Protein AF-A0AAQ3TGP7-F1 (afdb_monomer_lite)

Secondary structure (DSSP, 8-state):
----SSSSSSTTSSSSS-S----HHHHHHHHHHHHHHHHHTTSS-HHHHHHHHHTTGGG-S---HHHHHHHHHHHHHHHHHHHHHHHHHHHHH-SSHHHHHHHHHHHHHHHHHHHHHHHHHHHHHTT-HHHHHHHHHHHHHHHHHHHHHHHHTTS--TTHHHHHHHHHHHHHHHHHHHHH-HHHHHHHHS-HHHHTTTTSPP-------------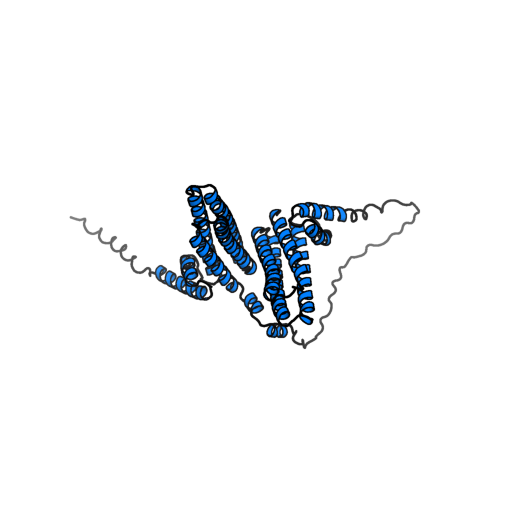PPP-------------------SSSSSSSSSHHHHHHHHHHHHHTTSSSHHHHHHHHHTTGGG-SS--HHHHHHHHHHHHHHHHHHHHHHHHHHHHHS-HHHHHHHHHHHHHHHHHHHHHHHHHHHHHTT-HHHHHHHHHHHHHHHHHHHHHHHHHT---TTHHHHHHHHHHHHHHHHHHTT-

InterPro domains:
  IPR006501 Pectinesterase inhibitor domain [PF04043] (35-175)
  IPR006501 Pectinesterase inhibitor domain [PF04043] (254-393)
  IPR006501 Pectinesterase inhibitor domain [SM00856] (31-176)
  IPR006501 Pectinesterase inhibitor domain [SM00856] (250-394)
  IPR006501 Pectinesterase inhibitor domain [TIGR01614] (12-180)
  IPR006501 Pectinesterase inhibitor domain [TIGR01614] (231-398)
  IPR035513 Invertase/pectin methylesterase inhibitor domain superfamily [G3DSA:1.20.140.40] (32-180)
  IPR035513 Invertase/pectin methylesterase inhibitor domain superfamily [G3DSA:1.20.140.40] (252-398)
  IPR035513 Invertase/pectin methylesterase inhibitor domain superfamily [SSF101148] (34-179)
  IPR035513 Invertase/pectin methylesterase inhibitor domain superfamily [SSF101148] (254-398)

pLDDT: mean 81.72, std 23.68, range [27.69, 98.56]

Sequence (398 aa):
MAGAARTLLIALVAAVALVVAPPMMAAAAGEGSSAVAEICKSTAFPELCARTAGRHAEKYLTVDAVTVLEMQVEAFTKRVKQARRRAKKEAKAAPTPEARKPLNLCKSFYQDAADNLGACKRAIGFRDAVTIRATMSMAAQDMQNCDEMFRQAGTKNPMEDINQSLVEMSEICRSLSNMVAPHLAYYLSSSPSERCLLSSPAPSRHAAPIKSYQVTQSIKPATSMAGTRALLLVAAAAVAASCSLLAAPAAAATVADICKSTAYPELCTTTAGKQAEHYPVVDALAVLKMQVDAFAMRTEAARAHVAEAAQTASPAARKVLDLCNSLYLDVEDNLGACRRAIGFKDAVTIRATMGMAAQDMQNCDEQFRQIGEVNPMKRFDATLVEMSENCRSLSNMI

Structure (mmCIF, N/CA/C/O backbone):
data_AF-A0AAQ3TGP7-F1
#
_entry.id   AF-A0AAQ3TGP7-F1
#
loop_
_atom_site.group_PDB
_atom_site.id
_atom_site.type_symbol
_atom_site.label_atom_id
_atom_site.label_alt_id
_atom_site.label_comp_id
_atom_site.label_asym_id
_atom_site.label_entity_id
_atom_site.label_seq_id
_atom_site.pdbx_PDB_ins_code
_atom_site.Cartn_x
_atom_site.Cartn_y
_atom_site.Cartn_z
_atom_site.occupancy
_atom_site.B_iso_or_equiv
_atom_site.auth_seq_id
_atom_site.auth_comp_id
_atom_site.auth_asym_id
_atom_site.auth_atom_id
_atom_site.pdbx_PDB_model_num
ATOM 1 N N . MET A 1 1 ? -39.869 -57.879 -60.717 1.00 48.00 1 MET A N 1
ATOM 2 C CA . MET A 1 1 ? -38.696 -58.714 -60.383 1.00 48.00 1 MET A CA 1
ATOM 3 C C . MET A 1 1 ? -37.471 -57.822 -60.262 1.00 48.00 1 MET A C 1
ATOM 5 O O . MET A 1 1 ? -37.345 -56.913 -61.065 1.00 48.00 1 MET A O 1
ATOM 9 N N . ALA A 1 2 ? -36.631 -58.114 -59.262 1.00 47.38 2 ALA A N 1
ATOM 10 C CA . ALA A 1 2 ? -35.319 -57.527 -58.953 1.00 47.38 2 ALA A CA 1
ATOM 11 C C . ALA A 1 2 ? -35.281 -56.033 -58.567 1.00 47.38 2 ALA A C 1
ATOM 13 O O . ALA A 1 2 ? -35.319 -55.154 -59.417 1.00 47.38 2 ALA A O 1
ATOM 14 N N . GLY A 1 3 ? -35.116 -55.752 -57.269 1.00 40.66 3 GLY A N 1
ATOM 15 C CA . GLY A 1 3 ? -34.766 -54.397 -56.826 1.00 40.66 3 GLY A CA 1
ATOM 16 C C . GLY A 1 3 ? -34.908 -54.080 -55.338 1.00 40.66 3 GLY A C 1
ATOM 17 O O . GLY A 1 3 ? -35.082 -52.918 -55.006 1.00 40.66 3 GLY A O 1
ATOM 18 N N . ALA A 1 4 ? -34.867 -55.062 -54.433 1.00 48.56 4 ALA A N 1
ATOM 19 C CA . ALA A 1 4 ? -35.008 -54.822 -52.992 1.00 48.56 4 ALA A CA 1
ATOM 20 C C . ALA A 1 4 ? -34.048 -55.714 -52.190 1.00 48.56 4 ALA A C 1
ATOM 22 O O . ALA A 1 4 ? -34.475 -56.619 -51.486 1.00 48.56 4 ALA A O 1
ATOM 23 N N . ALA A 1 5 ? -32.735 -55.528 -52.359 1.00 48.97 5 ALA A N 1
ATOM 24 C CA . ALA A 1 5 ? -31.744 -56.290 -51.583 1.00 48.97 5 ALA A CA 1
ATOM 25 C C . ALA A 1 5 ? -30.371 -55.603 -51.436 1.00 48.97 5 ALA A C 1
ATOM 27 O O . ALA A 1 5 ? -29.373 -56.276 -51.197 1.00 48.97 5 ALA A O 1
ATOM 28 N N . ARG A 1 6 ? -30.271 -54.274 -51.597 1.00 49.31 6 ARG A N 1
ATOM 29 C CA . ARG A 1 6 ? -28.981 -53.557 -51.460 1.00 49.31 6 ARG A CA 1
ATOM 30 C C . ARG A 1 6 ? -28.999 -52.310 -50.575 1.00 49.31 6 ARG A C 1
ATOM 32 O O . ARG A 1 6 ? -27.978 -51.646 -50.455 1.00 49.31 6 ARG A O 1
ATOM 39 N N . THR A 1 7 ? -30.102 -52.043 -49.881 1.00 45.66 7 THR A N 1
ATOM 40 C CA . THR A 1 7 ? -30.269 -50.839 -49.043 1.00 45.66 7 THR A CA 1
ATOM 41 C C . THR A 1 7 ? -30.377 -51.146 -47.548 1.00 45.66 7 THR A C 1
ATOM 43 O O . THR A 1 7 ? -30.901 -50.334 -46.799 1.00 45.66 7 THR A O 1
ATOM 46 N N . LEU A 1 8 ? -29.893 -52.311 -47.095 1.00 45.66 8 LEU A N 1
ATOM 47 C CA . LEU A 1 8 ? -29.946 -52.697 -45.675 1.00 45.66 8 LEU A CA 1
ATOM 48 C C . LEU A 1 8 ? -28.576 -52.934 -45.016 1.00 45.66 8 LEU A C 1
ATOM 50 O O . LEU A 1 8 ? -28.523 -53.295 -43.848 1.00 45.66 8 LEU A O 1
ATOM 54 N N . LEU A 1 9 ? -27.467 -52.714 -45.733 1.00 43.62 9 LEU A N 1
ATOM 55 C CA . LEU A 1 9 ? -26.112 -53.023 -45.239 1.00 43.62 9 LEU A CA 1
ATOM 56 C C . LEU A 1 9 ? -25.191 -51.805 -45.061 1.00 43.62 9 LEU A C 1
ATOM 58 O O . LEU A 1 9 ? -24.053 -51.968 -44.642 1.00 43.62 9 LEU A O 1
ATOM 62 N N . ILE A 1 10 ? -25.683 -50.583 -45.304 1.00 44.78 10 ILE A N 1
ATOM 63 C CA . ILE A 1 10 ? -24.939 -49.334 -45.022 1.00 44.78 10 ILE A CA 1
ATOM 64 C C . ILE A 1 10 ? -25.497 -48.601 -43.783 1.00 44.78 10 ILE A C 1
ATOM 66 O O . ILE A 1 10 ? -24.805 -47.788 -43.179 1.00 44.78 10 ILE A O 1
ATOM 70 N N . ALA A 1 11 ? -26.698 -48.950 -43.309 1.00 41.25 11 ALA A N 1
ATOM 71 C CA . ALA A 1 11 ? -27.286 -48.345 -42.107 1.00 41.25 11 ALA A CA 1
ATOM 72 C C . ALA A 1 11 ? -26.786 -48.955 -40.778 1.00 41.25 11 ALA A C 1
ATOM 74 O O . ALA A 1 11 ? -27.055 -48.402 -39.717 1.00 41.25 11 ALA A O 1
ATOM 75 N N . LEU A 1 12 ? -26.040 -50.067 -40.813 1.00 40.84 12 LEU A N 1
ATOM 76 C CA . LEU A 1 12 ? -25.617 -50.805 -39.610 1.00 40.84 12 LEU A CA 1
ATOM 77 C C . LEU A 1 12 ? -24.146 -50.593 -39.209 1.00 40.84 12 LEU A C 1
ATOM 79 O O . LEU A 1 12 ? -23.735 -51.070 -38.159 1.00 40.84 12 LEU A O 1
ATOM 83 N N . VAL A 1 13 ? -23.369 -49.822 -39.982 1.00 44.22 13 VAL A N 1
ATOM 84 C CA . VAL A 1 13 ? -21.971 -49.471 -39.638 1.00 44.22 13 VAL A CA 1
ATOM 85 C C . VAL A 1 13 ? -21.841 -48.038 -39.088 1.00 44.22 13 VAL A C 1
ATOM 87 O O . VAL A 1 13 ? -20.839 -47.705 -38.468 1.00 44.22 13 VAL A O 1
ATOM 90 N N . ALA A 1 14 ? -22.883 -47.203 -39.192 1.00 41.81 14 ALA A N 1
ATOM 91 C CA . ALA A 1 14 ? -22.903 -45.863 -38.586 1.00 41.81 14 ALA A CA 1
ATOM 92 C C . ALA A 1 14 ? -23.492 -45.822 -37.156 1.00 41.81 14 ALA A C 1
ATOM 94 O O . ALA A 1 14 ? -23.413 -44.793 -36.493 1.00 41.81 14 ALA A O 1
ATOM 95 N N . ALA A 1 15 ? -24.058 -46.929 -36.658 1.00 45.44 15 ALA A N 1
ATOM 96 C CA . ALA A 1 15 ? -24.741 -46.986 -35.358 1.00 45.44 15 ALA A CA 1
ATOM 97 C C . ALA A 1 15 ? -23.926 -47.656 -34.228 1.00 45.44 15 ALA A C 1
ATOM 99 O O . ALA A 1 15 ? -24.439 -47.824 -33.126 1.00 45.44 15 ALA A O 1
ATOM 100 N N . VAL A 1 16 ? -22.658 -48.021 -34.469 1.00 45.25 16 VAL A N 1
ATOM 101 C CA . VAL A 1 16 ? -21.791 -48.712 -33.482 1.00 45.25 16 VAL A CA 1
ATOM 102 C C . VAL A 1 16 ? -20.551 -47.880 -33.090 1.00 45.25 16 VAL A C 1
ATOM 104 O O . VAL A 1 16 ? -19.665 -48.357 -32.396 1.00 45.25 16 VAL A O 1
ATOM 107 N N . ALA A 1 17 ? -20.509 -46.589 -33.442 1.00 43.81 17 ALA A N 1
ATOM 108 C CA . ALA A 1 17 ? -19.487 -45.639 -32.968 1.00 43.81 17 ALA A CA 1
ATOM 109 C C . ALA A 1 17 ? -20.037 -44.604 -31.959 1.00 43.81 17 ALA A C 1
ATOM 111 O O . ALA A 1 17 ? -19.506 -43.504 -31.835 1.00 43.81 17 ALA A O 1
ATOM 112 N N . LEU A 1 18 ? -21.121 -44.940 -31.250 1.00 47.22 18 LEU A N 1
ATOM 113 C CA . LEU A 1 18 ? -21.793 -44.075 -30.265 1.00 47.22 18 LEU A CA 1
ATOM 114 C C . LEU A 1 18 ? -21.855 -44.710 -28.865 1.00 47.22 18 LEU A C 1
ATOM 116 O O . LEU A 1 18 ? -22.755 -44.427 -28.078 1.00 47.22 18 LEU A O 1
ATOM 120 N N . VAL A 1 19 ? -20.895 -45.580 -28.541 1.00 50.88 19 VAL A N 1
ATOM 121 C CA . VAL A 1 19 ? -20.820 -46.256 -27.242 1.00 50.88 19 VAL A CA 1
ATOM 122 C C . VAL A 1 19 ? -19.443 -46.010 -26.613 1.00 50.88 19 VAL A C 1
ATOM 124 O O . VAL A 1 19 ? -18.427 -46.515 -27.075 1.00 50.88 19 VAL A O 1
ATOM 127 N N . VAL A 1 20 ? -19.483 -45.222 -25.531 1.00 52.06 20 VAL A N 1
ATOM 128 C CA . VAL A 1 20 ? -18.442 -44.919 -24.527 1.00 52.06 20 VAL A CA 1
ATOM 129 C C . VAL A 1 20 ? -17.332 -43.938 -24.932 1.00 52.06 20 VAL A C 1
ATOM 131 O O . VAL A 1 20 ? -16.157 -44.283 -24.991 1.00 52.06 20 VAL A O 1
ATOM 134 N N . ALA A 1 21 ? -17.678 -42.653 -25.043 1.00 43.62 21 ALA A N 1
ATOM 135 C CA . ALA A 1 21 ? -16.802 -41.635 -24.462 1.00 43.62 21 ALA A CA 1
ATOM 136 C C . ALA A 1 21 ? -17.185 -41.506 -22.973 1.00 43.62 21 ALA A C 1
ATOM 138 O O . ALA A 1 21 ? -18.354 -41.236 -22.683 1.00 43.62 21 ALA A O 1
ATOM 139 N N . PRO A 1 22 ? -16.272 -41.748 -22.016 1.00 45.91 22 PRO A N 1
ATOM 140 C CA . PRO A 1 22 ? -16.586 -41.569 -20.605 1.00 45.91 22 PRO A CA 1
ATOM 141 C C . PRO A 1 22 ? -16.880 -40.087 -20.304 1.00 45.91 22 PRO A C 1
ATOM 143 O O . PRO A 1 22 ? -16.302 -39.205 -20.945 1.00 45.91 22 PRO A O 1
ATOM 146 N N . PRO A 1 23 ? -17.733 -39.775 -19.309 1.00 44.38 23 PRO A N 1
ATOM 147 C CA . PRO A 1 23 ? -17.985 -38.410 -18.859 1.00 44.38 23 PRO A CA 1
ATOM 148 C C . PRO A 1 23 ? -16.778 -37.899 -18.050 1.00 44.38 23 PRO A C 1
ATOM 150 O O . PRO A 1 23 ? -16.870 -37.679 -16.847 1.00 44.38 23 PRO A O 1
ATOM 153 N N . MET A 1 24 ? -15.615 -37.719 -18.682 1.00 47.88 24 MET A N 1
ATOM 154 C CA . MET A 1 24 ? -14.400 -37.270 -17.979 1.00 47.88 24 MET A CA 1
ATOM 155 C C . MET A 1 24 ? -14.411 -35.777 -17.624 1.00 47.88 24 MET A C 1
ATOM 157 O O . MET A 1 24 ? -13.576 -35.332 -16.847 1.00 47.88 24 MET A O 1
ATOM 161 N N . MET A 1 25 ? -15.371 -34.995 -18.127 1.00 47.81 25 MET A N 1
ATOM 162 C CA . MET A 1 25 ? -15.457 -33.561 -17.811 1.00 47.81 25 MET A CA 1
ATOM 163 C C . MET A 1 25 ? -16.208 -33.271 -16.498 1.00 47.81 25 MET A C 1
ATOM 165 O O . MET A 1 25 ? -15.987 -32.227 -15.896 1.00 47.81 25 MET A O 1
ATOM 169 N N . ALA A 1 26 ? -17.060 -34.185 -16.012 1.00 47.75 26 ALA A N 1
ATOM 170 C CA . ALA A 1 26 ? -17.806 -33.974 -14.765 1.00 47.75 26 ALA A CA 1
ATOM 171 C C . ALA A 1 26 ? -16.981 -34.308 -13.506 1.00 47.75 26 ALA A C 1
ATOM 173 O O . ALA A 1 26 ? -17.164 -33.675 -12.470 1.00 47.75 26 ALA A O 1
ATOM 174 N N . ALA A 1 27 ? -16.043 -35.260 -13.595 1.00 48.81 27 ALA A N 1
ATOM 175 C CA . ALA A 1 27 ? -15.168 -35.628 -12.478 1.00 48.81 27 ALA A CA 1
ATOM 176 C C . ALA A 1 27 ? -14.096 -34.556 -12.188 1.00 48.81 27 ALA A C 1
ATOM 178 O O . ALA A 1 27 ? -13.838 -34.245 -11.027 1.00 48.81 27 ALA A O 1
ATOM 179 N N . ALA A 1 28 ? -13.548 -33.916 -13.229 1.00 52.00 28 ALA A N 1
ATOM 180 C CA . ALA A 1 28 ? -12.528 -32.871 -13.089 1.00 52.00 28 ALA A CA 1
ATOM 181 C C . ALA A 1 28 ? -13.056 -31.582 -12.419 1.00 52.00 28 ALA A C 1
ATOM 183 O O . ALA A 1 28 ? -12.321 -30.905 -11.700 1.00 52.00 28 ALA A O 1
ATOM 184 N N . ALA A 1 29 ? -14.344 -31.259 -12.601 1.00 53.62 29 ALA A N 1
ATOM 185 C CA . ALA A 1 29 ? -14.966 -30.089 -11.976 1.00 53.62 29 ALA A CA 1
ATOM 186 C C . ALA A 1 29 ? -15.091 -30.227 -10.444 1.00 53.62 29 ALA A C 1
ATOM 188 O O . ALA A 1 29 ? -14.986 -29.234 -9.720 1.00 53.62 29 ALA A O 1
ATOM 189 N N . GLY A 1 30 ? -15.281 -31.454 -9.940 1.00 62.28 30 GLY A N 1
ATOM 190 C CA . GLY A 1 30 ? -15.357 -31.731 -8.502 1.00 62.28 30 GLY A CA 1
ATOM 191 C C . GLY A 1 30 ? -13.995 -31.676 -7.807 1.00 62.28 30 GLY A C 1
ATOM 192 O O . GLY A 1 30 ? -13.879 -31.123 -6.713 1.00 62.28 30 GLY A O 1
ATOM 193 N N . GLU A 1 31 ? -12.954 -32.188 -8.465 1.00 72.50 31 GLU A N 1
ATOM 194 C CA . GLU A 1 31 ? -11.599 -32.259 -7.908 1.00 72.50 31 GLU A CA 1
ATOM 195 C C . GLU A 1 31 ? -10.964 -30.867 -7.754 1.00 72.50 31 GLU A C 1
ATOM 197 O O . GLU A 1 31 ? -10.469 -30.520 -6.678 1.00 72.50 31 GLU A O 1
ATOM 202 N N . GLY A 1 32 ? -11.089 -30.009 -8.776 1.00 76.69 32 GLY A N 1
ATOM 203 C CA . GLY A 1 32 ? -10.600 -28.628 -8.713 1.00 76.69 32 GLY A CA 1
ATOM 204 C C . GLY A 1 32 ? -11.290 -27.796 -7.626 1.00 76.69 32 GLY A C 1
ATOM 205 O O . GLY A 1 32 ? -10.631 -27.051 -6.901 1.00 76.69 32 GLY A O 1
ATOM 206 N N . SER A 1 33 ? -12.606 -27.958 -7.443 1.00 83.50 33 SER A N 1
ATOM 207 C CA . SER A 1 33 ? -13.347 -27.245 -6.392 1.00 83.50 33 SER A CA 1
ATOM 208 C C . SER A 1 33 ? -12.929 -27.668 -4.979 1.00 83.50 33 SER A C 1
ATOM 210 O O . SER A 1 33 ? -12.895 -26.824 -4.082 1.00 83.50 33 SER A O 1
ATOM 212 N N . SER A 1 34 ? -12.602 -28.948 -4.768 1.00 88.62 34 SER A N 1
ATOM 213 C CA . SER A 1 34 ? -12.123 -29.440 -3.470 1.00 88.62 34 SER A CA 1
ATOM 214 C C . SER A 1 34 ? -10.742 -28.876 -3.127 1.00 88.62 34 SER A C 1
ATOM 216 O O . SER A 1 34 ? -10.514 -28.457 -1.994 1.00 88.62 34 SER A O 1
ATOM 218 N N . ALA A 1 35 ? -9.833 -28.811 -4.104 1.00 93.44 35 ALA A N 1
ATOM 219 C CA . ALA A 1 35 ? -8.499 -28.243 -3.907 1.00 93.44 35 ALA A CA 1
ATOM 220 C C . ALA A 1 35 ? -8.547 -26.738 -3.583 1.00 93.44 35 ALA A C 1
ATOM 222 O O . ALA A 1 35 ? -7.852 -26.276 -2.677 1.00 93.44 35 ALA A O 1
ATOM 223 N N . VAL A 1 36 ? -9.419 -25.977 -4.262 1.00 95.94 36 VAL A N 1
ATOM 224 C CA . VAL A 1 36 ? -9.647 -24.557 -3.942 1.00 95.94 36 VAL A CA 1
ATOM 225 C C . VAL A 1 36 ? -10.127 -24.399 -2.498 1.00 95.94 36 VAL A C 1
ATOM 227 O O . VAL A 1 36 ? -9.612 -23.547 -1.775 1.00 95.94 36 VAL A O 1
ATOM 230 N N . ALA A 1 37 ? -11.101 -25.210 -2.072 1.00 95.62 37 ALA A N 1
ATOM 231 C CA . ALA A 1 37 ? -11.645 -25.136 -0.720 1.00 95.62 37 ALA A CA 1
ATOM 232 C C . ALA A 1 37 ? -10.566 -25.383 0.344 1.00 95.62 37 ALA A C 1
ATOM 234 O O . ALA A 1 37 ? -10.519 -24.646 1.326 1.00 95.62 37 ALA A O 1
ATOM 235 N N . GLU A 1 38 ? -9.674 -26.355 0.126 1.00 96.38 38 GLU A N 1
ATOM 236 C CA . GLU A 1 38 ? -8.575 -26.654 1.049 1.00 96.38 38 GLU A CA 1
ATOM 237 C C . GLU A 1 38 ? -7.635 -25.459 1.234 1.00 96.38 38 GLU A C 1
ATOM 239 O O . GLU A 1 38 ? -7.383 -25.042 2.361 1.00 96.38 38 GLU A O 1
ATOM 244 N N . ILE A 1 39 ? -7.184 -24.845 0.138 1.00 96.38 39 ILE A N 1
ATOM 245 C CA . ILE A 1 39 ? -6.311 -23.661 0.179 1.00 96.38 39 ILE A CA 1
ATOM 246 C C . ILE A 1 39 ? -7.024 -22.480 0.855 1.00 96.38 39 ILE A C 1
ATOM 248 O O . ILE A 1 39 ? -6.436 -21.750 1.656 1.00 96.38 39 ILE A O 1
ATOM 252 N N . CYS A 1 40 ? -8.313 -22.295 0.563 1.00 97.75 40 CYS A N 1
ATOM 253 C CA . CYS A 1 40 ? -9.103 -21.201 1.113 1.00 97.75 40 CYS A CA 1
ATOM 254 C C . CYS A 1 40 ? -9.306 -21.288 2.637 1.00 97.75 40 CYS A C 1
ATOM 256 O O . CYS A 1 40 ? -9.557 -20.247 3.249 1.00 97.75 40 CYS A O 1
ATOM 258 N N . LYS A 1 41 ? -9.152 -22.464 3.273 1.00 97.50 41 LYS A N 1
ATOM 259 C CA . LYS A 1 41 ? -9.244 -22.622 4.743 1.00 97.50 41 LYS A CA 1
ATOM 260 C C . LYS A 1 41 ? -8.249 -21.751 5.505 1.00 97.50 41 LYS A C 1
ATOM 262 O O . LYS A 1 41 ? -8.532 -21.346 6.626 1.00 97.50 41 LYS A O 1
ATOM 267 N N . SER A 1 42 ? -7.105 -21.447 4.899 1.00 94.75 42 SER A N 1
ATOM 268 C CA . SER A 1 42 ? -6.059 -20.612 5.495 1.00 94.75 42 SER A CA 1
ATOM 269 C C . SER A 1 42 ? -6.246 -19.113 5.219 1.00 94.75 42 SER A C 1
ATOM 271 O O . SER A 1 42 ? -5.311 -18.334 5.392 1.00 94.75 42 SER A O 1
ATOM 273 N N . THR A 1 43 ? -7.431 -18.690 4.764 1.00 96.50 43 THR A N 1
ATOM 274 C CA . THR A 1 43 ? -7.761 -17.278 4.512 1.00 96.50 43 THR A CA 1
ATOM 275 C C . THR A 1 43 ? -8.732 -16.738 5.557 1.00 96.50 43 THR A C 1
ATOM 277 O O . THR A 1 43 ? -9.472 -17.499 6.174 1.00 96.50 43 THR A O 1
ATOM 280 N N . ALA A 1 44 ? -8.775 -15.413 5.723 1.00 93.19 44 ALA A N 1
ATOM 281 C CA . ALA A 1 44 ? -9.708 -14.760 6.647 1.00 93.19 44 ALA A CA 1
ATOM 282 C C . ALA A 1 44 ? -11.197 -14.992 6.301 1.00 93.19 44 ALA A C 1
ATOM 284 O O . ALA A 1 44 ? -12.055 -14.903 7.176 1.00 93.19 44 ALA A O 1
ATOM 285 N N . PHE A 1 45 ? -11.508 -15.306 5.036 1.00 97.12 45 PHE A N 1
ATOM 286 C CA . PHE A 1 45 ? -12.876 -15.485 4.539 1.00 97.12 45 PHE A CA 1
ATOM 287 C C . PHE A 1 45 ? -12.980 -16.748 3.662 1.00 97.12 45 PHE A C 1
ATOM 289 O O . PHE A 1 45 ? -13.147 -16.641 2.440 1.00 97.12 45 PHE A O 1
ATOM 296 N N . PRO A 1 46 ? -12.897 -17.954 4.257 1.00 97.44 46 PRO A N 1
ATOM 297 C CA . PRO A 1 46 ? -12.762 -19.212 3.518 1.00 97.44 46 PRO A CA 1
ATOM 298 C C . PRO A 1 46 ? -13.930 -19.472 2.561 1.00 97.44 46 PRO A C 1
ATOM 300 O O . PRO A 1 46 ? -13.714 -19.812 1.399 1.00 97.44 46 PRO A O 1
ATOM 303 N N . GLU A 1 47 ? -15.165 -19.220 3.000 1.00 97.50 47 GLU A N 1
ATOM 304 C CA . GLU A 1 47 ? -16.372 -19.414 2.183 1.00 97.50 47 GLU A CA 1
ATOM 305 C C . GLU A 1 47 ? -16.452 -18.449 0.998 1.00 97.50 47 GLU A C 1
ATOM 307 O O . GLU A 1 47 ? -16.837 -18.821 -0.115 1.00 97.50 47 GLU A O 1
ATOM 312 N N . LEU A 1 48 ? -16.091 -17.180 1.220 1.00 97.31 48 LEU A N 1
ATOM 313 C CA . LEU A 1 48 ? -16.036 -16.199 0.141 1.00 97.31 48 LEU A CA 1
ATOM 314 C C . LEU A 1 48 ? -14.945 -16.593 -0.855 1.00 97.31 48 LEU A C 1
ATOM 316 O O . LEU A 1 48 ? -15.236 -16.619 -2.048 1.00 97.31 48 LEU A O 1
ATOM 320 N N . CYS A 1 49 ? -13.759 -16.968 -0.365 1.00 98.12 49 CYS A N 1
ATOM 321 C CA . CYS A 1 49 ? -12.642 -17.441 -1.174 1.00 98.12 49 CYS A CA 1
ATOM 322 C C . CYS A 1 49 ? -13.053 -18.637 -2.046 1.00 98.12 49 CYS A C 1
ATOM 324 O O . CYS A 1 49 ? -12.966 -18.563 -3.274 1.00 98.12 49 CYS A O 1
ATOM 326 N N . ALA A 1 50 ? -13.594 -19.700 -1.449 1.00 97.12 50 ALA A N 1
ATOM 327 C CA . ALA A 1 50 ? -13.992 -20.897 -2.182 1.00 97.12 50 ALA A CA 1
ATOM 328 C C . ALA A 1 50 ? -15.046 -20.578 -3.252 1.00 97.12 50 ALA A C 1
ATOM 330 O O . ALA A 1 50 ? -14.932 -21.000 -4.403 1.00 97.12 50 ALA A O 1
ATOM 331 N N . ARG A 1 51 ? -16.034 -19.739 -2.919 1.00 96.62 51 ARG A N 1
ATOM 332 C CA . ARG A 1 51 ? -17.095 -19.329 -3.849 1.00 96.62 51 ARG A CA 1
ATOM 333 C C . ARG A 1 51 ? -16.588 -18.474 -5.012 1.00 96.62 51 ARG A C 1
ATOM 335 O O . ARG A 1 51 ? -17.130 -18.564 -6.118 1.00 96.62 51 ARG A O 1
ATOM 342 N N . THR A 1 52 ? -15.628 -17.579 -4.788 1.00 96.12 52 THR A N 1
ATOM 343 C CA . THR A 1 52 ? -15.117 -16.685 -5.839 1.00 96.12 52 THR A CA 1
ATOM 344 C C . THR A 1 52 ? -14.089 -17.373 -6.729 1.00 96.12 52 THR A C 1
ATOM 346 O O . THR A 1 52 ? -14.223 -17.254 -7.947 1.00 96.12 52 THR A O 1
ATOM 349 N N . ALA A 1 53 ? -13.146 -18.134 -6.163 1.00 95.31 53 ALA A N 1
ATOM 350 C CA . ALA A 1 53 ? -12.141 -18.877 -6.929 1.00 95.31 53 ALA A CA 1
ATOM 351 C C . ALA A 1 53 ? -12.707 -20.148 -7.569 1.00 95.31 53 ALA A C 1
ATOM 353 O O . ALA A 1 53 ? -12.385 -20.435 -8.717 1.00 95.31 53 ALA A O 1
ATOM 354 N N . GLY A 1 54 ? -13.610 -20.869 -6.898 1.00 90.88 54 GLY A N 1
ATOM 355 C CA . GLY A 1 54 ? -14.163 -22.133 -7.402 1.00 90.88 54 GLY A CA 1
ATOM 356 C C . GLY A 1 54 ? -14.826 -21.999 -8.776 1.00 90.88 54 GLY A C 1
ATOM 357 O O . GLY A 1 54 ? -14.679 -22.870 -9.625 1.00 90.88 54 GLY A O 1
ATOM 358 N N . ARG A 1 55 ? -15.443 -20.843 -9.068 1.00 89.31 55 ARG A N 1
ATOM 359 C CA . ARG A 1 55 ? -16.019 -20.516 -10.392 1.00 89.31 55 ARG A CA 1
ATOM 360 C C . ARG A 1 55 ? -14.996 -20.367 -11.523 1.00 89.31 55 ARG A C 1
ATOM 362 O O . ARG A 1 55 ? -15.382 -20.173 -12.672 1.00 89.31 55 ARG A O 1
ATOM 369 N N . HIS A 1 56 ? -13.712 -20.351 -11.197 1.00 89.19 56 HIS A N 1
ATOM 370 C CA . HIS A 1 56 ? -12.612 -20.232 -12.143 1.00 89.19 56 HIS A CA 1
ATOM 371 C C . HIS A 1 56 ? -11.754 -21.502 -12.195 1.00 89.19 56 HIS A C 1
ATOM 373 O O . HIS A 1 56 ? -10.923 -21.593 -13.093 1.00 89.19 56 HIS A O 1
ATOM 379 N N . ALA A 1 57 ? -11.966 -22.474 -11.297 1.00 89.88 57 ALA A N 1
ATOM 380 C CA . ALA A 1 57 ? -11.102 -23.646 -11.142 1.00 89.88 57 ALA A CA 1
ATOM 381 C C . ALA A 1 57 ? -10.943 -24.451 -12.441 1.00 89.88 57 ALA A C 1
ATOM 383 O O . ALA A 1 57 ? -9.837 -24.843 -12.790 1.00 89.88 57 ALA A O 1
ATOM 384 N N . GLU A 1 58 ? -12.021 -24.593 -13.214 1.00 89.25 58 GLU A N 1
ATOM 385 C CA . GLU A 1 58 ? -12.047 -25.308 -14.501 1.00 89.25 58 GLU A CA 1
ATOM 386 C C . GLU A 1 58 ? -11.119 -24.728 -15.584 1.00 89.25 58 GLU A C 1
ATOM 388 O O . GLU A 1 58 ? -10.857 -25.381 -16.591 1.00 89.25 58 GLU A O 1
ATOM 393 N N . LYS A 1 59 ? -10.620 -23.498 -15.406 1.00 90.25 59 LYS A N 1
ATOM 394 C CA . LYS A 1 59 ? -9.724 -22.834 -16.367 1.00 90.25 59 LYS A CA 1
ATOM 395 C C . LYS A 1 59 ? -8.254 -23.161 -16.154 1.00 90.25 59 LYS A C 1
ATOM 397 O O . LYS A 1 59 ? -7.431 -22.756 -16.972 1.00 90.25 59 LYS A O 1
ATOM 402 N N . TYR A 1 60 ? -7.926 -23.837 -15.061 1.00 89.25 60 TYR A N 1
ATOM 403 C CA . TYR A 1 60 ? -6.556 -24.072 -14.645 1.00 89.25 60 TYR A CA 1
ATOM 404 C C . TYR A 1 60 ? -6.281 -25.569 -14.574 1.00 89.25 60 TYR A C 1
ATOM 406 O O . TYR A 1 60 ? -7.096 -26.346 -14.089 1.00 89.25 60 TYR A O 1
ATOM 414 N N . LEU A 1 61 ? -5.112 -25.966 -15.077 1.00 89.38 61 LEU A N 1
ATOM 415 C CA . LEU A 1 61 ? -4.682 -27.367 -15.089 1.00 89.38 61 LEU A CA 1
ATOM 416 C C . LEU A 1 61 ? -4.320 -27.870 -13.689 1.00 89.38 61 LEU A C 1
ATOM 418 O O . LEU A 1 61 ? -4.481 -29.047 -13.389 1.00 89.38 61 LEU A O 1
ATOM 422 N N . THR A 1 62 ? -3.813 -26.975 -12.847 1.00 92.06 62 THR A N 1
ATOM 423 C CA . THR A 1 62 ? -3.354 -27.261 -11.490 1.00 92.06 62 THR A CA 1
ATOM 424 C C . THR A 1 62 ? -3.954 -26.247 -10.536 1.00 92.06 62 THR A C 1
ATOM 426 O O . THR A 1 62 ? -4.041 -25.068 -10.871 1.00 92.06 62 THR A O 1
ATOM 429 N N . VA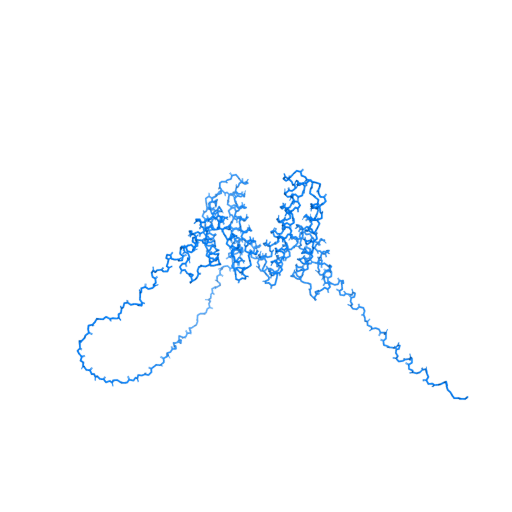L A 1 63 ? -4.341 -26.691 -9.342 1.00 94.44 63 VAL A N 1
ATOM 430 C CA . VAL A 1 63 ? -4.870 -25.820 -8.288 1.00 94.44 63 VAL A CA 1
ATOM 431 C C . VAL A 1 63 ? -3.872 -25.790 -7.135 1.00 94.44 63 VAL A C 1
ATOM 433 O O . VAL A 1 63 ? -3.871 -26.666 -6.276 1.00 94.44 63 VAL A O 1
ATOM 436 N N . ASP A 1 64 ? -3.007 -24.779 -7.139 1.00 94.81 64 ASP A N 1
ATOM 437 C CA . ASP A 1 64 ? -2.108 -24.443 -6.031 1.00 94.81 64 ASP A CA 1
ATOM 438 C C . ASP A 1 64 ? -2.410 -23.033 -5.486 1.00 94.81 64 ASP A C 1
ATOM 440 O O . ASP A 1 64 ? -3.277 -22.325 -6.004 1.00 94.81 64 ASP A O 1
ATOM 444 N N . ALA A 1 65 ? -1.715 -22.603 -4.427 1.00 95.44 65 ALA A N 1
ATOM 445 C CA . ALA A 1 65 ? -1.989 -21.311 -3.790 1.00 95.44 65 ALA A CA 1
ATOM 446 C C . ALA A 1 65 ? -1.789 -20.106 -4.729 1.00 95.44 65 ALA A C 1
ATOM 448 O O . ALA A 1 65 ? -2.541 -19.133 -4.648 1.00 95.44 65 ALA A O 1
ATOM 449 N N . VAL A 1 66 ? -0.818 -20.178 -5.647 1.00 95.75 66 VAL A N 1
ATOM 450 C CA . VAL A 1 66 ? -0.592 -19.135 -6.660 1.00 95.75 66 VAL A CA 1
ATOM 451 C C . VAL A 1 66 ? -1.766 -19.081 -7.625 1.00 95.75 66 VAL A C 1
ATOM 453 O O . VAL A 1 66 ? -2.308 -18.011 -7.882 1.00 95.75 66 VAL A O 1
ATOM 456 N N . THR A 1 67 ? -2.208 -20.238 -8.100 1.00 96.31 67 THR A N 1
ATOM 457 C CA . THR A 1 67 ? -3.330 -20.358 -9.025 1.00 96.31 67 THR A CA 1
ATOM 458 C C . THR A 1 67 ? -4.625 -19.864 -8.374 1.00 96.31 67 THR A C 1
ATOM 460 O O . THR A 1 67 ? -5.372 -19.101 -8.982 1.00 96.31 67 THR A O 1
ATOM 463 N N . VAL A 1 68 ? -4.882 -20.219 -7.109 1.00 97.19 68 VAL A N 1
ATOM 464 C CA . VAL A 1 68 ? -6.042 -19.709 -6.359 1.00 97.19 68 VAL A CA 1
ATOM 465 C C . VAL A 1 68 ? -5.963 -18.189 -6.195 1.00 97.19 68 VAL A C 1
ATOM 467 O O . VAL A 1 68 ? -6.975 -17.509 -6.371 1.00 97.19 68 VAL A O 1
ATOM 470 N N . LEU A 1 69 ? -4.781 -17.628 -5.929 1.00 97.38 69 LEU A N 1
ATOM 471 C CA . LEU A 1 69 ? -4.587 -16.178 -5.888 1.00 97.38 69 LEU A CA 1
ATOM 472 C C . LEU A 1 69 ? -4.879 -15.515 -7.245 1.00 97.38 69 LEU A C 1
ATOM 474 O O . LEU A 1 69 ? -5.576 -14.500 -7.282 1.00 97.38 69 LEU A O 1
ATOM 478 N N . GLU A 1 70 ? -4.422 -16.088 -8.361 1.00 97.00 70 GLU A N 1
ATOM 479 C CA . GLU A 1 70 ? -4.755 -15.586 -9.701 1.00 97.00 70 GLU A CA 1
ATOM 480 C C . GLU A 1 70 ? -6.268 -15.594 -9.947 1.00 97.00 70 GLU A C 1
ATOM 482 O O . GLU A 1 70 ? -6.829 -14.576 -10.366 1.00 97.00 70 GLU A O 1
ATOM 487 N N . MET A 1 71 ? -6.949 -16.699 -9.617 1.00 96.88 71 MET A N 1
ATOM 488 C CA . MET A 1 71 ? -8.409 -16.806 -9.715 1.00 96.88 71 MET A CA 1
ATOM 489 C C . MET A 1 71 ? -9.109 -15.702 -8.909 1.00 96.88 71 MET A C 1
ATOM 491 O O . MET A 1 71 ? -10.054 -15.076 -9.404 1.00 96.88 71 MET A O 1
ATOM 495 N N . GLN A 1 72 ? -8.639 -15.434 -7.685 1.00 97.81 72 GLN A N 1
ATOM 496 C CA . GLN A 1 72 ? -9.184 -14.375 -6.836 1.00 97.81 72 GLN A CA 1
ATOM 497 C C . GLN A 1 72 ? -8.983 -12.990 -7.438 1.00 97.81 72 GLN A C 1
ATOM 499 O O . GLN A 1 72 ? -9.951 -12.237 -7.537 1.00 97.81 72 GLN A O 1
ATOM 504 N N . VAL A 1 73 ? -7.777 -12.657 -7.904 1.00 97.75 73 VAL A N 1
ATOM 505 C CA . VAL A 1 73 ? -7.490 -11.350 -8.517 1.00 97.75 73 VAL A CA 1
ATOM 506 C C . VAL A 1 73 ? -8.332 -11.132 -9.776 1.00 97.75 73 VAL A C 1
ATOM 508 O O . VAL A 1 73 ? -8.822 -10.023 -10.014 1.00 97.75 73 VAL A O 1
ATOM 511 N N . GLU A 1 74 ? -8.591 -12.177 -10.565 1.00 96.38 74 GLU A N 1
ATOM 512 C CA . GLU A 1 74 ? -9.497 -12.088 -11.711 1.00 96.38 74 GLU A CA 1
ATOM 513 C C . GLU A 1 74 ? -10.951 -11.835 -11.305 1.00 96.38 74 GLU A C 1
ATOM 515 O O . GLU A 1 74 ? -11.624 -10.973 -11.888 1.00 96.38 74 GLU A O 1
ATOM 520 N N . ALA A 1 75 ? -11.454 -12.583 -10.319 1.00 96.94 75 ALA A N 1
ATOM 521 C CA . ALA A 1 75 ? -12.795 -12.390 -9.779 1.00 96.94 75 ALA A CA 1
ATOM 522 C C . ALA A 1 75 ? -12.947 -10.980 -9.185 1.00 96.94 75 ALA A C 1
ATOM 524 O O . ALA A 1 75 ? -13.937 -10.289 -9.451 1.00 96.94 75 ALA A O 1
ATOM 525 N N . PHE A 1 76 ? -11.932 -10.524 -8.454 1.00 98.06 76 PHE A N 1
ATOM 526 C CA . PHE A 1 76 ? -11.881 -9.217 -7.818 1.00 98.06 76 PHE A CA 1
ATOM 527 C C . PHE A 1 76 ? -11.880 -8.099 -8.864 1.00 98.06 76 PHE A C 1
ATOM 529 O O . PHE A 1 76 ? -12.738 -7.217 -8.830 1.00 98.06 76 PHE A O 1
ATOM 536 N N . THR A 1 77 ? -11.037 -8.202 -9.895 1.00 98.19 77 THR A N 1
ATOM 537 C CA . THR A 1 77 ? -11.000 -7.254 -11.023 1.00 98.19 77 THR A CA 1
ATOM 538 C C . THR A 1 77 ? -12.369 -7.101 -11.684 1.00 98.19 77 THR A C 1
ATOM 540 O O . THR A 1 77 ? -12.794 -5.989 -12.017 1.00 98.19 77 THR A O 1
ATOM 543 N N . LYS A 1 78 ? -13.102 -8.205 -11.878 1.00 97.69 78 LYS A N 1
ATOM 544 C CA . LYS A 1 78 ? -14.464 -8.151 -12.430 1.00 97.69 78 LYS A CA 1
ATOM 545 C C . LYS A 1 78 ? -15.422 -7.425 -11.487 1.00 97.69 78 LYS A C 1
ATOM 547 O O . LYS A 1 78 ? -16.212 -6.606 -11.959 1.00 97.69 78 LYS A O 1
ATOM 552 N N . ARG A 1 79 ? -15.346 -7.688 -10.180 1.00 98.00 79 ARG A N 1
ATOM 553 C CA . ARG A 1 79 ? -16.233 -7.084 -9.176 1.00 98.00 79 ARG A CA 1
ATOM 554 C C . ARG A 1 79 ? -15.949 -5.592 -8.970 1.00 98.00 79 ARG A C 1
ATOM 556 O O . ARG A 1 79 ? -16.900 -4.819 -8.957 1.00 98.00 79 ARG A O 1
ATOM 563 N N . VAL A 1 80 ? -14.686 -5.155 -8.974 1.00 98.50 80 VAL A N 1
ATOM 564 C CA . VAL A 1 80 ? -14.308 -3.724 -8.977 1.00 98.50 80 VAL A CA 1
ATOM 565 C C . VAL A 1 80 ? -14.859 -3.006 -10.213 1.00 98.50 80 VAL A C 1
ATOM 567 O O . VAL A 1 80 ? -15.479 -1.946 -10.110 1.00 98.50 80 VAL A O 1
ATOM 570 N N . LYS A 1 81 ? -14.740 -3.609 -11.406 1.00 98.44 81 LYS A N 1
ATOM 571 C CA . LYS A 1 81 ? -15.337 -3.046 -12.634 1.00 98.44 81 LYS A CA 1
ATOM 572 C C . LYS A 1 81 ? -16.862 -2.925 -12.532 1.00 98.44 81 LYS A C 1
ATOM 574 O O . LYS A 1 81 ? -17.431 -1.951 -13.031 1.00 98.44 81 LYS A O 1
ATOM 579 N N . GLN A 1 82 ? -17.532 -3.893 -11.905 1.00 98.38 82 GLN A N 1
ATOM 580 C CA . GLN A 1 82 ? -18.973 -3.830 -11.639 1.00 98.38 82 GLN A CA 1
ATOM 581 C C . GLN A 1 82 ? -19.316 -2.724 -10.631 1.00 98.38 82 GLN A C 1
ATOM 583 O O . GLN A 1 82 ? -20.219 -1.933 -10.907 1.00 98.38 82 GLN A O 1
ATOM 588 N N . ALA A 1 83 ? -18.561 -2.603 -9.535 1.00 98.56 83 ALA A N 1
ATOM 589 C CA . ALA A 1 83 ? -18.715 -1.552 -8.529 1.00 98.56 83 ALA A CA 1
ATOM 590 C C . ALA A 1 83 ? -18.595 -0.154 -9.150 1.00 98.56 83 ALA A C 1
ATOM 592 O O . ALA A 1 83 ? -19.488 0.679 -8.996 1.00 98.56 83 ALA A O 1
ATOM 593 N N . ARG A 1 84 ? -17.580 0.068 -9.994 1.00 98.56 84 ARG A N 1
ATOM 594 C CA . ARG A 1 84 ? -17.405 1.328 -10.732 1.00 98.56 84 ARG A CA 1
ATOM 595 C C . ARG A 1 84 ? -18.582 1.653 -11.653 1.00 98.56 84 ARG A C 1
ATOM 597 O O . ARG A 1 84 ? -19.011 2.806 -11.739 1.00 98.56 84 ARG A O 1
ATOM 604 N N . ARG A 1 85 ? -19.128 0.651 -12.353 1.00 98.56 85 ARG A N 1
ATOM 605 C CA . ARG A 1 85 ? -20.330 0.821 -13.193 1.00 98.56 85 ARG A CA 1
ATOM 606 C C . ARG A 1 85 ? -21.558 1.158 -12.348 1.00 98.56 85 ARG A C 1
ATOM 608 O O . ARG A 1 85 ? -22.331 2.028 -12.748 1.00 98.56 85 ARG A O 1
ATOM 615 N N . ARG A 1 86 ? -21.719 0.512 -11.189 1.00 98.44 86 ARG A N 1
ATOM 616 C CA . ARG A 1 86 ? -22.798 0.786 -10.234 1.00 98.44 86 ARG A CA 1
ATOM 617 C C . ARG A 1 86 ? -22.688 2.202 -9.677 1.00 98.44 86 ARG A C 1
ATOM 619 O O . ARG A 1 86 ? -23.641 2.949 -9.845 1.00 98.44 86 ARG A O 1
ATOM 626 N N . ALA A 1 87 ? -21.527 2.625 -9.183 1.00 98.19 87 ALA A N 1
ATOM 627 C CA . ALA A 1 87 ? -21.307 3.997 -8.720 1.00 98.19 87 ALA A CA 1
ATOM 628 C C . ALA A 1 87 ? -21.590 5.038 -9.815 1.00 98.19 87 ALA A C 1
ATOM 630 O O . ALA A 1 87 ? -22.205 6.065 -9.553 1.00 98.19 87 ALA A O 1
ATOM 631 N N . LYS A 1 88 ? -21.239 4.756 -11.081 1.00 98.19 88 LYS A N 1
ATOM 632 C CA . LYS A 1 88 ? -21.632 5.604 -12.224 1.00 98.19 88 LYS A CA 1
ATOM 633 C C . LYS A 1 88 ? -23.146 5.674 -12.426 1.00 98.19 88 LYS A C 1
ATOM 635 O O . LYS A 1 88 ? -23.640 6.735 -12.800 1.00 98.19 88 LYS A O 1
ATOM 640 N N . LYS A 1 89 ? -23.873 4.572 -12.237 1.00 98.44 89 LYS A N 1
ATOM 641 C CA . LYS A 1 89 ? -25.339 4.545 -12.331 1.00 98.44 89 LYS A CA 1
ATOM 642 C C . LYS A 1 89 ? -25.972 5.326 -11.178 1.00 98.44 89 LYS A C 1
ATOM 644 O O . LYS A 1 89 ? -26.793 6.195 -11.445 1.00 98.44 89 LYS A O 1
ATOM 649 N N . GLU A 1 90 ? -25.533 5.080 -9.947 1.00 97.81 90 GLU A N 1
ATOM 650 C CA . GLU A 1 90 ? -25.995 5.812 -8.764 1.00 97.81 90 GLU A CA 1
ATOM 651 C C . GLU A 1 90 ? -25.713 7.313 -8.900 1.00 97.81 90 GLU A C 1
ATOM 653 O O . GLU A 1 90 ? -26.597 8.129 -8.670 1.00 97.81 90 GLU A O 1
ATOM 658 N N . ALA A 1 91 ? -24.527 7.700 -9.387 1.00 97.62 91 ALA A N 1
ATOM 659 C CA . ALA A 1 91 ? -24.171 9.108 -9.580 1.00 97.62 91 ALA A CA 1
ATOM 660 C C . ALA A 1 91 ? -25.088 9.817 -10.588 1.00 97.62 91 ALA A C 1
ATOM 662 O O . ALA A 1 91 ? -25.298 11.021 -10.495 1.00 97.62 91 ALA A O 1
ATOM 663 N N . LYS A 1 92 ? -25.627 9.092 -11.574 1.00 97.56 92 LYS A N 1
ATOM 664 C CA . LYS A 1 92 ? -26.600 9.648 -12.525 1.00 97.56 92 LYS A CA 1
ATOM 665 C C . LYS A 1 92 ? -28.000 9.768 -11.927 1.00 97.56 92 LYS A C 1
ATOM 667 O O . LYS A 1 92 ? -28.742 10.647 -12.343 1.00 97.56 92 LYS A O 1
ATOM 672 N N . ALA A 1 93 ? -28.357 8.873 -11.009 1.00 97.62 93 ALA A N 1
ATOM 673 C CA . ALA A 1 93 ? -29.665 8.843 -10.361 1.00 97.62 93 ALA A CA 1
ATOM 674 C C . ALA A 1 93 ? -29.751 9.770 -9.135 1.00 97.62 93 ALA A C 1
ATOM 676 O O . ALA A 1 93 ? -30.847 10.115 -8.705 1.00 97.62 93 ALA A O 1
ATOM 677 N N . ALA A 1 94 ? -28.610 10.168 -8.569 1.00 96.44 94 ALA A N 1
ATOM 678 C CA . ALA A 1 94 ? -28.558 10.980 -7.365 1.00 96.44 94 ALA A CA 1
ATOM 679 C C . ALA A 1 94 ? -29.174 12.384 -7.585 1.00 96.44 94 ALA A C 1
ATOM 681 O O . ALA A 1 94 ? -28.756 13.113 -8.498 1.00 96.44 94 ALA A O 1
ATOM 682 N N . PRO A 1 95 ? -30.135 12.793 -6.734 1.00 93.62 95 PRO A N 1
ATOM 683 C CA . PRO A 1 95 ? -30.941 13.991 -6.960 1.00 93.62 95 PRO A CA 1
ATOM 684 C C . PRO A 1 95 ? -30.117 15.272 -6.821 1.00 93.62 95 PRO A C 1
ATOM 686 O O . PRO A 1 95 ? -30.267 16.194 -7.623 1.00 93.62 95 PRO A O 1
ATOM 689 N N . THR A 1 96 ? -29.180 15.306 -5.872 1.00 94.00 96 THR A N 1
ATOM 690 C CA . THR A 1 96 ? -28.417 16.508 -5.524 1.00 94.00 96 THR A CA 1
ATOM 691 C C . THR A 1 96 ? -26.933 16.382 -5.890 1.00 94.00 96 THR A C 1
ATOM 693 O O . THR A 1 96 ? -26.390 15.271 -5.895 1.00 94.00 96 THR A O 1
ATOM 696 N N . PRO A 1 97 ? -26.240 17.491 -6.207 1.00 93.19 97 PRO A N 1
ATOM 697 C CA . PRO A 1 97 ? -24.787 17.501 -6.397 1.00 93.19 97 PRO A CA 1
ATOM 698 C C . PRO A 1 97 ? -24.011 16.935 -5.200 1.00 93.19 97 PRO A C 1
ATOM 700 O O . PRO A 1 97 ? -23.017 16.232 -5.389 1.00 93.19 97 PRO A O 1
ATOM 703 N N . GLU A 1 98 ? -24.495 17.178 -3.984 1.00 92.25 98 GLU A N 1
ATOM 704 C CA . GLU A 1 98 ? -23.893 16.729 -2.728 1.00 92.25 98 GLU A CA 1
ATOM 705 C C . GLU A 1 98 ? -23.902 15.203 -2.635 1.00 92.25 98 GLU A C 1
ATOM 707 O O . GLU A 1 98 ? -22.888 14.611 -2.280 1.00 92.25 98 GLU A O 1
ATOM 712 N N . ALA A 1 99 ? -24.991 14.552 -3.060 1.00 92.25 99 ALA A N 1
ATOM 713 C CA . ALA A 1 99 ? -25.067 13.095 -3.146 1.00 92.25 99 ALA A CA 1
ATOM 714 C C . ALA A 1 99 ? -24.241 12.527 -4.318 1.00 92.25 99 ALA A C 1
ATOM 716 O O . ALA A 1 99 ? -23.736 11.406 -4.251 1.00 92.25 99 ALA A O 1
ATOM 717 N N . ARG A 1 100 ? -24.058 13.293 -5.406 1.00 96.69 100 ARG A N 1
ATOM 718 C CA . ARG A 1 100 ? -23.249 12.881 -6.572 1.00 96.69 100 ARG A CA 1
ATOM 719 C C . ARG A 1 100 ? -21.748 12.925 -6.306 1.00 96.69 100 ARG A C 1
ATOM 721 O O . ARG A 1 100 ? -21.012 12.120 -6.878 1.00 96.69 100 ARG A O 1
ATOM 728 N N . LYS A 1 101 ? -21.279 13.880 -5.500 1.00 97.00 101 LYS A N 1
ATOM 729 C CA . LYS A 1 101 ? -19.854 14.090 -5.208 1.00 97.00 101 LYS A CA 1
ATOM 730 C C . LYS A 1 101 ? -19.156 12.834 -4.653 1.00 97.00 101 LYS A C 1
ATOM 732 O O . LYS A 1 101 ? -18.194 12.410 -5.297 1.00 97.00 101 LYS A O 1
ATOM 737 N N . PRO A 1 102 ? -19.615 12.196 -3.555 1.00 97.62 102 PRO A N 1
ATOM 738 C CA . PRO A 1 102 ? -18.967 10.995 -3.026 1.00 97.62 102 PRO A CA 1
ATOM 739 C C . PRO A 1 102 ? -18.994 9.843 -4.040 1.00 97.62 102 PRO A C 1
ATOM 741 O O . PRO A 1 102 ? -17.977 9.193 -4.251 1.00 97.62 102 PRO A O 1
ATOM 744 N N . LEU A 1 103 ? -20.087 9.669 -4.794 1.00 98.25 103 LEU A N 1
ATOM 745 C CA . LEU A 1 103 ? -20.178 8.657 -5.858 1.00 98.25 103 LEU A CA 1
ATOM 746 C C . LEU A 1 103 ? -19.159 8.869 -6.986 1.00 98.25 103 LEU A C 1
ATOM 748 O O . LEU A 1 103 ? -18.629 7.906 -7.547 1.00 98.25 103 LEU A O 1
ATOM 752 N N . ASN A 1 104 ? -18.885 10.124 -7.346 1.00 97.62 104 ASN A N 1
ATOM 753 C CA . ASN A 1 104 ? -17.863 10.441 -8.337 1.00 97.62 104 ASN A CA 1
ATOM 754 C C . ASN A 1 104 ? -16.450 10.152 -7.832 1.00 97.62 104 ASN A C 1
ATOM 756 O O . ASN A 1 104 ? -15.651 9.653 -8.621 1.00 97.62 104 ASN A O 1
ATOM 760 N N . LEU A 1 105 ? -16.174 10.387 -6.550 1.00 96.94 105 LEU A N 1
ATOM 761 C CA . LEU A 1 105 ? -14.900 10.023 -5.929 1.00 96.94 105 LEU A CA 1
ATOM 762 C C . LEU A 1 105 ? -14.738 8.505 -5.824 1.00 96.94 105 LEU A C 1
ATOM 764 O O . LEU A 1 105 ? -13.721 7.980 -6.260 1.00 96.94 105 LEU A O 1
ATOM 768 N N . CYS A 1 106 ? -15.781 7.778 -5.415 1.00 98.06 106 CYS A N 1
ATOM 769 C CA . CYS A 1 106 ? -15.780 6.314 -5.429 1.00 98.06 106 CYS A CA 1
ATOM 770 C C . CYS A 1 106 ? -15.446 5.734 -6.808 1.00 98.06 106 CYS A C 1
ATOM 772 O O . CYS A 1 106 ? -14.737 4.741 -6.910 1.00 98.06 106 CYS A O 1
ATOM 774 N N . LYS A 1 107 ? -15.907 6.352 -7.906 1.00 97.81 107 LYS A N 1
ATOM 775 C CA . LYS A 1 107 ? -15.523 5.912 -9.260 1.00 97.81 107 LYS A CA 1
ATOM 776 C C . LYS A 1 107 ? -14.026 6.036 -9.535 1.00 97.81 107 LYS A C 1
ATOM 778 O O . LYS A 1 107 ? -13.537 5.239 -10.339 1.00 97.81 107 LYS A O 1
ATOM 783 N N . SER A 1 108 ? -13.370 7.047 -8.968 1.00 96.25 108 SER A N 1
ATOM 784 C CA . SER A 1 108 ? -11.919 7.222 -9.050 1.00 96.25 108 SER A CA 1
ATOM 785 C C . SER A 1 108 ? -11.225 6.174 -8.189 1.00 96.25 108 SER A C 1
ATOM 787 O O . SER A 1 108 ? -10.447 5.407 -8.734 1.00 96.25 108 SER A O 1
ATOM 789 N N . PHE A 1 109 ? -11.647 5.992 -6.935 1.00 97.56 109 PHE A N 1
ATOM 790 C CA . PHE A 1 109 ? -11.098 4.947 -6.064 1.00 97.56 109 PHE A CA 1
ATOM 791 C C . PHE A 1 109 ? -11.233 3.534 -6.659 1.00 97.56 109 PHE A C 1
ATOM 793 O O . PHE A 1 109 ? -10.291 2.756 -6.644 1.00 97.56 109 PHE A O 1
ATOM 800 N N . TYR A 1 110 ? -12.358 3.192 -7.298 1.00 98.44 110 TYR A N 1
ATOM 801 C CA . TYR A 1 110 ? -12.472 1.905 -8.001 1.00 98.44 110 TYR A CA 1
ATOM 802 C C . TYR A 1 110 ? -11.615 1.807 -9.270 1.00 98.44 110 TYR A C 1
ATOM 804 O O . TYR A 1 110 ? -11.360 0.703 -9.749 1.00 98.44 110 TYR A O 1
ATOM 812 N N . GLN A 1 111 ? -11.255 2.931 -9.892 1.00 97.38 111 GLN A N 1
ATOM 813 C CA . GLN A 1 111 ? -10.280 2.921 -10.980 1.00 97.38 111 GLN A CA 1
ATOM 814 C C . GLN A 1 111 ? -8.886 2.644 -10.410 1.00 97.38 111 GLN A C 1
ATOM 816 O O . GLN A 1 111 ? -8.233 1.730 -10.904 1.00 97.38 111 GLN A O 1
ATOM 821 N N . ASP A 1 112 ? -8.509 3.327 -9.332 1.00 91.69 112 ASP A N 1
ATOM 822 C CA . ASP A 1 112 ? -7.231 3.132 -8.643 1.00 91.69 112 ASP A CA 1
ATOM 823 C C . ASP A 1 112 ? -7.092 1.679 -8.151 1.00 91.69 112 ASP A C 1
ATOM 825 O O . ASP A 1 112 ? -6.119 0.996 -8.474 1.00 91.69 112 ASP A O 1
ATOM 829 N N . ALA A 1 113 ? -8.140 1.125 -7.535 1.00 96.94 113 ALA A N 1
ATOM 830 C CA . ALA A 1 113 ? -8.200 -0.282 -7.148 1.00 96.94 113 ALA A CA 1
ATOM 831 C C . ALA A 1 113 ? -8.040 -1.244 -8.341 1.00 96.94 113 ALA A C 1
ATOM 833 O O . ALA A 1 113 ? -7.430 -2.306 -8.214 1.00 96.94 113 ALA A O 1
ATOM 834 N N . ALA A 1 114 ? -8.581 -0.904 -9.516 1.00 97.56 114 ALA A N 1
ATOM 835 C CA . ALA A 1 114 ? -8.406 -1.722 -10.716 1.00 97.56 114 ALA A CA 1
ATOM 836 C C . ALA A 1 114 ? -6.958 -1.684 -11.232 1.00 97.56 114 ALA A C 1
ATOM 838 O O . ALA A 1 114 ? -6.456 -2.709 -11.699 1.00 97.56 114 ALA A O 1
ATOM 839 N N . ASP A 1 115 ? -6.290 -0.537 -11.123 1.00 93.06 115 ASP A N 1
ATOM 840 C CA . ASP A 1 115 ? -4.881 -0.384 -11.485 1.00 93.06 115 ASP A CA 1
ATOM 841 C C . ASP A 1 115 ? -3.980 -1.152 -10.502 1.00 93.06 115 ASP A C 1
ATOM 843 O O . ASP A 1 115 ? -3.074 -1.876 -10.928 1.00 93.06 115 ASP A O 1
ATOM 847 N N . ASN A 1 116 ? -4.318 -1.123 -9.208 1.00 94.00 116 ASN A N 1
ATOM 848 C CA . ASN A 1 116 ? -3.683 -1.920 -8.154 1.00 94.00 116 ASN A CA 1
ATOM 849 C C . ASN A 1 116 ? -3.813 -3.426 -8.417 1.00 94.00 116 ASN A C 1
ATOM 851 O O . ASN A 1 116 ? -2.830 -4.161 -8.338 1.00 94.00 116 ASN A O 1
ATOM 855 N N . LEU A 1 117 ? -4.994 -3.897 -8.827 1.00 97.31 117 LEU A N 1
ATOM 856 C CA . LEU A 1 117 ? -5.201 -5.294 -9.229 1.00 97.31 117 LEU A CA 1
ATOM 857 C C . LEU A 1 117 ? -4.399 -5.671 -10.484 1.00 97.31 117 LEU A C 1
ATOM 859 O O . LEU A 1 117 ? -3.925 -6.802 -10.601 1.00 97.31 117 LEU A O 1
ATOM 863 N N . GLY A 1 118 ? -4.200 -4.727 -11.407 1.00 95.19 118 GLY A N 1
ATOM 864 C CA . GLY A 1 118 ? -3.314 -4.903 -12.557 1.00 95.19 118 GLY A CA 1
ATOM 865 C C . GLY A 1 118 ? -1.850 -5.095 -12.152 1.00 95.19 118 GLY A C 1
ATOM 866 O O . GLY A 1 118 ? -1.182 -5.988 -12.679 1.00 95.19 118 GLY A O 1
ATOM 867 N N . ALA A 1 119 ? -1.362 -4.298 -11.199 1.00 90.25 119 ALA A N 1
ATOM 868 C CA . ALA A 1 119 ? -0.026 -4.448 -10.619 1.00 90.25 119 ALA A CA 1
ATOM 869 C C . ALA A 1 119 ? 0.121 -5.765 -9.843 1.00 90.25 119 ALA A C 1
ATOM 871 O O . ALA A 1 119 ? 1.070 -6.512 -10.081 1.00 90.25 119 ALA A O 1
ATOM 872 N N . CYS A 1 120 ? -0.873 -6.122 -9.023 1.00 95.19 120 CYS A N 1
ATOM 873 C CA . CYS A 1 120 ? -0.928 -7.408 -8.332 1.00 95.19 120 CYS A CA 1
ATOM 874 C C . CYS A 1 120 ? -0.811 -8.583 -9.308 1.00 95.19 120 CYS A C 1
ATOM 876 O O . CYS A 1 120 ? -0.037 -9.508 -9.075 1.00 95.19 120 CYS A O 1
ATOM 878 N N . LYS A 1 121 ? -1.542 -8.543 -10.430 1.00 96.50 121 LYS A N 1
ATOM 879 C CA . LYS A 1 121 ? -1.488 -9.606 -11.440 1.00 96.50 121 LYS A CA 1
ATOM 880 C C . LYS A 1 121 ? -0.079 -9.789 -12.014 1.00 96.50 121 LYS A C 1
ATOM 882 O O . LYS A 1 121 ? 0.345 -10.922 -12.212 1.00 96.50 121 LYS A O 1
ATOM 887 N N . ARG A 1 122 ? 0.660 -8.699 -12.254 1.00 94.00 122 ARG A N 1
ATOM 888 C CA . ARG A 1 122 ? 2.071 -8.780 -12.677 1.00 94.00 122 ARG A CA 1
ATOM 889 C C . ARG A 1 122 ? 2.949 -9.372 -11.576 1.00 94.00 122 ARG A C 1
ATOM 891 O O . ARG A 1 122 ? 3.747 -10.259 -11.855 1.00 94.00 122 ARG A O 1
ATOM 898 N N . ALA A 1 123 ? 2.769 -8.918 -10.337 1.00 91.69 123 ALA A N 1
ATOM 899 C CA . ALA A 1 123 ? 3.538 -9.367 -9.179 1.00 91.69 123 ALA A CA 1
ATOM 900 C C . ALA A 1 123 ? 3.386 -10.868 -8.891 1.00 91.69 123 ALA A C 1
ATOM 902 O O . ALA A 1 123 ? 4.360 -11.513 -8.506 1.00 91.69 123 ALA A O 1
ATOM 903 N N . ILE A 1 124 ? 2.208 -11.446 -9.153 1.00 94.75 124 ILE A N 1
ATOM 904 C CA . ILE A 1 124 ? 1.985 -12.897 -9.059 1.00 94.75 124 ILE A CA 1
ATOM 905 C C . ILE A 1 124 ? 2.926 -13.672 -9.988 1.00 94.75 124 ILE A C 1
ATOM 907 O O . ILE A 1 124 ? 3.544 -14.640 -9.548 1.00 94.75 124 ILE A O 1
ATOM 911 N N . GLY A 1 125 ? 3.124 -13.198 -11.223 1.00 92.06 125 GLY A N 1
ATOM 912 C CA . GLY A 1 125 ? 4.046 -13.820 -12.179 1.00 92.06 125 GLY A CA 1
ATOM 913 C C . GLY A 1 125 ? 5.501 -13.861 -11.695 1.00 92.06 125 GLY A C 1
ATOM 914 O O . GLY A 1 125 ? 6.246 -14.766 -12.059 1.00 92.06 125 GLY A O 1
ATOM 915 N N . PHE A 1 126 ? 5.888 -12.926 -10.824 1.00 90.19 126 PHE A N 1
ATOM 916 C CA . PHE A 1 126 ? 7.213 -12.872 -10.197 1.00 90.19 126 PHE A CA 1
ATOM 917 C C . PHE A 1 126 ? 7.242 -13.434 -8.772 1.00 90.19 126 PHE A C 1
ATOM 919 O O . PHE A 1 126 ? 8.290 -13.401 -8.132 1.00 90.19 126 PHE A O 1
ATOM 926 N N . ARG A 1 127 ? 6.109 -13.939 -8.263 1.00 91.12 127 ARG A N 1
ATOM 927 C CA . ARG A 1 127 ? 5.942 -14.385 -6.870 1.00 91.12 127 ARG A CA 1
ATOM 928 C C . ARG A 1 127 ? 6.349 -13.311 -5.848 1.00 91.12 127 ARG A C 1
ATOM 930 O O . ARG A 1 127 ? 6.833 -13.624 -4.762 1.00 91.12 127 ARG A O 1
ATOM 937 N N . ASP A 1 128 ? 6.131 -12.041 -6.185 1.00 87.62 128 ASP A N 1
ATOM 938 C CA . ASP A 1 128 ? 6.479 -10.900 -5.336 1.00 87.62 128 ASP A CA 1
ATOM 939 C C . ASP A 1 128 ? 5.403 -10.681 -4.263 1.00 87.62 128 ASP A C 1
ATOM 941 O O . ASP A 1 128 ? 4.497 -9.857 -4.408 1.00 87.62 128 ASP A O 1
ATOM 945 N N . ALA A 1 129 ? 5.481 -11.466 -3.186 1.00 88.88 129 ALA A N 1
ATOM 946 C CA . ALA A 1 129 ? 4.516 -11.423 -2.088 1.00 88.88 129 ALA A CA 1
ATOM 947 C C . ALA A 1 129 ? 4.411 -10.030 -1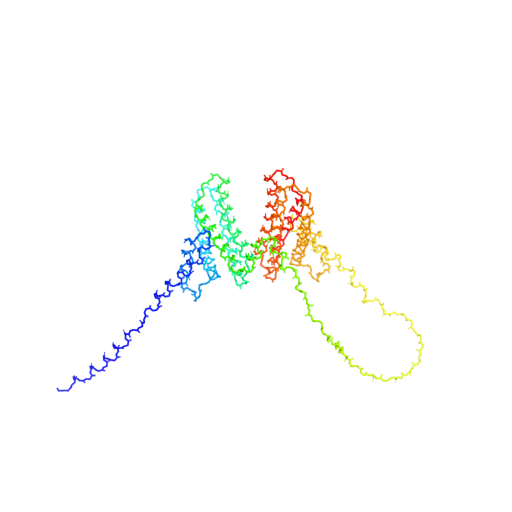.444 1.00 88.88 129 ALA A C 1
ATOM 949 O O . ALA A 1 129 ? 3.320 -9.633 -1.038 1.00 88.88 129 ALA A O 1
ATOM 950 N N . VAL A 1 130 ? 5.509 -9.268 -1.399 1.00 85.56 130 VAL A N 1
ATOM 951 C CA . VAL A 1 130 ? 5.521 -7.902 -0.855 1.00 85.56 130 VAL A CA 1
ATOM 952 C C . VAL A 1 130 ? 4.658 -6.990 -1.724 1.00 85.56 130 VAL A C 1
ATOM 954 O O . VAL A 1 130 ? 3.730 -6.360 -1.217 1.00 85.56 130 VAL A O 1
ATOM 957 N N . THR A 1 131 ? 4.876 -6.978 -3.042 1.00 87.00 131 THR A N 1
ATOM 958 C CA . THR A 1 131 ? 4.050 -6.183 -3.964 1.00 87.00 131 THR A CA 1
ATOM 959 C C . THR A 1 131 ? 2.592 -6.642 -3.990 1.00 87.00 131 THR A C 1
ATOM 961 O O . THR A 1 131 ? 1.687 -5.806 -4.054 1.00 87.00 131 THR A O 1
ATOM 964 N N . ILE A 1 132 ? 2.332 -7.951 -3.919 1.00 93.69 132 ILE A N 1
ATOM 965 C CA . ILE A 1 132 ? 0.963 -8.476 -3.835 1.00 93.69 132 ILE A CA 1
ATOM 966 C C . ILE A 1 132 ? 0.271 -7.912 -2.588 1.00 93.69 132 ILE A C 1
ATOM 968 O O . ILE A 1 132 ? -0.800 -7.321 -2.711 1.00 93.69 132 ILE A O 1
ATOM 972 N N . ARG A 1 133 ? 0.891 -8.005 -1.402 1.00 91.00 133 ARG A N 1
ATOM 973 C CA . ARG A 1 133 ? 0.330 -7.412 -0.175 1.00 91.00 133 ARG A CA 1
ATOM 974 C C . ARG A 1 133 ? 0.114 -5.910 -0.327 1.00 91.00 133 ARG A C 1
ATOM 976 O O . ARG A 1 133 ? -0.984 -5.448 -0.043 1.00 91.00 133 ARG A O 1
ATOM 983 N N . ALA A 1 134 ? 1.102 -5.184 -0.856 1.00 86.25 134 ALA A N 1
ATOM 984 C CA . ALA A 1 134 ? 1.034 -3.740 -1.093 1.00 86.25 134 ALA A CA 1
ATOM 985 C C . ALA A 1 134 ? -0.179 -3.314 -1.905 1.00 86.25 134 ALA A C 1
ATOM 987 O O . ALA A 1 134 ? -0.966 -2.457 -1.502 1.00 86.25 134 ALA A O 1
ATOM 988 N N . THR A 1 135 ? -0.339 -3.946 -3.057 1.00 92.06 135 THR A N 1
ATOM 989 C CA . THR A 1 135 ? -1.414 -3.622 -3.988 1.00 92.06 135 THR A CA 1
ATOM 990 C C . THR A 1 135 ? -2.783 -4.016 -3.434 1.00 92.06 135 THR A C 1
ATOM 992 O O . THR A 1 135 ? -3.749 -3.287 -3.657 1.00 92.06 135 THR A O 1
ATOM 995 N N . MET A 1 136 ? -2.882 -5.095 -2.647 1.00 96.88 136 MET A N 1
ATOM 996 C CA . MET A 1 136 ? -4.132 -5.461 -1.967 1.00 96.88 136 MET A CA 1
ATOM 997 C C . MET A 1 136 ? -4.476 -4.525 -0.797 1.00 96.88 136 MET A C 1
ATOM 999 O O . MET A 1 136 ? -5.649 -4.185 -0.644 1.00 96.88 136 MET A O 1
ATOM 1003 N N . SER A 1 137 ? -3.489 -4.066 -0.012 1.00 91.62 137 SER A N 1
ATOM 1004 C CA . SER A 1 137 ? -3.682 -3.045 1.037 1.00 91.62 137 SER A CA 1
ATOM 1005 C C . SER A 1 137 ? -4.302 -1.780 0.460 1.00 91.62 137 SER A C 1
ATOM 1007 O O . SER A 1 137 ? -5.313 -1.296 0.957 1.00 91.62 137 SER A O 1
ATOM 1009 N N . MET A 1 138 ? -3.723 -1.267 -0.628 1.00 88.69 138 MET A N 1
ATOM 1010 C CA . MET A 1 138 ? -4.233 -0.062 -1.274 1.00 88.69 138 MET A CA 1
ATOM 1011 C C . MET A 1 138 ? -5.621 -0.270 -1.867 1.00 88.69 138 MET A C 1
ATOM 1013 O O . MET A 1 138 ? -6.481 0.579 -1.682 1.00 88.69 138 MET A O 1
ATOM 1017 N N . ALA A 1 139 ? -5.875 -1.408 -2.522 1.00 96.12 139 ALA A N 1
ATOM 1018 C CA . ALA A 1 139 ? -7.210 -1.704 -3.029 1.00 96.12 139 ALA A CA 1
ATOM 1019 C C . ALA A 1 139 ? -8.249 -1.732 -1.893 1.00 96.12 139 ALA A C 1
ATOM 1021 O O . ALA A 1 139 ? -9.337 -1.194 -2.053 1.00 96.12 139 ALA A O 1
ATOM 1022 N N . ALA A 1 140 ? -7.932 -2.305 -0.726 1.00 97.06 140 ALA A N 1
ATOM 1023 C CA . ALA A 1 140 ? -8.821 -2.224 0.437 1.00 97.06 140 ALA A CA 1
ATOM 1024 C C . ALA A 1 140 ? -9.023 -0.771 0.908 1.00 97.06 140 ALA A C 1
ATOM 1026 O O . ALA A 1 140 ? -10.155 -0.360 1.171 1.00 97.06 140 ALA A O 1
ATOM 1027 N N . GLN A 1 141 ? -7.947 0.018 0.959 1.00 94.00 141 GLN A N 1
ATOM 1028 C CA . GLN A 1 141 ? -8.002 1.423 1.358 1.00 94.00 141 GLN A CA 1
ATOM 1029 C C . GLN A 1 141 ? -8.843 2.273 0.393 1.00 94.00 141 GLN A C 1
ATOM 1031 O O . GLN A 1 141 ? -9.606 3.119 0.845 1.00 94.00 141 GLN A O 1
ATOM 1036 N N . ASP A 1 142 ? -8.782 2.028 -0.916 1.00 95.88 142 ASP A N 1
ATOM 1037 C CA . ASP A 1 142 ? -9.613 2.706 -1.920 1.00 95.88 142 ASP A CA 1
ATOM 1038 C C . ASP A 1 142 ? -11.117 2.500 -1.648 1.00 95.88 142 ASP A C 1
ATOM 1040 O O . ASP A 1 142 ? -11.927 3.428 -1.752 1.00 95.88 142 ASP A O 1
ATOM 1044 N N . MET A 1 143 ? -11.500 1.290 -1.234 1.00 98.19 143 MET A N 1
ATOM 1045 C CA . MET A 1 143 ? -12.879 0.957 -0.867 1.00 98.19 143 MET A CA 1
ATOM 1046 C C . MET A 1 143 ? -13.293 1.664 0.430 1.00 98.19 143 MET A C 1
ATOM 1048 O O . MET A 1 143 ? -14.369 2.260 0.482 1.00 98.19 143 MET A O 1
ATOM 1052 N N . GLN A 1 144 ? -12.422 1.679 1.440 1.00 97.25 144 GLN A N 1
ATOM 1053 C CA . GLN A 1 144 ? -12.663 2.382 2.706 1.00 97.25 144 GLN A CA 1
ATOM 1054 C C . GLN A 1 144 ? -12.738 3.905 2.520 1.00 97.25 144 GLN A C 1
ATOM 1056 O O . GLN A 1 144 ? -13.592 4.563 3.111 1.00 97.25 144 GLN A O 1
ATOM 1061 N N . ASN A 1 145 ? -11.899 4.472 1.650 1.00 96.56 145 ASN A N 1
ATOM 1062 C CA . ASN A 1 145 ? -11.939 5.884 1.276 1.00 96.56 145 ASN A CA 1
ATOM 1063 C C . ASN A 1 145 ? -13.268 6.233 0.595 1.00 96.56 145 ASN A C 1
ATOM 1065 O O . ASN A 1 145 ? -13.815 7.310 0.820 1.00 96.56 145 ASN A O 1
ATOM 1069 N N . CYS A 1 146 ? -13.830 5.326 -0.211 1.00 98.06 146 CYS A N 1
ATOM 1070 C CA . CYS A 1 146 ? -15.176 5.512 -0.744 1.00 98.06 146 CYS A CA 1
ATOM 1071 C C . CYS A 1 146 ? -16.221 5.606 0.383 1.00 98.06 146 CYS A C 1
ATOM 1073 O O . CYS A 1 146 ? -17.027 6.536 0.360 1.00 98.06 146 CYS A O 1
ATOM 1075 N N . ASP A 1 147 ? -16.189 4.715 1.380 1.00 98.19 147 ASP A N 1
ATOM 1076 C CA . ASP A 1 147 ? -17.094 4.776 2.542 1.00 98.19 147 ASP A CA 1
ATOM 1077 C C . ASP A 1 147 ? -16.924 6.072 3.352 1.00 98.19 147 ASP A C 1
ATOM 1079 O O . ASP A 1 147 ? -17.906 6.723 3.723 1.00 98.19 147 ASP A O 1
ATOM 1083 N N . GLU A 1 148 ? -15.675 6.492 3.567 1.00 97.00 148 GLU A N 1
ATOM 1084 C CA . GLU A 1 148 ? -15.309 7.740 4.241 1.00 97.00 148 GLU A CA 1
ATOM 1085 C C . GLU A 1 148 ? -15.982 8.958 3.607 1.00 97.00 148 GLU A C 1
ATOM 1087 O O . GLU A 1 148 ? -16.552 9.786 4.320 1.00 97.00 148 GLU A O 1
ATOM 1092 N N . MET A 1 149 ? -15.998 9.051 2.273 1.00 96.88 149 MET A N 1
ATOM 1093 C CA . MET A 1 149 ? -16.595 10.201 1.590 1.00 96.88 149 MET A CA 1
ATOM 1094 C C . MET A 1 149 ? -18.088 10.366 1.892 1.00 96.88 149 MET A C 1
ATOM 1096 O O . MET A 1 149 ? -18.584 11.493 1.947 1.00 96.88 149 MET A O 1
ATOM 1100 N N . PHE A 1 150 ? -18.819 9.266 2.087 1.00 97.19 150 PHE A N 1
ATOM 1101 C CA . PHE A 1 150 ? -20.236 9.319 2.454 1.00 97.19 150 PHE A CA 1
ATOM 1102 C C . PHE A 1 150 ? -20.443 9.691 3.914 1.00 97.19 150 PHE A C 1
ATOM 1104 O O . PHE A 1 150 ? -21.328 10.493 4.223 1.00 97.19 150 PHE A O 1
ATOM 1111 N N . ARG A 1 151 ? -19.593 9.161 4.797 1.00 96.44 151 ARG A N 1
ATOM 1112 C CA . ARG A 1 151 ? -19.611 9.492 6.221 1.00 96.44 151 ARG A CA 1
ATOM 1113 C C . ARG A 1 151 ? -19.309 10.970 6.457 1.00 96.44 151 ARG A C 1
ATOM 1115 O O . ARG A 1 151 ? -20.047 11.613 7.196 1.00 96.44 151 ARG A O 1
ATOM 1122 N N . GLN A 1 152 ? -18.330 11.539 5.754 1.00 93.31 152 GLN A N 1
ATOM 1123 C CA . GLN A 1 152 ? -18.051 12.982 5.775 1.00 93.31 152 GLN A CA 1
ATOM 1124 C C . GLN A 1 152 ? -19.205 13.819 5.219 1.00 93.31 152 GLN A C 1
ATOM 1126 O O . GLN A 1 152 ? -19.473 14.912 5.709 1.00 93.31 152 GLN A O 1
ATOM 1131 N N . ALA A 1 153 ? -19.909 13.308 4.208 1.00 94.00 153 ALA A N 1
ATOM 1132 C CA . ALA A 1 153 ? -21.086 13.968 3.656 1.00 94.00 153 ALA A CA 1
ATOM 1133 C C . ALA A 1 153 ? -22.337 13.830 4.548 1.00 94.00 153 ALA A C 1
ATOM 1135 O O . ALA A 1 153 ? -23.356 14.445 4.244 1.00 94.00 153 ALA A O 1
ATOM 1136 N N . GLY A 1 154 ? -22.297 13.013 5.608 1.00 94.94 154 GLY A N 1
ATOM 1137 C CA . GLY A 1 154 ? -23.461 12.726 6.450 1.00 94.94 154 GLY A CA 1
ATOM 1138 C C . GLY A 1 154 ? -24.593 12.018 5.697 1.00 94.94 154 GLY A C 1
ATOM 1139 O O . GLY A 1 154 ? -25.764 12.209 6.019 1.00 94.94 154 GLY A O 1
ATOM 1140 N N . THR A 1 155 ? -24.269 11.233 4.663 1.00 93.88 155 THR A N 1
ATOM 1141 C CA . THR A 1 155 ? -25.259 10.552 3.809 1.00 93.88 155 THR A CA 1
ATOM 1142 C C . THR A 1 155 ? -25.071 9.039 3.830 1.00 93.88 155 THR A C 1
ATOM 1144 O O . THR A 1 155 ? -23.965 8.540 4.023 1.00 93.88 155 THR A O 1
ATOM 1147 N N . LYS A 1 156 ? -26.158 8.286 3.613 1.00 95.69 156 LYS A N 1
ATOM 1148 C CA . LYS A 1 156 ? -26.087 6.824 3.500 1.00 95.69 156 LYS A CA 1
ATOM 1149 C C . LYS A 1 156 ? -25.294 6.433 2.252 1.00 95.69 156 LYS A C 1
ATOM 1151 O O . LYS A 1 156 ? -25.612 6.903 1.160 1.00 95.69 156 LYS A O 1
ATOM 1156 N N . ASN A 1 157 ? -24.329 5.529 2.401 1.00 96.81 157 ASN A N 1
ATOM 1157 C CA . ASN A 1 157 ? -23.557 5.019 1.277 1.00 96.81 157 ASN A CA 1
ATOM 1158 C C . ASN A 1 157 ? -24.319 3.899 0.530 1.00 96.81 157 ASN A C 1
ATOM 1160 O O . ASN A 1 157 ? -24.495 2.814 1.079 1.00 96.81 157 ASN A O 1
ATOM 1164 N N . PRO A 1 158 ? -24.740 4.085 -0.738 1.00 97.75 158 PRO A N 1
ATOM 1165 C CA . PRO A 1 158 ? -25.358 3.018 -1.531 1.00 97.75 158 PRO A CA 1
ATOM 1166 C C . PRO A 1 158 ? -24.352 1.957 -2.023 1.00 97.75 158 PRO A C 1
ATOM 1168 O O . PRO A 1 158 ? -24.752 1.000 -2.690 1.00 97.75 158 PRO A O 1
ATOM 1171 N N . MET A 1 159 ? -23.058 2.147 -1.755 1.00 98.25 159 MET A N 1
ATOM 1172 C CA . MET A 1 159 ? -21.959 1.265 -2.142 1.00 98.25 159 MET A CA 1
ATOM 1173 C C . MET A 1 159 ? -21.382 0.456 -0.971 1.00 98.25 159 MET A C 1
ATOM 1175 O O . MET A 1 159 ? -20.504 -0.362 -1.221 1.00 98.25 159 MET A O 1
ATOM 1179 N N . GLU A 1 160 ? -21.867 0.643 0.260 1.00 98.06 160 GLU A N 1
ATOM 1180 C CA . GLU A 1 160 ? -21.297 0.066 1.493 1.00 98.06 160 GLU A CA 1
ATOM 1181 C C . GLU A 1 160 ? -21.112 -1.458 1.412 1.00 98.06 160 GLU A C 1
ATOM 1183 O O . GLU A 1 160 ? -19.991 -1.949 1.508 1.00 98.06 160 GLU A O 1
ATOM 1188 N N . ASP A 1 161 ? -22.169 -2.212 1.088 1.00 98.00 161 ASP A N 1
ATOM 1189 C CA . ASP A 1 161 ? -22.092 -3.679 0.959 1.00 98.00 161 ASP A CA 1
ATOM 1190 C C . ASP A 1 161 ? -21.108 -4.131 -0.135 1.00 98.00 161 ASP A C 1
ATOM 1192 O O . ASP A 1 161 ? -20.465 -5.182 -0.047 1.00 98.00 161 ASP A O 1
ATOM 1196 N N . ILE A 1 162 ? -21.001 -3.344 -1.211 1.00 98.25 162 ILE A N 1
ATOM 1197 C CA . ILE A 1 162 ? -20.063 -3.624 -2.298 1.00 98.25 162 ILE A CA 1
ATOM 1198 C C . ILE A 1 162 ? -18.638 -3.363 -1.810 1.00 98.25 162 ILE A C 1
ATOM 1200 O O . ILE A 1 162 ? -17.779 -4.207 -2.044 1.00 98.25 162 ILE A O 1
ATOM 1204 N N . ASN A 1 163 ? -18.395 -2.244 -1.128 1.00 98.19 163 ASN A N 1
ATOM 1205 C CA . ASN A 1 163 ? -17.093 -1.888 -0.569 1.00 98.19 163 ASN A CA 1
ATOM 1206 C C . ASN A 1 163 ? -16.623 -2.927 0.437 1.00 98.19 163 ASN A C 1
ATOM 1208 O O . ASN A 1 163 ? -15.530 -3.461 0.267 1.00 98.19 163 ASN A O 1
ATOM 1212 N N . GLN A 1 164 ? -17.481 -3.302 1.384 1.00 98.12 164 GLN A N 1
ATOM 1213 C CA . GLN A 1 164 ? -17.202 -4.347 2.361 1.00 98.12 164 GLN A CA 1
ATOM 1214 C C . GLN A 1 164 ? -16.810 -5.660 1.671 1.00 98.12 164 GLN A C 1
ATOM 1216 O O . GLN A 1 164 ? -15.746 -6.217 1.929 1.00 98.12 164 GLN A O 1
ATOM 1221 N N . SER A 1 165 ? -17.604 -6.107 0.694 1.00 98.12 165 SER A N 1
ATOM 1222 C CA . SER A 1 165 ? -17.294 -7.320 -0.068 1.00 98.12 165 SER A CA 1
ATOM 1223 C C . SER A 1 165 ? -15.971 -7.230 -0.840 1.00 98.12 165 SER A C 1
ATOM 1225 O O . SER A 1 165 ? -15.333 -8.258 -1.051 1.00 98.12 165 SER A O 1
ATOM 1227 N N . LEU A 1 166 ? -15.575 -6.049 -1.319 1.00 98.38 166 LEU A N 1
ATOM 1228 C CA . LEU A 1 166 ? -14.302 -5.848 -2.015 1.00 98.38 166 LEU A CA 1
ATOM 1229 C C . LEU A 1 166 ? -13.117 -5.813 -1.035 1.00 98.38 166 LEU A C 1
ATOM 1231 O O . LEU A 1 166 ? -12.074 -6.374 -1.356 1.00 98.38 166 LEU A O 1
ATOM 1235 N N . VAL A 1 167 ? -13.283 -5.233 0.157 1.00 98.31 167 VAL A N 1
ATOM 1236 C CA . VAL A 1 167 ? -12.287 -5.283 1.243 1.00 98.31 167 VAL A CA 1
ATOM 1237 C C . VAL A 1 167 ? -12.026 -6.732 1.660 1.00 98.31 167 VAL A C 1
ATOM 1239 O O . VAL A 1 167 ? -10.876 -7.157 1.720 1.00 98.31 167 VAL A O 1
ATOM 1242 N N . GLU A 1 168 ? -13.074 -7.537 1.843 1.00 98.12 168 GLU A N 1
ATOM 1243 C CA . GLU A 1 168 ? -12.935 -8.967 2.160 1.00 98.12 168 GLU A CA 1
ATOM 1244 C C . GLU A 1 168 ? -12.176 -9.734 1.064 1.00 98.12 168 GLU A C 1
ATOM 1246 O O . GLU A 1 168 ? -11.353 -10.604 1.354 1.00 98.12 168 GLU A O 1
ATOM 1251 N N . MET A 1 169 ? -12.400 -9.390 -0.211 1.00 98.38 169 MET A N 1
ATOM 1252 C CA . MET A 1 169 ? -11.640 -9.965 -1.326 1.00 98.38 169 MET A CA 1
ATOM 1253 C C . MET A 1 169 ? -10.161 -9.554 -1.310 1.00 98.38 169 MET A C 1
ATOM 1255 O O . MET A 1 169 ? -9.309 -10.397 -1.607 1.00 98.38 169 MET A O 1
ATOM 1259 N N . SER A 1 170 ? -9.838 -8.311 -0.934 1.00 98.00 170 SER A N 1
ATOM 1260 C CA . SER A 1 170 ? -8.449 -7.886 -0.711 1.00 98.00 170 SER A CA 1
ATOM 1261 C C . SER A 1 170 ? -7.778 -8.718 0.380 1.00 98.00 170 SER A C 1
ATOM 1263 O O . SER A 1 170 ? -6.669 -9.209 0.173 1.00 98.00 170 SER A O 1
ATOM 1265 N N . GLU A 1 171 ? -8.452 -8.943 1.509 1.00 97.44 171 GLU A N 1
ATOM 1266 C CA . GLU A 1 171 ? -7.910 -9.724 2.628 1.00 97.44 171 GLU A CA 1
ATOM 1267 C C . GLU A 1 171 ? -7.698 -11.204 2.280 1.00 97.44 171 GLU A C 1
ATOM 1269 O O . GLU A 1 171 ? -6.697 -11.806 2.682 1.00 97.44 171 GLU A O 1
ATOM 1274 N N . ILE A 1 172 ? -8.575 -11.791 1.457 1.00 97.75 172 ILE A N 1
ATOM 1275 C CA . ILE A 1 172 ? -8.347 -13.129 0.888 1.00 97.75 172 ILE A CA 1
ATOM 1276 C C . ILE A 1 172 ? -7.049 -13.139 0.072 1.00 97.75 172 ILE A C 1
ATOM 1278 O O . ILE A 1 172 ? -6.199 -14.006 0.279 1.00 97.75 172 ILE A O 1
ATOM 1282 N N . CYS A 1 173 ? -6.866 -12.173 -0.833 1.00 97.69 173 CYS A N 1
ATOM 1283 C CA . CYS A 1 173 ? -5.675 -12.104 -1.681 1.00 97.69 173 CYS A CA 1
ATOM 1284 C C . CYS A 1 173 ? -4.393 -11.884 -0.857 1.00 97.69 173 CYS A C 1
ATOM 1286 O O . CYS A 1 173 ? -3.371 -12.514 -1.132 1.00 97.69 173 CYS A O 1
ATOM 1288 N N . ARG A 1 174 ? -4.450 -11.060 0.199 1.00 95.25 174 ARG A N 1
ATOM 1289 C CA . ARG A 1 174 ? -3.353 -10.899 1.170 1.00 95.25 174 ARG A CA 1
ATOM 1290 C C . ARG A 1 174 ? -3.022 -12.214 1.867 1.00 95.25 174 ARG A C 1
ATOM 1292 O O . ARG A 1 174 ? -1.855 -12.596 1.902 1.00 95.25 174 ARG A O 1
ATOM 1299 N N . SER A 1 175 ? -4.035 -12.926 2.362 1.00 95.25 175 SER A N 1
ATOM 1300 C CA . SER A 1 175 ? -3.854 -14.224 3.027 1.00 95.25 175 SER A CA 1
ATOM 1301 C C . SER A 1 175 ? -3.158 -15.223 2.099 1.00 95.25 175 SER A C 1
ATOM 1303 O O . SER A 1 175 ? -2.171 -15.849 2.478 1.00 95.25 175 SER A O 1
ATOM 1305 N N . LEU A 1 176 ? -3.622 -15.316 0.849 1.00 95.69 176 LEU A N 1
ATOM 1306 C CA . LEU A 1 176 ? -3.038 -16.194 -0.166 1.00 95.69 176 LEU A CA 1
ATOM 1307 C C . LEU A 1 176 ? -1.601 -15.798 -0.529 1.00 95.69 176 LEU A C 1
ATOM 1309 O O . LEU A 1 176 ? -0.768 -16.672 -0.748 1.00 95.69 176 LEU A O 1
ATOM 1313 N N . SER A 1 177 ? -1.267 -14.504 -0.536 1.00 94.56 177 SER A N 1
ATOM 1314 C CA . SER A 1 177 ? 0.096 -14.034 -0.825 1.00 94.56 177 SER A CA 1
ATOM 1315 C C . SER A 1 177 ? 1.146 -14.566 0.159 1.00 94.56 177 SER A C 1
ATOM 1317 O O . SER A 1 177 ? 2.282 -14.825 -0.238 1.00 94.56 177 SER A O 1
ATOM 1319 N N . ASN A 1 178 ? 0.763 -14.824 1.416 1.00 90.88 178 ASN A N 1
ATOM 1320 C CA . ASN A 1 178 ? 1.655 -15.425 2.412 1.00 90.88 178 ASN A CA 1
ATOM 1321 C C . ASN A 1 178 ? 2.018 -16.878 2.061 1.00 90.88 178 ASN A C 1
ATOM 1323 O O . ASN A 1 178 ? 3.053 -17.378 2.494 1.00 90.88 178 ASN A O 1
ATOM 1327 N N . MET A 1 179 ? 1.203 -17.539 1.235 1.00 92.69 179 MET A N 1
ATOM 1328 C CA . MET A 1 179 ? 1.436 -18.902 0.752 1.00 92.69 179 MET A CA 1
ATOM 1329 C C . MET A 1 179 ? 2.287 -18.935 -0.529 1.00 92.69 179 MET A C 1
ATOM 1331 O O . MET A 1 179 ? 2.809 -19.985 -0.893 1.00 92.69 179 MET A O 1
ATOM 1335 N N . VAL A 1 180 ? 2.446 -17.799 -1.221 1.00 86.31 180 VAL A N 1
ATOM 1336 C CA . VAL A 1 180 ? 3.217 -17.694 -2.477 1.00 86.31 180 VAL A CA 1
ATOM 1337 C C . VAL A 1 180 ? 4.730 -17.733 -2.228 1.00 86.31 180 VAL A C 1
ATOM 1339 O O . VAL A 1 180 ? 5.480 -18.205 -3.085 1.00 86.31 180 VAL A O 1
ATOM 1342 N N . ALA A 1 181 ? 5.175 -17.282 -1.051 1.00 71.12 181 ALA A N 1
ATOM 1343 C CA . ALA A 1 181 ? 6.579 -17.248 -0.644 1.00 71.12 181 ALA A CA 1
ATOM 1344 C C . ALA A 1 181 ? 6.765 -17.812 0.785 1.00 71.12 181 ALA A C 1
ATOM 1346 O O . ALA A 1 181 ? 7.066 -17.057 1.714 1.00 71.12 181 ALA A O 1
ATOM 1347 N N . PRO A 1 182 ? 6.618 -19.136 0.991 1.00 56.97 182 PRO A N 1
ATOM 1348 C CA . PRO A 1 182 ? 6.665 -19.746 2.325 1.00 56.97 182 PRO A CA 1
ATOM 1349 C C . PRO A 1 182 ? 8.004 -19.535 3.057 1.00 56.97 182 PRO A C 1
ATOM 1351 O O . PRO A 1 182 ? 8.037 -19.507 4.285 1.00 56.97 182 PRO A O 1
ATOM 1354 N N . HIS A 1 183 ? 9.105 -19.305 2.331 1.00 49.88 183 HIS A N 1
ATOM 1355 C CA . HIS A 1 183 ? 10.408 -19.016 2.942 1.00 49.88 183 HIS A CA 1
ATOM 1356 C C . HIS A 1 183 ? 10.472 -17.657 3.665 1.00 49.88 183 HIS A C 1
ATOM 1358 O O . HIS A 1 183 ? 11.209 -17.538 4.640 1.00 49.88 183 HIS A O 1
ATOM 1364 N N . LEU A 1 184 ? 9.673 -16.663 3.256 1.00 50.28 184 LEU A N 1
ATOM 1365 C CA . LEU A 1 184 ? 9.560 -15.380 3.968 1.00 50.28 184 LEU A CA 1
ATOM 1366 C C . LEU A 1 184 ? 8.704 -15.514 5.235 1.00 50.28 184 LEU A C 1
ATOM 1368 O O . LEU A 1 184 ? 9.032 -14.929 6.263 1.00 50.28 184 LEU A O 1
ATOM 1372 N N . ALA A 1 185 ? 7.658 -16.347 5.203 1.00 48.94 185 ALA A N 1
ATOM 1373 C CA . ALA A 1 185 ? 6.831 -16.624 6.378 1.00 48.94 185 ALA A CA 1
ATOM 1374 C C . ALA A 1 185 ? 7.624 -17.330 7.495 1.00 48.94 185 ALA A C 1
ATOM 1376 O O . ALA A 1 185 ? 7.465 -16.981 8.661 1.00 48.94 185 ALA A O 1
ATOM 1377 N N . TYR A 1 186 ? 8.540 -18.244 7.147 1.00 45.75 186 TYR A N 1
ATOM 1378 C CA . TYR A 1 186 ? 9.446 -18.876 8.117 1.00 45.75 186 TYR A CA 1
ATOM 1379 C C . TYR A 1 186 ? 10.408 -17.866 8.772 1.00 45.75 186 TYR A C 1
ATOM 1381 O O . TYR A 1 186 ? 10.723 -17.976 9.956 1.00 45.75 186 TYR A O 1
ATOM 1389 N N . TYR A 1 187 ? 10.845 -16.846 8.026 1.00 44.09 187 TYR A N 1
ATOM 1390 C CA . TYR A 1 187 ? 11.709 -15.776 8.540 1.00 44.09 187 TYR A CA 1
ATOM 1391 C C . TYR A 1 187 ? 10.969 -14.792 9.460 1.00 44.09 187 TYR A C 1
ATOM 1393 O O . TYR A 1 187 ? 11.555 -14.275 10.412 1.00 44.09 187 TYR A O 1
ATOM 1401 N N . LEU A 1 188 ? 9.681 -14.548 9.200 1.00 44.09 188 LEU A N 1
ATOM 1402 C CA . LEU A 1 188 ? 8.852 -13.640 9.998 1.00 44.09 188 LEU A CA 1
ATOM 1403 C C . LEU A 1 188 ? 8.242 -14.319 11.237 1.00 44.09 188 LEU A C 1
ATOM 1405 O O . LEU A 1 188 ? 8.063 -13.650 12.253 1.00 44.09 188 LEU A O 1
ATOM 1409 N N . SER A 1 189 ? 7.971 -15.632 11.200 1.00 40.03 189 SER A N 1
ATOM 1410 C CA . SER A 1 189 ? 7.368 -16.363 12.329 1.00 40.03 189 SER A CA 1
ATOM 1411 C C . SER A 1 189 ? 8.369 -16.989 13.308 1.00 40.03 189 SER A C 1
ATOM 1413 O O . SER A 1 189 ? 7.946 -17.475 14.355 1.00 40.03 189 SER A O 1
ATOM 1415 N N . SER A 1 190 ? 9.668 -17.022 12.995 1.00 35.78 190 SER A N 1
ATOM 1416 C CA . SER A 1 190 ? 10.685 -17.558 13.910 1.00 35.78 190 SER A CA 1
ATOM 1417 C C . SER A 1 190 ? 10.970 -16.559 15.036 1.00 35.78 190 SER A C 1
ATOM 1419 O O . SER A 1 190 ? 11.206 -15.363 14.805 1.00 35.78 190 SER A O 1
ATOM 1421 N N . SER A 1 191 ? 10.921 -17.031 16.284 1.00 35.84 191 SER A N 1
ATOM 1422 C CA . SER A 1 191 ? 11.163 -16.203 17.468 1.00 35.84 191 SER A CA 1
ATOM 1423 C C . SER A 1 191 ? 12.589 -15.625 17.450 1.00 35.84 191 SER A C 1
ATOM 1425 O O . SER A 1 191 ? 13.493 -16.239 16.875 1.00 35.84 191 SER A O 1
ATOM 1427 N N . PRO A 1 192 ? 12.853 -14.468 18.092 1.00 44.91 192 PRO A N 1
ATOM 1428 C CA . PRO A 1 192 ? 14.192 -13.859 18.118 1.00 44.91 192 PRO A CA 1
ATOM 1429 C C . PRO A 1 192 ? 15.305 -14.816 18.585 1.00 44.91 192 PRO A C 1
ATOM 1431 O O . PRO A 1 192 ? 16.448 -14.706 18.147 1.00 44.91 192 PRO A O 1
ATOM 1434 N N . SER A 1 193 ? 14.963 -15.801 19.421 1.00 39.94 193 SER A N 1
ATOM 1435 C CA . SER A 1 193 ? 15.865 -16.850 19.909 1.00 39.94 193 SER A CA 1
ATOM 1436 C C . SER A 1 193 ? 16.337 -17.838 18.832 1.00 39.94 193 SER A C 1
ATOM 1438 O O . SER A 1 193 ? 17.470 -18.308 18.908 1.00 39.94 193 SER A O 1
ATOM 1440 N N . GLU A 1 194 ? 15.523 -18.135 17.815 1.00 34.25 194 GLU A N 1
ATOM 1441 C CA . GLU A 1 194 ? 15.894 -19.059 16.731 1.00 34.25 194 GLU A CA 1
ATOM 1442 C C . GLU A 1 194 ? 16.752 -18.374 15.656 1.00 34.25 194 GLU A C 1
ATOM 1444 O O . GLU A 1 194 ? 17.602 -19.014 15.033 1.00 34.25 194 GLU A O 1
ATOM 1449 N N . ARG A 1 195 ? 16.621 -17.048 15.498 1.00 43.09 195 ARG A N 1
ATOM 1450 C CA . ARG A 1 195 ? 17.414 -16.253 14.538 1.00 43.09 195 ARG A CA 1
ATOM 1451 C C . ARG A 1 195 ? 18.899 -16.165 14.908 1.00 43.09 195 ARG A C 1
ATOM 1453 O O . ARG A 1 195 ? 19.741 -16.077 14.017 1.00 43.09 195 ARG A O 1
ATOM 1460 N N . CYS A 1 196 ? 19.247 -16.259 16.193 1.00 37.03 196 CYS A N 1
ATOM 1461 C CA . CYS A 1 196 ? 20.647 -16.281 16.637 1.00 37.03 196 CYS A CA 1
ATOM 1462 C C . CYS A 1 196 ? 21.365 -17.606 16.331 1.00 37.03 196 CYS A C 1
ATOM 1464 O O . CYS A 1 196 ? 22.578 -17.607 16.122 1.00 37.03 196 CYS A O 1
ATOM 1466 N N . LEU A 1 197 ? 20.646 -18.732 16.276 1.00 35.81 197 LEU A N 1
ATOM 1467 C CA . LEU A 1 197 ? 21.265 -20.048 16.079 1.00 35.81 197 LEU A CA 1
ATOM 1468 C C . LEU A 1 197 ? 21.633 -20.322 14.614 1.00 35.81 197 LEU A C 1
ATOM 1470 O O . LEU A 1 197 ? 22.586 -21.051 14.354 1.00 35.81 197 LEU A O 1
ATOM 1474 N N . LEU A 1 198 ? 20.946 -19.687 13.661 1.00 38.91 198 LEU A N 1
ATOM 1475 C CA . LEU A 1 198 ? 21.224 -19.822 12.223 1.00 38.91 198 LEU A CA 1
ATOM 1476 C C . LEU A 1 198 ? 22.302 -18.847 11.701 1.00 38.91 198 LEU A C 1
ATOM 1478 O O . LEU A 1 198 ? 22.729 -18.968 10.557 1.00 38.91 198 LEU A O 1
ATOM 1482 N N . SER A 1 199 ? 22.771 -17.914 12.539 1.00 34.12 199 SER A N 1
ATOM 1483 C CA . SER A 1 199 ? 23.826 -16.931 12.225 1.00 34.12 199 SER A CA 1
ATOM 1484 C C . SER A 1 199 ? 25.246 -17.411 12.587 1.00 34.12 199 SER A C 1
ATOM 1486 O O . SER A 1 199 ? 26.239 -16.784 12.223 1.00 34.12 199 SER A O 1
ATOM 1488 N N . SER A 1 200 ? 25.388 -18.550 13.277 1.00 29.41 200 SER A N 1
ATOM 1489 C CA . SER A 1 200 ? 26.714 -19.093 13.594 1.00 29.41 200 SER A CA 1
ATOM 1490 C C . SER A 1 200 ? 27.304 -19.849 12.397 1.00 29.41 200 SER A C 1
ATOM 1492 O O . SER A 1 200 ? 26.748 -20.876 12.002 1.00 29.41 200 SER A O 1
ATOM 1494 N N . PRO A 1 201 ? 28.447 -19.419 11.829 1.00 31.64 201 PRO A N 1
ATOM 1495 C CA . PRO A 1 201 ? 29.143 -20.229 10.844 1.00 31.64 201 PRO A CA 1
ATOM 1496 C C . PRO A 1 201 ? 29.679 -21.488 11.533 1.00 31.64 201 PRO A C 1
ATOM 1498 O O . PRO A 1 201 ? 30.403 -21.411 12.528 1.00 31.64 201 PRO A O 1
ATOM 1501 N N . ALA A 1 202 ? 29.326 -22.664 11.011 1.00 33.53 202 ALA A N 1
ATOM 1502 C CA . ALA A 1 202 ? 29.930 -23.915 11.449 1.00 33.53 202 ALA A CA 1
ATOM 1503 C C . ALA A 1 202 ? 31.467 -23.835 11.299 1.00 33.53 202 ALA A C 1
ATOM 1505 O O . ALA A 1 202 ? 31.957 -23.302 10.297 1.00 33.53 202 ALA A O 1
ATOM 1506 N N . PRO A 1 203 ? 32.253 -24.357 12.259 1.00 30.22 203 PRO A N 1
ATOM 1507 C CA . PRO A 1 203 ? 33.705 -24.299 12.190 1.00 30.22 203 PRO A CA 1
ATOM 1508 C C . PRO A 1 203 ? 34.199 -25.165 11.028 1.00 30.22 203 PRO A C 1
ATOM 1510 O O . PRO A 1 203 ? 34.162 -26.395 11.082 1.00 30.22 203 PRO A O 1
ATOM 1513 N N . SER A 1 204 ? 34.678 -24.509 9.973 1.00 31.31 204 SER A N 1
ATOM 1514 C CA . SER A 1 204 ? 35.330 -25.161 8.841 1.00 31.31 204 SER A CA 1
ATOM 1515 C C . SER A 1 204 ? 36.642 -25.801 9.301 1.00 31.31 204 SER A C 1
ATOM 1517 O O . SER A 1 204 ? 37.666 -25.138 9.466 1.00 31.31 204 SER A O 1
ATOM 1519 N N . ARG A 1 205 ? 36.619 -27.117 9.533 1.00 36.94 205 ARG A N 1
ATOM 1520 C CA . ARG A 1 205 ? 37.819 -27.955 9.513 1.00 36.94 205 ARG A CA 1
ATOM 1521 C C . ARG A 1 205 ? 37.965 -28.493 8.097 1.00 36.94 205 ARG A C 1
ATOM 1523 O O . ARG A 1 205 ? 37.257 -29.419 7.738 1.00 36.94 205 ARG A O 1
ATOM 1530 N N . HIS A 1 206 ? 38.849 -27.874 7.319 1.00 34.50 206 HIS A N 1
ATOM 1531 C CA . HIS A 1 206 ? 39.839 -28.511 6.438 1.00 34.50 206 HIS A CA 1
ATOM 1532 C C . HIS A 1 206 ? 40.426 -27.456 5.494 1.00 34.50 206 HIS A C 1
ATOM 1534 O O . HIS A 1 206 ? 39.844 -27.100 4.476 1.00 34.50 206 HIS A O 1
ATOM 1540 N N . ALA A 1 207 ? 41.612 -26.965 5.852 1.00 31.88 207 ALA A N 1
ATOM 1541 C CA . ALA A 1 207 ? 42.479 -26.227 4.950 1.00 31.88 207 ALA A CA 1
ATOM 1542 C C . ALA A 1 207 ? 43.346 -27.218 4.157 1.00 31.88 207 ALA A C 1
ATOM 1544 O O . ALA A 1 207 ? 44.054 -28.035 4.747 1.00 31.88 207 ALA A O 1
ATOM 1545 N N . ALA A 1 208 ? 43.324 -27.100 2.831 1.00 31.59 208 ALA A N 1
ATOM 1546 C CA . ALA A 1 208 ? 44.387 -27.550 1.938 1.00 31.59 208 ALA A CA 1
ATOM 1547 C C . ALA A 1 208 ? 44.603 -26.468 0.856 1.00 31.59 208 ALA A C 1
ATOM 1549 O O . ALA A 1 208 ? 43.635 -25.812 0.463 1.00 31.59 208 ALA A O 1
ATOM 1550 N N . PRO A 1 209 ? 45.847 -26.223 0.402 1.00 33.50 209 PRO A N 1
ATOM 1551 C CA . PRO A 1 209 ? 46.193 -25.009 -0.330 1.00 33.50 209 PRO A CA 1
ATOM 1552 C C . PRO A 1 209 ? 46.031 -25.188 -1.844 1.00 33.50 209 PRO A C 1
ATOM 1554 O O . PRO A 1 209 ? 46.505 -26.173 -2.411 1.00 33.50 209 PRO A O 1
ATOM 1557 N N . ILE A 1 210 ? 45.441 -24.198 -2.521 1.00 30.81 210 ILE A N 1
ATOM 1558 C CA . ILE A 1 210 ? 45.453 -24.110 -3.988 1.00 30.81 210 ILE A CA 1
ATOM 1559 C C . ILE A 1 210 ? 46.335 -22.937 -4.423 1.00 30.81 210 ILE A C 1
ATOM 1561 O O . ILE A 1 210 ? 46.185 -21.803 -3.973 1.00 30.81 210 ILE A O 1
ATOM 1565 N N . LYS A 1 211 ? 47.287 -23.282 -5.293 1.00 31.19 211 LYS A N 1
ATOM 1566 C CA . LYS A 1 211 ? 48.289 -22.434 -5.938 1.00 31.19 211 LYS A CA 1
ATOM 1567 C C . LYS A 1 211 ? 47.645 -21.351 -6.806 1.00 31.19 211 LYS A C 1
ATOM 1569 O O . LYS A 1 211 ? 46.704 -21.617 -7.551 1.00 31.19 211 LYS A O 1
ATOM 1574 N N . SER A 1 212 ? 48.227 -20.158 -6.754 1.00 28.75 212 SER A N 1
ATOM 1575 C CA . SER A 1 212 ? 47.937 -19.040 -7.644 1.00 28.75 212 SER A CA 1
ATOM 1576 C C . SER A 1 212 ? 48.330 -19.367 -9.089 1.00 28.75 212 SER A C 1
ATOM 1578 O O . SER A 1 212 ? 49.462 -19.756 -9.372 1.00 28.75 212 SER A O 1
ATOM 1580 N N . TYR A 1 213 ? 47.394 -19.171 -10.014 1.00 27.69 213 TYR A N 1
ATOM 1581 C CA . TYR A 1 213 ? 47.673 -19.049 -11.442 1.00 27.69 213 TYR A CA 1
ATOM 1582 C C . TYR A 1 213 ? 47.653 -17.561 -11.797 1.00 27.69 213 TYR A C 1
ATOM 1584 O O . TYR A 1 213 ? 46.601 -16.926 -11.762 1.00 27.69 213 TYR A O 1
ATOM 1592 N N . GLN A 1 214 ? 48.820 -17.002 -12.121 1.00 28.81 214 GLN A N 1
ATOM 1593 C CA . GLN A 1 214 ? 48.913 -15.739 -12.848 1.00 28.81 214 GLN A CA 1
ATOM 1594 C C . GLN A 1 214 ? 48.928 -16.034 -14.347 1.00 28.81 214 GLN A C 1
ATOM 1596 O O . GLN A 1 214 ? 49.709 -16.859 -14.818 1.00 28.81 214 GLN A O 1
ATOM 1601 N N . VAL A 1 215 ? 48.057 -15.352 -15.089 1.00 30.02 215 VAL A N 1
ATOM 1602 C CA . VAL A 1 215 ? 48.060 -15.339 -16.552 1.00 30.02 215 VAL A CA 1
ATOM 1603 C C . VAL A 1 215 ? 48.927 -14.170 -17.006 1.00 30.02 215 VAL A C 1
ATOM 1605 O O . VAL A 1 215 ? 48.570 -13.007 -16.834 1.00 30.02 215 VAL A O 1
ATOM 1608 N N . THR A 1 216 ? 50.080 -14.496 -17.579 1.00 30.78 216 THR A N 1
ATOM 1609 C CA . THR A 1 216 ? 51.012 -13.572 -18.228 1.00 30.78 216 THR A CA 1
ATOM 1610 C C . THR A 1 216 ? 50.576 -13.366 -19.680 1.00 30.78 216 THR A C 1
ATOM 1612 O O . THR A 1 216 ? 50.525 -14.328 -20.446 1.00 30.78 216 THR A O 1
ATOM 1615 N N . GLN A 1 217 ? 50.288 -12.128 -20.092 1.00 33.56 217 GLN A N 1
ATOM 1616 C CA . GLN A 1 217 ? 50.192 -11.783 -21.514 1.00 33.56 217 GLN A CA 1
ATOM 1617 C C . GLN A 1 217 ? 51.553 -11.316 -22.038 1.00 33.56 217 GLN A C 1
ATOM 1619 O O . GLN A 1 217 ? 52.229 -10.477 -21.449 1.00 33.56 217 GLN A O 1
ATOM 1624 N N . SER A 1 218 ? 51.942 -11.931 -23.152 1.00 30.33 218 SER A N 1
ATOM 1625 C CA . SER A 1 218 ? 53.197 -11.764 -23.873 1.00 30.33 218 SER A CA 1
ATOM 1626 C C . SER A 1 218 ? 53.068 -10.653 -24.915 1.00 30.33 218 SER A C 1
ATOM 1628 O O . SER A 1 218 ? 52.188 -10.714 -25.771 1.00 30.33 218 SER A O 1
ATOM 1630 N N . ILE A 1 219 ? 53.972 -9.672 -24.882 1.00 36.75 219 ILE A N 1
ATOM 1631 C CA . ILE A 1 219 ? 54.220 -8.752 -25.998 1.00 36.75 219 ILE A CA 1
ATOM 1632 C C . ILE A 1 219 ? 55.720 -8.813 -26.318 1.00 36.75 219 ILE A C 1
ATOM 1634 O O . ILE A 1 219 ? 56.564 -8.627 -25.443 1.00 36.75 219 ILE A O 1
ATOM 1638 N N . LYS A 1 220 ? 56.038 -9.141 -27.577 1.00 31.41 220 LYS A N 1
ATOM 1639 C CA . LYS A 1 220 ? 57.400 -9.227 -28.133 1.00 31.41 220 LYS A CA 1
ATOM 1640 C C . LYS A 1 220 ? 58.008 -7.833 -28.369 1.00 31.41 220 LYS A C 1
ATOM 1642 O O . LYS A 1 220 ? 57.265 -6.917 -28.716 1.00 31.41 220 LYS A O 1
ATOM 1647 N N . PRO A 1 221 ? 59.345 -7.680 -28.279 1.00 36.44 221 PRO A N 1
ATOM 1648 C CA . PRO A 1 221 ? 60.029 -6.417 -28.528 1.00 36.44 221 PRO A CA 1
ATOM 1649 C C . PRO A 1 221 ? 60.445 -6.266 -30.000 1.00 36.44 221 PRO A C 1
ATOM 1651 O O . PRO A 1 221 ? 60.787 -7.246 -30.665 1.00 36.44 221 PRO A O 1
ATOM 1654 N N . ALA A 1 222 ? 60.486 -5.021 -30.476 1.00 35.72 222 ALA A N 1
ATOM 1655 C CA . ALA A 1 222 ? 61.210 -4.620 -31.678 1.00 35.72 222 ALA A CA 1
ATOM 1656 C C . ALA A 1 222 ? 62.307 -3.612 -31.302 1.00 35.72 222 ALA A C 1
ATOM 1658 O O . ALA A 1 222 ? 62.157 -2.790 -30.400 1.00 35.72 222 ALA A O 1
ATOM 1659 N N . THR A 1 223 ? 63.436 -3.763 -31.976 1.00 40.41 223 THR A N 1
ATOM 1660 C CA . THR A 1 223 ? 64.762 -3.206 -31.709 1.00 40.41 223 THR A CA 1
ATOM 1661 C C . THR A 1 223 ? 64.960 -1.751 -32.151 1.00 40.41 223 THR A C 1
ATOM 1663 O O . THR A 1 223 ? 64.533 -1.368 -33.232 1.00 40.41 223 THR A O 1
ATOM 1666 N N . SER A 1 224 ? 65.694 -1.015 -31.306 1.00 37.25 224 SER A N 1
ATOM 1667 C CA . SER A 1 224 ? 66.727 0.017 -31.547 1.00 37.25 224 SER A CA 1
ATOM 1668 C C . SER A 1 224 ? 66.888 0.641 -32.946 1.00 37.25 224 SER A C 1
ATOM 1670 O O . SER A 1 224 ? 67.143 -0.074 -33.910 1.00 37.25 224 SER A O 1
ATOM 1672 N N . MET A 1 225 ? 66.956 1.981 -32.995 1.00 35.53 225 MET A N 1
ATOM 1673 C CA . MET A 1 225 ? 68.137 2.727 -33.477 1.00 35.53 225 MET A CA 1
ATOM 1674 C C . MET A 1 225 ? 68.089 4.199 -33.027 1.00 35.53 225 MET A C 1
ATOM 1676 O O . MET A 1 225 ? 67.038 4.835 -33.001 1.00 35.53 225 MET A O 1
ATOM 1680 N N . ALA A 1 226 ? 69.257 4.700 -32.625 1.00 41.56 226 ALA A N 1
ATOM 1681 C CA . ALA A 1 226 ? 69.507 6.019 -32.056 1.00 41.56 226 ALA A CA 1
ATOM 1682 C C . ALA A 1 226 ? 69.574 7.136 -33.114 1.00 41.56 226 ALA A C 1
ATOM 1684 O O . ALA A 1 226 ? 69.973 6.905 -34.253 1.00 41.56 226 ALA A O 1
ATOM 1685 N N . GLY A 1 227 ? 69.274 8.371 -32.698 1.00 32.50 227 GLY A N 1
ATOM 1686 C CA . GLY A 1 227 ? 69.473 9.574 -33.507 1.00 32.50 227 GLY A CA 1
ATOM 1687 C C . GLY A 1 227 ? 69.252 10.855 -32.704 1.00 32.50 227 GLY A C 1
ATOM 1688 O O . GLY A 1 227 ? 68.127 11.277 -32.468 1.00 32.50 227 GLY A O 1
ATOM 1689 N N . THR A 1 228 ? 70.349 11.457 -32.265 1.00 45.59 228 THR A N 1
ATOM 1690 C CA . THR A 1 228 ? 70.465 12.697 -31.489 1.00 45.59 228 THR A CA 1
ATOM 1691 C C . THR A 1 228 ? 70.045 13.930 -32.303 1.00 45.59 228 THR A C 1
ATOM 1693 O O . THR A 1 228 ? 70.583 14.111 -33.393 1.00 45.59 228 THR A O 1
ATOM 1696 N N . ARG A 1 229 ? 69.203 14.831 -31.758 1.00 39.28 229 ARG A N 1
ATOM 1697 C CA . ARG A 1 229 ? 69.335 16.309 -31.886 1.00 39.28 229 ARG A CA 1
ATOM 1698 C C . ARG A 1 229 ? 68.234 17.097 -31.145 1.00 39.28 229 ARG A C 1
ATOM 1700 O O . ARG A 1 229 ? 67.066 17.011 -31.479 1.00 39.28 229 ARG A O 1
ATOM 1707 N N . ALA A 1 230 ? 68.699 17.873 -30.163 1.00 38.38 230 ALA A N 1
ATOM 1708 C CA . ALA A 1 230 ? 68.388 19.274 -29.840 1.00 38.38 230 ALA A CA 1
ATOM 1709 C C . ALA A 1 230 ? 66.937 19.822 -29.861 1.00 38.38 230 ALA A C 1
ATOM 1711 O O . ALA A 1 230 ? 66.295 19.888 -30.898 1.00 38.38 230 ALA A O 1
ATOM 1712 N N . LEU A 1 231 ? 66.563 20.374 -28.693 1.00 44.22 231 LEU A N 1
ATOM 1713 C CA . LEU A 1 231 ? 65.816 21.623 -28.440 1.00 44.22 231 LEU A CA 1
ATOM 1714 C C . LEU A 1 231 ? 64.614 21.998 -29.336 1.00 44.22 231 LEU A C 1
ATOM 1716 O O . LEU A 1 231 ? 64.808 22.476 -30.446 1.00 44.22 231 LEU A O 1
ATOM 1720 N N . LEU A 1 232 ? 63.409 21.976 -28.740 1.00 33.88 232 LEU A N 1
ATOM 1721 C CA . LEU A 1 232 ? 62.334 22.999 -28.819 1.00 33.88 232 LEU A CA 1
ATOM 1722 C C . LEU A 1 232 ? 61.152 22.515 -27.945 1.00 33.88 232 LEU A C 1
ATOM 1724 O O . LEU A 1 232 ? 60.487 21.540 -28.266 1.00 33.88 232 LEU A O 1
ATOM 1728 N N . LEU A 1 233 ? 61.086 22.937 -26.679 1.00 35.50 233 LEU A N 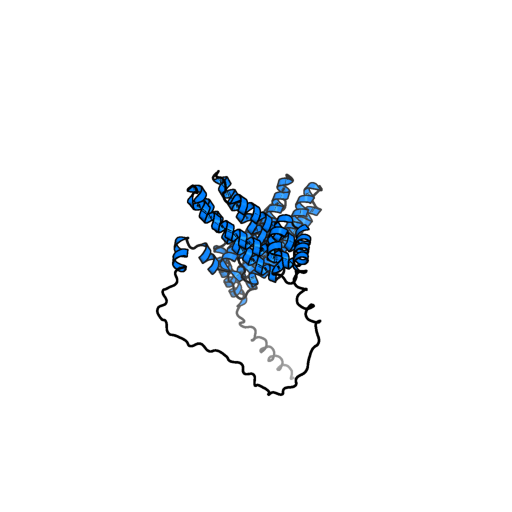1
ATOM 1729 C CA . LEU A 1 233 ? 60.154 23.953 -26.158 1.00 35.50 233 LEU A CA 1
ATOM 1730 C C . LEU A 1 233 ? 58.661 23.716 -26.479 1.00 35.50 233 LEU A C 1
ATOM 1732 O O . LEU A 1 233 ? 58.187 24.021 -27.563 1.00 35.50 233 LEU A O 1
ATOM 1736 N N . VAL A 1 234 ? 57.955 23.243 -25.441 1.00 44.97 234 VAL A N 1
ATOM 1737 C CA . VAL A 1 234 ? 56.688 23.777 -24.897 1.00 44.97 234 VAL A CA 1
ATOM 1738 C C . VAL A 1 234 ? 55.565 24.071 -25.901 1.00 44.97 234 VAL A C 1
ATOM 1740 O O . VAL A 1 234 ? 55.557 25.131 -26.511 1.00 44.97 234 VAL A O 1
ATOM 1743 N N . ALA A 1 235 ? 54.563 23.180 -25.948 1.00 43.25 235 ALA A N 1
ATOM 1744 C CA . ALA A 1 235 ? 53.115 23.479 -25.903 1.00 43.25 235 ALA A CA 1
ATOM 1745 C C . ALA A 1 235 ? 52.297 22.351 -26.561 1.00 43.25 235 ALA A C 1
ATOM 1747 O O . ALA A 1 235 ? 52.080 22.388 -27.764 1.00 43.25 235 ALA A O 1
ATOM 1748 N N . ALA A 1 236 ? 51.830 21.363 -25.784 1.00 41.22 236 ALA A N 1
ATOM 1749 C CA . ALA A 1 236 ? 50.625 20.560 -26.084 1.00 41.22 236 ALA A CA 1
ATOM 1750 C C . ALA A 1 236 ? 50.413 19.469 -25.015 1.00 41.22 236 ALA A C 1
ATOM 1752 O O . ALA A 1 236 ? 50.496 18.277 -25.289 1.00 41.22 236 ALA A O 1
ATOM 1753 N N . ALA A 1 237 ? 50.157 19.864 -23.768 1.00 38.50 237 ALA A N 1
ATOM 1754 C CA . ALA A 1 237 ? 49.686 18.937 -22.735 1.00 38.50 237 ALA A CA 1
ATOM 1755 C C . ALA A 1 237 ? 48.806 19.684 -21.725 1.00 38.50 237 ALA A C 1
ATOM 1757 O O . ALA A 1 237 ? 49.115 19.758 -20.543 1.00 38.50 237 ALA A O 1
ATOM 1758 N N . ALA A 1 238 ? 47.736 20.314 -22.214 1.00 41.16 238 ALA A N 1
ATOM 1759 C CA . ALA A 1 238 ? 46.751 20.985 -21.365 1.00 41.16 238 ALA A CA 1
ATOM 1760 C C . ALA A 1 238 ? 45.367 21.069 -22.036 1.00 41.16 238 ALA A C 1
ATOM 1762 O O . ALA A 1 238 ? 44.790 22.145 -22.092 1.00 41.16 238 ALA A O 1
ATOM 1763 N N . VAL A 1 239 ? 44.829 19.968 -22.587 1.00 43.50 239 VAL A N 1
ATOM 1764 C CA . VAL A 1 239 ? 43.404 19.928 -23.017 1.00 43.50 239 VAL A CA 1
ATOM 1765 C C . VAL A 1 239 ? 42.686 18.600 -22.692 1.00 43.50 239 VAL A C 1
ATOM 1767 O O . VAL A 1 239 ? 41.526 18.432 -23.032 1.00 43.50 239 VAL A O 1
ATOM 1770 N N . ALA A 1 240 ? 43.292 17.657 -21.962 1.00 43.03 240 ALA A N 1
ATOM 1771 C CA . ALA A 1 240 ? 42.634 16.373 -21.646 1.00 43.03 240 ALA A CA 1
ATOM 1772 C C . ALA A 1 240 ? 42.454 16.088 -20.142 1.00 43.03 240 ALA A C 1
ATOM 1774 O O . ALA A 1 240 ? 42.144 14.964 -19.767 1.00 43.03 240 ALA A O 1
ATOM 1775 N N . ALA A 1 241 ? 42.621 17.095 -19.277 1.00 42.81 241 ALA A N 1
ATOM 1776 C CA . ALA A 1 241 ? 42.455 16.955 -17.823 1.00 42.81 241 ALA A CA 1
ATOM 1777 C C . ALA A 1 241 ? 41.604 18.078 -17.195 1.00 42.81 241 ALA A C 1
ATOM 1779 O O . ALA A 1 241 ? 41.696 18.331 -15.999 1.00 42.81 241 ALA A O 1
ATOM 1780 N N . SER A 1 242 ? 40.770 18.751 -17.996 1.00 40.50 242 SER A N 1
ATOM 1781 C CA . SER A 1 242 ? 39.968 19.908 -17.552 1.00 40.50 242 SER A CA 1
ATOM 1782 C C . SER A 1 242 ? 38.451 19.694 -17.650 1.00 40.50 242 SER A C 1
ATOM 1784 O O . SER A 1 242 ? 37.694 20.608 -17.346 1.00 40.50 242 SER A O 1
ATOM 1786 N N . CYS A 1 243 ? 37.976 18.514 -18.069 1.00 39.22 243 CYS A N 1
ATOM 1787 C CA . CYS A 1 243 ? 36.542 18.273 -18.305 1.00 39.22 243 CYS A CA 1
ATOM 1788 C C . CYS A 1 243 ? 35.787 17.604 -17.140 1.00 39.22 243 CYS A C 1
ATOM 1790 O O . CYS A 1 243 ? 34.579 17.428 -17.237 1.00 39.22 243 CYS A O 1
ATOM 1792 N N . SER A 1 244 ? 36.447 17.272 -16.026 1.00 45.31 244 SER A N 1
ATOM 1793 C CA . SER A 1 244 ? 35.792 16.555 -14.913 1.00 45.31 244 SER A CA 1
ATOM 1794 C C . SER A 1 244 ? 35.310 17.453 -13.765 1.00 45.31 244 SER A C 1
ATOM 1796 O O . SER A 1 244 ? 34.664 16.962 -12.849 1.00 45.31 244 SER A O 1
ATOM 1798 N N . LEU A 1 245 ? 35.585 18.763 -13.800 1.00 43.53 245 LEU A N 1
ATOM 1799 C CA . LEU A 1 245 ? 35.234 19.702 -12.717 1.00 43.53 245 LEU A CA 1
ATOM 1800 C C . LEU A 1 245 ? 33.987 20.563 -13.000 1.00 43.53 245 LEU A C 1
ATOM 1802 O O . LEU A 1 245 ? 33.529 21.276 -12.113 1.00 43.53 245 LEU A O 1
ATOM 1806 N N . LEU A 1 246 ? 33.402 20.478 -14.201 1.00 45.97 246 LEU A N 1
ATOM 1807 C CA . LEU A 1 246 ? 32.183 21.217 -14.579 1.00 45.97 246 LEU A CA 1
ATOM 1808 C C . LEU A 1 246 ? 30.889 20.382 -14.489 1.00 45.97 246 LEU A C 1
ATOM 1810 O O . LEU A 1 246 ? 29.802 20.940 -14.608 1.00 45.97 246 LEU A O 1
ATOM 1814 N N . ALA A 1 247 ? 30.976 19.066 -14.258 1.00 51.72 247 ALA A N 1
ATOM 1815 C CA . ALA A 1 247 ? 29.811 18.171 -14.254 1.00 51.72 247 ALA A CA 1
ATOM 1816 C C . ALA A 1 247 ? 29.051 18.129 -12.910 1.00 51.72 247 ALA A C 1
ATOM 1818 O O . ALA A 1 247 ? 27.824 18.042 -12.901 1.00 51.72 247 ALA A O 1
ATOM 1819 N N . ALA A 1 248 ? 29.752 18.247 -11.775 1.00 54.16 248 ALA A N 1
ATOM 1820 C CA . ALA A 1 248 ? 29.147 18.212 -10.438 1.00 54.16 248 ALA A CA 1
ATOM 1821 C C . ALA A 1 248 ? 28.080 19.309 -10.185 1.00 54.16 248 ALA A C 1
ATOM 1823 O O . ALA A 1 248 ? 26.989 18.970 -9.718 1.00 54.16 248 ALA A O 1
ATOM 1824 N N . PRO A 1 249 ? 28.298 20.599 -10.536 1.00 61.09 249 PRO A N 1
ATOM 1825 C CA . PRO A 1 249 ? 27.271 21.625 -10.333 1.00 61.09 249 PRO A CA 1
ATOM 1826 C C . PRO A 1 249 ? 26.037 21.430 -11.232 1.00 61.09 249 PRO A C 1
ATOM 1828 O O . PRO A 1 249 ? 24.933 21.806 -10.840 1.00 61.09 249 PRO A O 1
ATOM 1831 N N . ALA A 1 250 ? 26.192 20.802 -12.404 1.00 72.56 250 ALA A N 1
ATOM 1832 C CA . ALA A 1 250 ? 25.083 20.534 -13.321 1.00 72.56 250 ALA A CA 1
ATOM 1833 C C . ALA A 1 250 ? 24.175 19.392 -12.826 1.00 72.56 250 ALA A C 1
ATOM 1835 O O . ALA A 1 250 ? 22.948 19.500 -12.899 1.00 72.56 250 ALA A O 1
ATOM 1836 N N . ALA A 1 251 ? 24.760 18.324 -12.271 1.00 80.44 251 ALA A N 1
ATOM 1837 C CA . ALA A 1 251 ? 24.006 17.213 -11.691 1.00 80.44 251 ALA A CA 1
ATOM 1838 C C . ALA A 1 251 ? 23.176 17.666 -10.477 1.00 80.44 251 ALA A C 1
ATOM 1840 O O . ALA A 1 251 ? 21.982 17.379 -10.407 1.00 80.44 251 ALA A O 1
ATOM 1841 N N . ALA A 1 252 ? 23.772 18.445 -9.568 1.00 83.00 252 ALA A N 1
ATOM 1842 C CA . ALA A 1 252 ? 23.080 18.975 -8.393 1.00 83.00 252 ALA A CA 1
ATOM 1843 C C . ALA A 1 252 ? 21.915 19.917 -8.756 1.00 83.00 252 ALA A C 1
ATOM 1845 O O . ALA A 1 252 ? 20.829 19.796 -8.188 1.00 83.00 252 ALA A O 1
ATOM 1846 N N . ALA A 1 253 ? 22.108 20.812 -9.735 1.00 86.88 253 ALA A N 1
ATOM 1847 C CA . ALA A 1 253 ? 21.040 21.684 -10.228 1.00 86.88 253 ALA A CA 1
ATOM 1848 C C . ALA A 1 253 ? 19.877 20.881 -10.838 1.00 86.88 253 ALA A C 1
ATOM 1850 O O . ALA A 1 253 ? 18.714 21.167 -10.561 1.00 86.88 253 ALA A O 1
ATOM 1851 N N . THR A 1 254 ? 20.192 19.822 -11.590 1.00 92.88 254 THR A N 1
ATOM 1852 C CA . THR A 1 254 ? 19.181 18.942 -12.197 1.00 92.88 254 THR A CA 1
ATOM 1853 C C . THR A 1 254 ? 18.376 18.182 -11.139 1.00 92.88 254 THR A C 1
ATOM 1855 O O . THR A 1 254 ? 17.151 18.102 -11.241 1.00 92.88 254 THR A O 1
ATOM 1858 N N . VAL A 1 255 ? 19.029 17.669 -10.084 1.00 95.25 255 VAL A N 1
ATOM 1859 C CA . VAL A 1 255 ? 18.325 17.057 -8.941 1.00 95.25 255 VAL A CA 1
ATOM 1860 C C . VAL A 1 255 ? 17.361 18.058 -8.311 1.00 95.25 255 VAL A C 1
ATOM 1862 O O . VAL A 1 255 ? 16.197 17.722 -8.099 1.00 95.25 255 VAL A O 1
ATOM 1865 N N . ALA A 1 256 ? 17.818 19.284 -8.042 1.00 95.00 256 ALA A N 1
ATOM 1866 C CA . ALA A 1 256 ? 16.980 20.315 -7.438 1.00 95.00 256 ALA A CA 1
ATOM 1867 C C . ALA A 1 256 ? 15.756 20.638 -8.311 1.00 95.00 256 ALA A C 1
ATOM 1869 O O . ALA A 1 256 ? 14.643 20.723 -7.795 1.00 95.00 256 ALA A O 1
ATOM 1870 N N . ASP A 1 257 ? 15.931 20.761 -9.629 1.00 96.25 257 ASP A N 1
ATOM 1871 C CA . ASP A 1 257 ? 14.832 21.027 -10.563 1.00 96.25 257 ASP A CA 1
ATOM 1872 C C . ASP A 1 257 ? 13.772 19.919 -10.570 1.00 96.25 257 ASP A C 1
ATOM 1874 O O . ASP A 1 257 ? 12.576 20.214 -10.538 1.00 96.25 257 ASP A O 1
ATOM 1878 N N . ILE A 1 258 ? 14.187 18.652 -10.533 1.00 97.19 258 ILE A N 1
ATOM 1879 C CA . ILE A 1 258 ? 13.268 17.510 -10.419 1.00 97.19 258 ILE A CA 1
ATOM 1880 C C . ILE A 1 258 ? 12.570 17.522 -9.048 1.00 97.19 258 ILE A C 1
ATOM 1882 O O . ILE A 1 258 ? 11.345 17.394 -8.957 1.00 97.19 258 ILE A O 1
ATOM 1886 N N . CYS A 1 259 ? 13.331 17.732 -7.971 1.00 97.88 259 CYS A N 1
ATOM 1887 C CA . CYS A 1 259 ? 12.827 17.731 -6.600 1.00 97.88 259 CYS A CA 1
ATOM 1888 C C . CYS A 1 259 ? 11.822 18.862 -6.312 1.00 97.88 259 CYS A C 1
ATOM 1890 O O . CYS A 1 259 ? 10.969 18.687 -5.442 1.00 97.88 259 CYS A O 1
ATOM 1892 N N . LYS A 1 260 ? 11.838 19.981 -7.053 1.00 97.62 260 LYS A N 1
ATOM 1893 C CA . LYS A 1 260 ? 10.838 21.069 -6.926 1.00 97.62 260 LYS A CA 1
ATOM 1894 C C . LYS A 1 260 ? 9.393 20.598 -7.084 1.00 97.62 260 LYS A C 1
ATOM 1896 O O . LYS A 1 260 ? 8.495 21.220 -6.531 1.00 97.62 260 LYS A O 1
ATOM 1901 N N . SER A 1 261 ? 9.172 19.516 -7.830 1.00 94.94 261 SER A N 1
ATOM 1902 C CA . SER A 1 261 ? 7.837 18.957 -8.072 1.00 94.94 261 SER A CA 1
ATOM 1903 C C . SER A 1 261 ? 7.444 17.870 -7.058 1.00 94.94 261 SER A C 1
ATOM 1905 O O . SER A 1 261 ? 6.470 17.151 -7.273 1.00 94.94 261 SER A O 1
ATOM 1907 N N . THR A 1 262 ? 8.207 17.711 -5.971 1.00 97.75 262 THR A N 1
ATOM 1908 C CA . THR A 1 262 ? 7.930 16.741 -4.899 1.00 97.75 262 THR A CA 1
ATOM 1909 C C . THR A 1 262 ? 7.269 17.395 -3.688 1.00 97.75 262 THR A C 1
ATOM 1911 O O . THR A 1 262 ? 7.291 18.615 -3.544 1.00 97.75 262 THR A O 1
ATOM 1914 N N . ALA A 1 263 ? 6.674 16.583 -2.810 1.00 96.25 263 ALA A N 1
ATOM 1915 C CA . ALA A 1 263 ? 6.030 17.064 -1.587 1.00 96.25 263 ALA A CA 1
ATOM 1916 C C . ALA A 1 263 ? 7.006 17.757 -0.614 1.00 96.25 263 ALA A C 1
ATOM 1918 O O . ALA A 1 263 ? 6.625 18.721 0.047 1.00 96.25 263 ALA A O 1
ATOM 1919 N N . TYR A 1 264 ? 8.267 17.308 -0.564 1.00 98.06 264 TYR A N 1
ATOM 1920 C CA . TYR A 1 264 ? 9.320 17.846 0.303 1.00 98.06 264 TYR A CA 1
ATOM 1921 C C . TYR A 1 264 ? 10.605 18.131 -0.503 1.00 98.06 264 TYR A C 1
ATOM 1923 O O . TYR A 1 264 ? 11.582 17.374 -0.399 1.00 98.06 264 TYR A O 1
ATOM 1931 N N . PRO A 1 265 ? 10.642 19.227 -1.293 1.00 97.62 265 PRO A N 1
ATOM 1932 C CA . PRO A 1 265 ? 11.727 19.514 -2.238 1.00 97.62 265 PRO A CA 1
ATOM 1933 C C . PRO A 1 265 ? 13.116 19.627 -1.608 1.00 97.62 265 PRO A C 1
ATOM 1935 O O . PRO A 1 265 ? 14.089 19.113 -2.159 1.00 97.62 265 PRO A O 1
ATOM 1938 N N . GLU A 1 266 ? 13.214 20.268 -0.443 1.00 97.50 266 GLU A N 1
ATOM 1939 C CA . GLU A 1 266 ? 14.488 20.458 0.263 1.00 97.50 266 GLU A CA 1
ATOM 1940 C C . GLU A 1 266 ? 15.056 19.133 0.774 1.00 97.50 266 GLU A C 1
ATOM 1942 O O . GLU A 1 266 ? 16.245 18.842 0.606 1.00 97.50 266 GLU A O 1
ATOM 1947 N N . LEU A 1 267 ? 14.190 18.287 1.341 1.00 97.50 267 LEU A N 1
ATOM 1948 C CA . LEU A 1 267 ? 14.574 16.951 1.776 1.00 97.50 267 LEU A CA 1
ATOM 1949 C C . LEU A 1 267 ? 15.020 16.114 0.577 1.00 97.50 267 LEU A C 1
ATOM 1951 O O . LEU A 1 267 ? 16.102 15.537 0.627 1.00 97.50 267 LEU A O 1
ATOM 1955 N N . CYS A 1 268 ? 14.242 16.122 -0.513 1.00 97.94 268 CYS A N 1
ATOM 1956 C CA . CYS A 1 268 ? 14.576 15.432 -1.758 1.00 97.94 268 CYS A CA 1
ATOM 1957 C C . CYS A 1 268 ? 15.953 15.865 -2.282 1.00 97.94 268 CYS A C 1
ATOM 1959 O O . CYS A 1 268 ? 16.823 15.032 -2.533 1.00 97.94 268 CYS A O 1
ATOM 1961 N N . THR A 1 269 ? 16.191 17.174 -2.376 1.00 97.00 269 THR A N 1
ATOM 1962 C CA . THR A 1 269 ? 17.462 17.723 -2.866 1.00 97.00 269 THR A CA 1
ATOM 1963 C C . THR A 1 269 ? 18.623 17.305 -1.967 1.00 97.00 269 THR A C 1
ATOM 1965 O O . THR A 1 269 ? 19.664 16.871 -2.457 1.00 97.00 269 THR A O 1
ATOM 1968 N N . THR A 1 270 ? 18.436 17.357 -0.647 1.00 95.94 270 THR A N 1
ATOM 1969 C CA . THR A 1 270 ? 19.475 17.003 0.328 1.00 95.94 270 THR A CA 1
ATOM 1970 C C . THR A 1 270 ? 19.830 15.516 0.298 1.00 95.94 270 THR A C 1
ATOM 1972 O O . THR A 1 270 ? 21.000 15.159 0.459 1.00 95.94 270 THR A O 1
ATOM 1975 N N . THR A 1 271 ? 18.848 14.631 0.125 1.00 94.88 271 THR A N 1
ATOM 1976 C CA . THR A 1 271 ? 19.067 13.178 0.155 1.00 94.88 271 THR A CA 1
ATOM 1977 C C . THR A 1 271 ? 19.523 12.628 -1.196 1.00 94.88 271 THR A C 1
ATOM 1979 O O . THR A 1 271 ? 20.473 11.847 -1.220 1.00 94.88 271 THR A O 1
ATOM 1982 N N . ALA A 1 272 ? 18.932 13.062 -2.317 1.00 93.56 272 ALA A N 1
ATOM 1983 C CA . ALA A 1 272 ? 19.353 12.621 -3.652 1.00 93.56 272 ALA A CA 1
ATOM 1984 C C . ALA A 1 272 ? 20.615 13.337 -4.134 1.00 93.56 272 ALA A C 1
ATOM 1986 O O . ALA A 1 272 ? 21.466 12.712 -4.761 1.00 93.56 272 ALA A O 1
ATOM 1987 N N . GLY A 1 273 ? 20.783 14.622 -3.807 1.00 87.69 273 GLY A N 1
ATOM 1988 C CA . GLY A 1 273 ? 21.935 15.412 -4.246 1.00 87.69 273 GLY A CA 1
ATOM 1989 C C . GLY A 1 273 ? 23.268 14.802 -3.813 1.00 87.69 273 GLY A C 1
ATOM 1990 O O . GLY A 1 273 ? 24.211 14.779 -4.596 1.00 87.69 273 GLY A O 1
ATOM 1991 N N . LYS A 1 274 ? 23.319 14.198 -2.616 1.00 84.94 274 LYS A N 1
ATOM 1992 C CA . LYS A 1 274 ? 24.499 13.473 -2.107 1.00 84.94 274 LYS A CA 1
ATOM 1993 C C . LYS A 1 274 ? 24.894 12.259 -2.947 1.00 84.94 274 LYS A C 1
ATOM 1995 O O . LYS A 1 274 ? 26.033 11.820 -2.861 1.00 84.94 274 LYS A O 1
ATOM 2000 N N . GLN A 1 275 ? 23.964 11.707 -3.720 1.00 85.19 275 GLN A N 1
ATOM 2001 C CA . GLN A 1 275 ? 24.193 10.538 -4.566 1.00 85.19 275 GLN A CA 1
ATOM 2002 C C . GLN A 1 275 ? 24.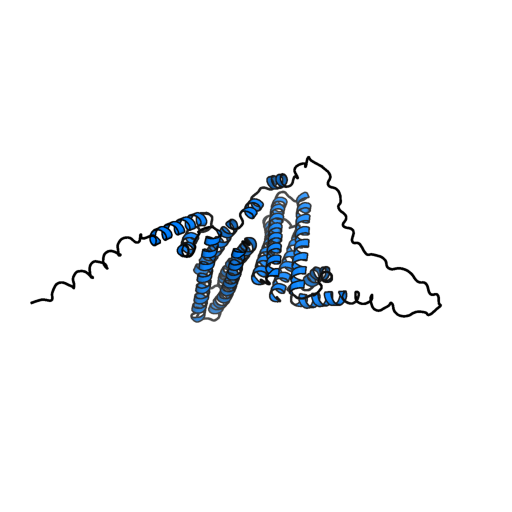343 10.893 -6.049 1.00 85.19 275 GLN A C 1
ATOM 2004 O O . GLN A 1 275 ? 24.688 10.023 -6.846 1.00 85.19 275 GLN A O 1
ATOM 2009 N N . ALA A 1 276 ? 24.104 12.152 -6.431 1.00 86.62 276 ALA A N 1
ATOM 2010 C CA . ALA A 1 276 ? 24.041 12.584 -7.826 1.00 86.62 276 ALA A CA 1
ATOM 2011 C C . ALA A 1 276 ? 25.329 12.288 -8.611 1.00 86.62 276 ALA A C 1
ATOM 2013 O O . ALA A 1 276 ? 25.268 11.939 -9.786 1.00 86.62 276 ALA A O 1
ATOM 2014 N N . GLU A 1 277 ? 26.484 12.357 -7.947 1.00 85.62 277 GLU A N 1
ATOM 2015 C CA . GLU A 1 277 ? 27.801 12.106 -8.546 1.00 85.62 277 GLU A CA 1
ATOM 2016 C C . GLU A 1 277 ? 27.992 10.656 -9.022 1.00 85.62 277 GLU A C 1
ATOM 2018 O O . GLU A 1 277 ? 28.842 10.388 -9.870 1.00 85.62 277 GLU A O 1
ATOM 2023 N N . HIS A 1 278 ? 27.191 9.713 -8.517 1.00 84.69 278 HIS A N 1
ATOM 2024 C CA . HIS A 1 278 ? 27.252 8.305 -8.914 1.00 84.69 278 HIS A CA 1
ATOM 2025 C C . HIS A 1 278 ? 26.435 7.985 -10.171 1.00 84.69 278 HIS A C 1
ATOM 2027 O O . HIS A 1 278 ? 26.455 6.845 -10.638 1.00 84.69 278 HIS A O 1
ATOM 2033 N N . TYR A 1 279 ? 25.722 8.966 -10.729 1.00 83.94 279 TYR A N 1
ATOM 2034 C CA . TYR A 1 279 ? 24.819 8.757 -11.853 1.00 83.94 279 TYR A CA 1
ATOM 2035 C C . TYR A 1 279 ? 25.314 9.498 -13.102 1.00 83.94 279 TYR A C 1
ATOM 2037 O O . TYR A 1 279 ? 25.494 10.714 -13.067 1.00 83.94 279 TYR A O 1
ATOM 2045 N N . PRO A 1 280 ? 25.499 8.799 -14.239 1.00 83.69 280 PRO A N 1
ATOM 2046 C CA . PRO A 1 280 ? 25.969 9.428 -15.475 1.00 83.69 280 PRO A CA 1
ATOM 2047 C C . PRO A 1 280 ? 24.911 10.337 -16.114 1.00 83.69 280 PRO A C 1
ATOM 2049 O O . PRO A 1 280 ? 25.247 11.257 -16.853 1.00 83.69 280 PRO A O 1
ATOM 2052 N N . VAL A 1 281 ? 23.631 10.068 -15.843 1.00 90.06 281 VAL A N 1
ATOM 2053 C CA . VAL A 1 281 ? 22.483 10.860 -16.289 1.00 90.06 281 VAL A CA 1
ATOM 2054 C C . VAL A 1 281 ? 21.544 11.022 -15.102 1.00 90.06 281 VAL A C 1
ATOM 2056 O O . VAL A 1 281 ? 21.172 10.033 -14.468 1.00 90.06 281 VAL A O 1
ATOM 2059 N N . VAL A 1 282 ? 21.168 12.267 -14.814 1.00 94.06 282 VAL A N 1
ATOM 2060 C CA . VAL A 1 282 ? 20.217 12.615 -13.757 1.00 94.06 282 VAL A CA 1
ATOM 2061 C C . VAL A 1 282 ? 18.877 12.952 -14.407 1.00 94.06 282 VAL A C 1
ATOM 2063 O O . VAL A 1 282 ? 18.669 14.060 -14.888 1.00 94.06 282 VAL A O 1
ATOM 2066 N N . ASP A 1 283 ? 17.976 11.976 -14.446 1.00 95.06 283 ASP A N 1
ATOM 2067 C CA . ASP A 1 283 ? 16.567 12.144 -14.813 1.00 95.06 283 ASP A CA 1
ATOM 2068 C C . ASP A 1 283 ? 15.653 11.794 -13.621 1.00 95.06 283 ASP A C 1
ATOM 2070 O O . ASP A 1 283 ? 16.131 11.436 -12.540 1.00 95.06 283 ASP A O 1
ATOM 2074 N N . ALA A 1 284 ? 14.329 11.899 -13.780 1.00 96.38 284 ALA A N 1
ATOM 2075 C CA . ALA A 1 284 ? 13.388 11.618 -12.689 1.00 96.38 284 ALA A CA 1
ATOM 2076 C C . ALA A 1 284 ? 13.503 10.181 -12.146 1.00 96.38 284 ALA A C 1
ATOM 2078 O O . ALA A 1 284 ? 13.353 9.954 -10.944 1.00 96.38 284 ALA A O 1
ATOM 2079 N N . LEU A 1 285 ? 13.829 9.213 -13.011 1.00 96.06 285 LEU A N 1
ATOM 2080 C CA . LEU A 1 285 ? 14.035 7.822 -12.615 1.00 96.06 285 LEU A CA 1
ATOM 2081 C C . LEU A 1 285 ? 15.325 7.660 -11.800 1.00 96.06 285 LEU A C 1
ATOM 2083 O O . LEU A 1 285 ? 15.338 6.912 -10.822 1.00 96.06 285 LEU A O 1
ATOM 2087 N N . ALA A 1 286 ? 16.400 8.355 -12.175 1.00 96.00 286 ALA A N 1
ATOM 2088 C CA . ALA A 1 286 ? 17.643 8.399 -11.415 1.00 96.00 286 ALA A CA 1
ATOM 2089 C C . ALA A 1 286 ? 17.430 9.043 -10.038 1.00 96.00 286 ALA A C 1
ATOM 2091 O O . ALA A 1 286 ? 17.826 8.456 -9.033 1.00 96.00 286 ALA A O 1
ATOM 2092 N N . VAL A 1 287 ? 16.734 10.183 -9.965 1.00 97.38 287 VAL A N 1
ATOM 2093 C CA . VAL A 1 287 ? 16.420 10.846 -8.686 1.00 97.38 287 VAL A CA 1
ATOM 2094 C C . VAL A 1 287 ? 15.553 9.954 -7.794 1.00 97.38 287 VAL A C 1
ATOM 2096 O O . VAL A 1 287 ? 15.805 9.868 -6.593 1.00 97.38 287 VAL A O 1
ATOM 2099 N N . LEU A 1 288 ? 14.588 9.220 -8.360 1.00 97.69 288 LEU A N 1
ATOM 2100 C CA . LEU A 1 288 ? 13.814 8.226 -7.612 1.00 97.69 288 LEU A CA 1
ATOM 2101 C C . LEU A 1 288 ? 14.697 7.105 -7.041 1.00 97.69 288 LEU A C 1
ATOM 2103 O O . LEU A 1 288 ? 14.539 6.751 -5.875 1.00 97.69 288 LEU A O 1
ATOM 2107 N N . LYS A 1 289 ? 15.646 6.565 -7.820 1.00 96.50 289 LYS A N 1
ATOM 2108 C CA . LYS A 1 289 ? 16.605 5.559 -7.323 1.00 96.50 289 LYS A CA 1
ATOM 2109 C C . LYS A 1 289 ? 17.439 6.103 -6.164 1.00 96.50 289 LYS A C 1
ATOM 2111 O O . LYS A 1 289 ? 17.499 5.465 -5.117 1.00 96.50 289 LYS A O 1
ATOM 2116 N N . MET A 1 290 ? 17.987 7.310 -6.316 1.00 96.12 290 MET A N 1
ATOM 2117 C CA . MET A 1 290 ? 18.746 7.985 -5.259 1.00 96.12 290 MET A CA 1
ATOM 2118 C C . MET A 1 290 ? 17.912 8.169 -3.982 1.00 96.12 290 MET A C 1
ATOM 2120 O O . MET A 1 290 ? 18.417 7.932 -2.886 1.00 96.12 290 MET A O 1
ATOM 2124 N N . GLN A 1 291 ? 16.635 8.561 -4.101 1.00 97.38 291 GLN A N 1
ATOM 2125 C CA . GLN A 1 291 ? 15.741 8.678 -2.943 1.00 97.38 291 GLN A CA 1
ATOM 2126 C C . GLN A 1 291 ? 15.512 7.336 -2.252 1.00 97.38 291 GLN A C 1
ATOM 2128 O O . GLN A 1 291 ? 15.610 7.276 -1.031 1.00 97.38 291 GLN A O 1
ATOM 2133 N N . VAL A 1 292 ? 15.242 6.265 -3.003 1.00 97.44 292 VAL A N 1
ATOM 2134 C CA . VAL A 1 292 ? 15.014 4.927 -2.431 1.00 97.44 292 VAL A CA 1
ATOM 2135 C C . VAL A 1 292 ? 16.261 4.398 -1.723 1.00 97.44 292 VAL A C 1
ATOM 2137 O O . VAL A 1 292 ? 16.151 3.802 -0.652 1.00 97.44 292 VAL A O 1
ATOM 2140 N N . ASP A 1 293 ? 17.451 4.655 -2.263 1.00 95.62 293 ASP A N 1
ATOM 2141 C CA . ASP A 1 293 ? 18.701 4.261 -1.613 1.00 95.62 293 ASP A CA 1
ATOM 2142 C C . ASP A 1 293 ? 18.985 5.094 -0.360 1.00 95.62 293 ASP A C 1
ATOM 2144 O O . ASP A 1 293 ? 19.329 4.537 0.682 1.00 95.62 293 ASP A O 1
ATOM 2148 N N . ALA A 1 294 ? 18.757 6.409 -0.410 1.00 96.50 294 ALA A N 1
ATOM 2149 C CA . ALA A 1 294 ? 18.857 7.257 0.775 1.00 96.50 294 ALA A CA 1
ATOM 2150 C C . ALA A 1 294 ? 17.832 6.863 1.854 1.00 96.50 294 ALA A C 1
ATOM 2152 O O . ALA A 1 294 ? 18.139 6.939 3.045 1.00 96.50 294 ALA A O 1
ATOM 2153 N N . PHE A 1 295 ? 16.629 6.441 1.448 1.00 97.88 295 PHE A N 1
ATOM 2154 C CA . PHE A 1 295 ? 15.590 5.943 2.348 1.00 97.88 295 PHE A CA 1
ATOM 2155 C C . PHE A 1 295 ? 16.106 4.689 3.053 1.00 97.88 295 PHE A C 1
ATOM 2157 O O . PHE A 1 295 ? 16.151 4.672 4.278 1.00 97.88 295 PHE A O 1
ATOM 2164 N N . ALA A 1 296 ? 16.615 3.702 2.310 1.00 97.81 296 ALA A N 1
ATOM 2165 C CA . ALA A 1 296 ? 17.160 2.477 2.898 1.00 97.81 296 ALA A CA 1
ATOM 2166 C C . ALA A 1 296 ? 18.261 2.763 3.928 1.00 97.81 296 ALA A C 1
ATOM 2168 O O . ALA A 1 296 ? 18.173 2.291 5.058 1.00 97.81 296 ALA A O 1
ATOM 2169 N N . MET A 1 297 ? 19.226 3.625 3.590 1.00 96.44 297 MET A N 1
ATOM 2170 C CA . MET A 1 297 ? 20.288 4.024 4.523 1.00 96.44 297 MET A CA 1
ATOM 2171 C C . MET A 1 297 ? 19.734 4.663 5.804 1.00 96.44 297 MET A C 1
ATOM 2173 O O . MET A 1 297 ? 20.258 4.454 6.899 1.00 96.44 297 MET A O 1
ATOM 2177 N N . ARG A 1 298 ? 18.675 5.473 5.692 1.00 97.69 298 ARG A N 1
ATOM 2178 C CA . ARG A 1 298 ? 18.060 6.125 6.853 1.00 97.69 298 ARG A CA 1
ATOM 2179 C C . ARG A 1 298 ? 17.207 5.160 7.680 1.00 97.69 298 ARG A C 1
ATOM 2181 O O . ARG A 1 298 ? 17.179 5.313 8.899 1.00 97.69 298 ARG A O 1
ATOM 2188 N N . THR A 1 299 ? 16.565 4.173 7.056 1.00 98.00 299 THR A N 1
ATOM 2189 C CA . THR A 1 299 ? 15.858 3.086 7.752 1.00 98.00 299 THR A CA 1
ATOM 2190 C C . THR A 1 299 ? 16.835 2.211 8.536 1.00 98.00 299 THR A C 1
ATOM 2192 O O . THR A 1 299 ? 16.596 1.942 9.710 1.00 98.00 299 THR A O 1
ATOM 2195 N N . GLU A 1 300 ? 17.984 1.857 7.955 1.00 97.44 300 GLU A N 1
ATOM 2196 C CA . GLU A 1 300 ? 19.051 1.135 8.663 1.00 97.44 300 GLU A CA 1
ATOM 2197 C C . GLU A 1 300 ? 19.547 1.927 9.887 1.00 97.44 300 GLU A C 1
ATOM 2199 O O . GLU A 1 300 ? 19.680 1.380 10.984 1.00 97.44 300 GLU A O 1
ATOM 2204 N N . ALA A 1 301 ? 19.743 3.243 9.734 1.00 97.88 301 ALA A N 1
ATOM 2205 C CA . ALA A 1 301 ? 20.104 4.122 10.845 1.00 97.88 301 ALA A CA 1
ATOM 2206 C C . ALA A 1 301 ? 19.008 4.196 11.927 1.00 97.88 301 ALA A C 1
ATOM 2208 O O . ALA A 1 301 ? 19.325 4.201 13.117 1.00 97.88 301 ALA A O 1
ATOM 2209 N N . ALA A 1 302 ? 17.728 4.217 11.538 1.00 98.12 302 ALA A N 1
ATOM 2210 C CA . ALA A 1 302 ? 16.611 4.174 12.479 1.00 98.12 302 ALA A CA 1
ATOM 2211 C C . ALA A 1 302 ? 16.631 2.872 13.291 1.00 98.12 302 ALA A C 1
ATOM 2213 O O . ALA A 1 302 ? 16.531 2.905 14.514 1.00 98.12 302 ALA A O 1
ATOM 2214 N N . ARG A 1 303 ? 16.850 1.727 12.639 1.00 97.81 303 ARG A N 1
ATOM 2215 C CA . ARG A 1 303 ? 16.938 0.421 13.310 1.00 97.81 303 ARG A CA 1
ATOM 2216 C C . ARG A 1 303 ? 18.117 0.322 14.270 1.00 97.81 303 ARG A C 1
ATOM 2218 O O . ARG A 1 303 ? 17.957 -0.201 15.371 1.00 97.81 303 ARG A O 1
ATOM 2225 N N . ALA A 1 304 ? 19.277 0.859 13.896 1.00 97.38 304 ALA A N 1
ATOM 2226 C CA . ALA A 1 304 ? 20.408 0.964 14.815 1.00 97.38 304 ALA A CA 1
ATOM 2227 C C . ALA A 1 304 ? 20.030 1.784 16.062 1.00 97.38 304 ALA A C 1
ATOM 2229 O O . ALA A 1 304 ? 20.299 1.363 17.188 1.00 97.38 304 ALA A O 1
ATOM 2230 N N . HIS A 1 305 ? 19.314 2.896 15.876 1.00 97.81 305 HIS A N 1
ATOM 2231 C CA . HIS A 1 305 ? 18.861 3.730 16.985 1.00 97.81 305 HIS A CA 1
ATOM 2232 C C . HIS A 1 305 ? 17.784 3.065 17.859 1.00 97.81 305 HIS A C 1
ATOM 2234 O O . HIS A 1 305 ? 17.769 3.286 19.069 1.00 97.81 305 HIS A O 1
ATOM 2240 N N . VAL A 1 306 ? 16.934 2.188 17.306 1.00 97.38 306 VAL A N 1
ATOM 2241 C CA . VAL A 1 306 ? 16.014 1.364 18.115 1.00 97.38 306 VAL A CA 1
ATOM 2242 C C . VAL A 1 306 ? 16.790 0.533 19.142 1.00 97.38 306 VAL A C 1
ATOM 2244 O O . VAL A 1 306 ? 16.416 0.495 20.316 1.00 97.38 306 VAL A O 1
ATOM 2247 N N . ALA A 1 307 ? 17.887 -0.103 18.719 1.00 92.25 307 ALA A N 1
ATOM 2248 C CA . ALA A 1 307 ? 18.710 -0.930 19.600 1.00 92.25 307 ALA A CA 1
ATOM 2249 C C . ALA A 1 307 ? 19.374 -0.111 20.721 1.00 92.25 307 ALA A C 1
ATOM 2251 O O . ALA A 1 307 ? 19.499 -0.595 21.846 1.00 92.25 307 ALA A O 1
ATOM 2252 N N . GLU A 1 308 ? 19.773 1.129 20.436 1.00 96.19 308 GLU A N 1
ATOM 2253 C CA . GLU A 1 308 ? 20.293 2.067 21.438 1.00 96.19 308 GLU A CA 1
ATOM 2254 C C . GLU A 1 308 ? 19.197 2.503 22.418 1.00 96.19 308 GLU A C 1
ATOM 2256 O O . GLU A 1 308 ? 19.363 2.383 23.634 1.00 96.19 308 GLU A O 1
ATOM 2261 N N . ALA A 1 309 ? 18.048 2.949 21.902 1.00 96.88 309 ALA A N 1
ATOM 2262 C CA . ALA A 1 309 ? 16.924 3.426 22.704 1.00 96.88 309 ALA A CA 1
ATOM 2263 C C . ALA A 1 309 ? 16.383 2.341 23.653 1.00 96.88 309 ALA A C 1
ATOM 2265 O O . ALA A 1 309 ? 16.007 2.629 24.791 1.00 96.88 309 ALA A O 1
ATOM 2266 N N . ALA A 1 310 ? 16.398 1.074 23.231 1.00 96.50 310 ALA A N 1
ATOM 2267 C CA . ALA A 1 310 ? 15.909 -0.049 24.029 1.00 96.50 310 ALA A CA 1
ATOM 2268 C C . ALA A 1 310 ? 16.711 -0.291 25.323 1.00 96.50 310 ALA A C 1
ATOM 2270 O O . ALA A 1 310 ? 16.181 -0.887 26.272 1.00 96.50 310 ALA A O 1
ATOM 2271 N N . GLN A 1 311 ? 17.965 0.173 25.389 1.00 96.44 311 GLN A N 1
ATOM 2272 C CA . GLN A 1 311 ? 18.846 -0.024 26.547 1.00 96.44 311 GLN A CA 1
ATOM 2273 C C . GLN A 1 311 ? 18.357 0.741 27.778 1.00 96.44 311 GLN A C 1
ATOM 2275 O O . GLN A 1 311 ? 18.440 0.226 28.893 1.00 96.44 311 GLN A O 1
ATOM 2280 N N . THR A 1 312 ? 17.805 1.937 27.578 1.00 96.12 312 THR A N 1
ATOM 2281 C CA . THR A 1 312 ? 17.330 2.826 28.650 1.00 96.12 312 THR A CA 1
ATOM 2282 C C . THR A 1 312 ? 15.805 2.926 28.720 1.00 96.12 312 THR A C 1
ATOM 2284 O O . THR A 1 312 ? 15.275 3.544 29.642 1.00 96.12 312 THR A O 1
ATOM 2287 N N . ALA A 1 313 ? 15.093 2.299 27.778 1.00 97.38 313 ALA A N 1
ATOM 2288 C CA . ALA A 1 313 ? 13.637 2.283 27.719 1.00 97.38 313 ALA A CA 1
ATOM 2289 C C . ALA A 1 313 ? 12.982 1.563 28.911 1.00 97.38 313 ALA A C 1
ATOM 2291 O O . ALA A 1 313 ? 13.511 0.587 29.457 1.00 97.38 313 ALA A O 1
ATOM 2292 N N . SER A 1 314 ? 11.767 2.003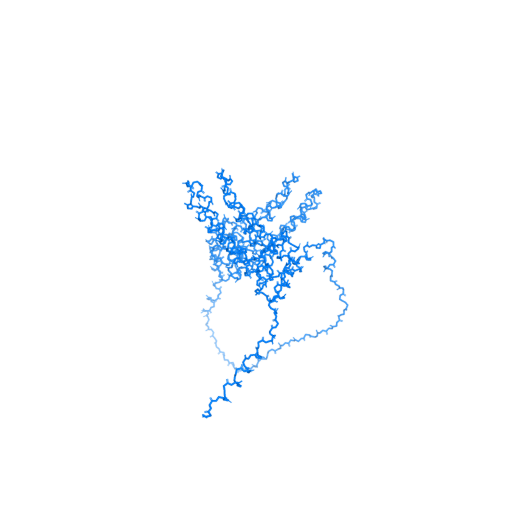 29.251 1.00 98.19 314 SER A N 1
ATOM 2293 C CA . SER A 1 314 ? 10.875 1.276 30.155 1.00 98.19 314 SER A CA 1
ATOM 2294 C C . SER A 1 314 ? 10.539 -0.119 29.588 1.00 98.19 314 SER A C 1
ATOM 2296 O O . SER A 1 314 ? 10.667 -0.352 28.381 1.00 98.19 314 SER A O 1
ATOM 2298 N N . PRO A 1 315 ? 10.048 -1.071 30.405 1.00 97.94 315 PRO A N 1
ATOM 2299 C CA . PRO A 1 315 ? 9.587 -2.361 29.891 1.00 97.94 315 PRO A CA 1
ATOM 2300 C C . PRO A 1 315 ? 8.457 -2.256 28.853 1.00 97.94 315 PRO A C 1
ATOM 2302 O O . PRO A 1 315 ? 8.374 -3.105 27.966 1.00 97.94 315 PRO A O 1
ATOM 2305 N N . ALA A 1 316 ? 7.586 -1.244 28.956 1.00 97.38 316 ALA A N 1
ATOM 2306 C CA . ALA A 1 316 ? 6.514 -1.011 27.990 1.00 97.38 316 ALA A CA 1
ATOM 2307 C C . ALA A 1 316 ? 7.075 -0.440 26.681 1.00 97.38 316 ALA A C 1
ATOM 2309 O O . ALA A 1 316 ? 6.834 -1.009 25.616 1.00 97.38 316 ALA A O 1
ATOM 2310 N N . ALA A 1 317 ? 7.908 0.600 26.767 1.00 98.06 317 ALA A N 1
ATOM 2311 C CA . ALA A 1 317 ? 8.582 1.185 25.614 1.00 98.06 317 ALA A CA 1
ATOM 2312 C C . ALA A 1 317 ? 9.486 0.180 24.892 1.00 98.06 317 ALA A C 1
ATOM 2314 O O . ALA A 1 317 ? 9.511 0.171 23.669 1.00 98.06 317 ALA A O 1
ATOM 2315 N N . ARG A 1 318 ? 10.175 -0.723 25.604 1.00 98.06 318 ARG A N 1
ATOM 2316 C CA . ARG A 1 318 ? 11.004 -1.764 24.974 1.00 98.06 318 ARG A CA 1
ATOM 2317 C C . ARG A 1 318 ? 10.189 -2.693 24.071 1.00 98.06 318 ARG A C 1
ATOM 2319 O O . ARG A 1 318 ? 10.621 -2.975 22.963 1.00 98.06 318 ARG A O 1
ATOM 2326 N N . LYS A 1 319 ? 8.991 -3.107 24.499 1.00 97.19 319 LYS A N 1
ATOM 2327 C CA . LYS A 1 319 ? 8.091 -3.916 23.655 1.00 97.19 319 LYS A CA 1
ATOM 2328 C C . LYS A 1 319 ? 7.642 -3.155 22.410 1.00 97.19 319 LYS A C 1
ATOM 2330 O O . LYS A 1 319 ? 7.569 -3.738 21.333 1.00 97.19 319 LYS A O 1
ATOM 2335 N N . VAL A 1 320 ? 7.347 -1.862 22.554 1.00 98.12 320 VAL A N 1
ATOM 2336 C CA . VAL A 1 320 ? 7.000 -1.012 21.410 1.00 98.12 320 VAL A CA 1
ATOM 2337 C C . VAL A 1 320 ? 8.202 -0.835 20.478 1.00 98.12 320 VAL A C 1
ATOM 2339 O O . VAL A 1 320 ? 8.037 -0.910 19.269 1.00 98.12 320 VAL A O 1
ATOM 2342 N N . LEU A 1 321 ? 9.419 -0.691 21.007 1.00 98.25 321 LEU A N 1
ATOM 2343 C CA . LEU A 1 321 ? 10.650 -0.633 20.214 1.00 98.25 321 LEU A CA 1
ATOM 2344 C C . LEU A 1 321 ? 10.905 -1.926 19.431 1.00 98.25 321 LEU A C 1
ATOM 2346 O O . LEU A 1 321 ? 11.252 -1.855 18.255 1.00 98.25 321 LEU A O 1
ATOM 2350 N N . ASP A 1 322 ? 10.672 -3.097 20.030 1.00 95.88 322 ASP A N 1
ATOM 2351 C CA . ASP A 1 322 ? 10.763 -4.384 19.324 1.00 95.88 322 ASP A CA 1
ATOM 2352 C C . ASP A 1 322 ? 9.768 -4.454 18.148 1.00 95.88 322 ASP A C 1
ATOM 2354 O O . ASP A 1 322 ? 10.103 -4.930 17.055 1.00 95.88 322 ASP A O 1
ATOM 2358 N N . LEU A 1 323 ? 8.556 -3.924 18.348 1.00 95.56 323 LEU A N 1
ATOM 2359 C CA . LEU A 1 323 ? 7.559 -3.782 17.290 1.00 95.56 323 LEU A CA 1
ATOM 2360 C C . LEU A 1 323 ? 8.011 -2.778 16.218 1.00 95.56 323 LEU A C 1
ATOM 2362 O O . LEU A 1 323 ? 7.971 -3.114 15.040 1.00 95.56 323 LEU A O 1
ATOM 2366 N N . CYS A 1 324 ? 8.517 -1.602 16.592 1.00 97.62 324 CYS A N 1
ATOM 2367 C CA . CYS A 1 324 ? 9.058 -0.620 15.649 1.00 97.62 324 CYS A CA 1
ATOM 2368 C C . CYS A 1 324 ? 10.205 -1.195 14.806 1.00 97.62 324 CYS A C 1
ATOM 2370 O O . CYS A 1 324 ? 10.245 -0.980 13.600 1.00 97.62 324 CYS A O 1
ATOM 2372 N N . ASN A 1 325 ? 11.113 -1.982 15.394 1.00 97.31 325 ASN A N 1
ATOM 2373 C CA . ASN A 1 325 ? 12.163 -2.663 14.631 1.00 97.31 325 ASN A CA 1
ATOM 2374 C C . ASN A 1 325 ? 11.589 -3.672 13.623 1.00 97.31 325 ASN A C 1
ATOM 2376 O O . ASN A 1 325 ? 12.128 -3.806 12.527 1.00 97.31 325 ASN A O 1
ATOM 2380 N N . SER A 1 326 ? 10.501 -4.362 13.977 1.00 94.50 326 SER A N 1
ATOM 2381 C CA . SER A 1 326 ? 9.799 -5.259 13.049 1.00 94.50 326 SER A CA 1
ATOM 2382 C C . SER A 1 326 ? 9.144 -4.473 11.907 1.00 94.50 326 SER A C 1
ATOM 2384 O O . SER A 1 326 ? 9.310 -4.835 10.750 1.00 94.50 326 SER A O 1
ATOM 2386 N N . LEU A 1 327 ? 8.511 -3.340 12.214 1.00 95.38 327 LEU A N 1
ATOM 2387 C CA . LEU A 1 327 ? 7.934 -2.435 11.217 1.00 95.38 327 LEU A CA 1
ATOM 2388 C C . LEU A 1 327 ? 9.009 -1.861 10.277 1.00 95.38 327 LEU A C 1
ATOM 2390 O O . LEU A 1 327 ? 8.805 -1.801 9.072 1.00 95.38 327 LEU A O 1
ATOM 2394 N N . TYR A 1 328 ? 10.200 -1.510 10.770 1.00 97.69 328 TYR A N 1
ATOM 2395 C CA . TYR A 1 328 ? 11.295 -1.075 9.894 1.00 97.69 328 TYR A CA 1
ATOM 2396 C C . TYR A 1 328 ? 11.862 -2.188 9.002 1.00 97.69 328 TYR A C 1
ATOM 2398 O O . TYR A 1 328 ? 12.349 -1.890 7.913 1.00 97.69 328 TYR A O 1
ATOM 2406 N N . LEU A 1 329 ? 11.802 -3.455 9.423 1.00 94.50 329 LEU A N 1
ATOM 2407 C CA . LEU A 1 329 ? 12.112 -4.581 8.534 1.00 94.50 329 LEU A CA 1
ATOM 2408 C C . LEU A 1 329 ? 11.087 -4.673 7.395 1.00 94.50 329 LEU A C 1
ATOM 2410 O O . LEU A 1 329 ? 11.476 -4.849 6.242 1.00 94.50 329 LEU A O 1
ATOM 2414 N N . ASP A 1 330 ? 9.802 -4.463 7.693 1.00 90.50 330 ASP A N 1
ATOM 2415 C CA . ASP A 1 330 ? 8.758 -4.391 6.664 1.00 90.50 330 ASP A CA 1
ATOM 2416 C C . ASP A 1 330 ? 9.006 -3.213 5.696 1.00 90.50 330 ASP A C 1
ATOM 2418 O O . ASP A 1 330 ? 8.841 -3.348 4.479 1.00 90.50 330 ASP A O 1
ATOM 2422 N N . VAL A 1 331 ? 9.507 -2.075 6.198 1.00 96.62 331 VAL A N 1
ATOM 2423 C CA . VAL A 1 331 ? 9.966 -0.955 5.357 1.00 96.62 331 VAL A CA 1
ATOM 2424 C C . VAL A 1 331 ? 11.104 -1.378 4.431 1.00 96.62 331 VAL A C 1
ATOM 2426 O O . VAL A 1 331 ? 11.045 -1.082 3.241 1.00 96.62 331 VAL A O 1
ATOM 2429 N N . GLU A 1 332 ? 12.131 -2.072 4.922 1.00 96.19 332 GLU A N 1
ATOM 2430 C CA . GLU A 1 332 ? 13.240 -2.555 4.083 1.00 96.19 332 GLU A CA 1
ATOM 2431 C C . GLU A 1 332 ? 12.755 -3.497 2.970 1.00 96.19 332 GLU A C 1
ATOM 2433 O O . GLU A 1 332 ? 13.159 -3.344 1.810 1.00 96.19 332 GLU A O 1
ATOM 2438 N N . ASP A 1 333 ? 11.829 -4.405 3.285 1.00 89.56 333 ASP A N 1
ATOM 2439 C CA . ASP A 1 333 ? 11.179 -5.281 2.305 1.00 89.56 333 ASP A CA 1
ATOM 2440 C C . ASP A 1 333 ? 10.421 -4.470 1.239 1.00 89.56 333 ASP A C 1
ATOM 2442 O O . ASP A 1 333 ? 10.550 -4.726 0.031 1.00 89.56 333 ASP A O 1
ATOM 2446 N N . ASN A 1 334 ? 9.682 -3.442 1.666 1.00 92.62 334 ASN A N 1
ATOM 2447 C CA . ASN A 1 334 ? 8.979 -2.511 0.785 1.00 92.62 334 ASN A CA 1
ATOM 2448 C C . ASN A 1 334 ? 9.943 -1.734 -0.124 1.00 92.62 334 ASN A C 1
ATOM 2450 O O . ASN A 1 334 ? 9.678 -1.584 -1.320 1.00 92.62 334 ASN A O 1
ATOM 2454 N N . LEU A 1 335 ? 11.090 -1.289 0.394 1.00 96.50 335 LEU A N 1
ATOM 2455 C CA . LEU A 1 335 ? 12.135 -0.644 -0.405 1.00 96.50 335 LEU A CA 1
ATOM 2456 C C . LEU A 1 335 ? 12.742 -1.622 -1.422 1.00 96.50 335 LEU A C 1
ATOM 2458 O O . LEU A 1 335 ? 12.976 -1.249 -2.574 1.00 96.50 335 LEU A O 1
ATOM 2462 N N . GLY A 1 336 ? 12.942 -2.888 -1.047 1.00 93.69 336 GLY A N 1
ATOM 2463 C CA . GLY A 1 336 ? 13.371 -3.949 -1.960 1.00 93.69 336 GLY A CA 1
ATOM 2464 C C . GLY A 1 336 ? 12.388 -4.173 -3.116 1.00 93.69 336 GLY A C 1
ATOM 2465 O O . GLY A 1 336 ? 12.799 -4.240 -4.279 1.00 93.69 336 GLY A O 1
ATOM 2466 N N . ALA A 1 337 ? 11.088 -4.232 -2.821 1.00 88.38 337 ALA A N 1
ATOM 2467 C CA . ALA A 1 337 ? 10.033 -4.307 -3.832 1.00 88.38 337 ALA A CA 1
ATOM 2468 C C . ALA A 1 337 ? 9.986 -3.051 -4.718 1.00 88.38 337 ALA A C 1
ATOM 2470 O O . ALA A 1 337 ? 9.894 -3.159 -5.943 1.00 88.38 337 ALA A O 1
ATOM 2471 N N . CYS A 1 338 ? 10.157 -1.865 -4.131 1.00 94.56 338 CYS A N 1
ATOM 2472 C CA . CYS A 1 338 ? 10.242 -0.618 -4.881 1.00 94.56 338 CYS A CA 1
ATOM 2473 C C . CYS A 1 338 ? 11.419 -0.616 -5.868 1.00 94.56 338 CYS A C 1
ATOM 2475 O O . CYS A 1 338 ? 11.248 -0.229 -7.024 1.00 94.56 338 CYS A O 1
ATOM 2477 N N . ARG A 1 339 ? 12.606 -1.090 -5.467 1.00 96.75 339 ARG A N 1
ATOM 2478 C CA . ARG A 1 339 ? 13.768 -1.199 -6.370 1.00 96.75 339 ARG A CA 1
ATOM 2479 C C . ARG A 1 339 ? 13.478 -2.093 -7.576 1.00 96.75 339 ARG A C 1
ATOM 2481 O O . ARG A 1 339 ? 13.831 -1.729 -8.698 1.00 96.75 339 ARG A O 1
ATOM 2488 N N . ARG A 1 340 ? 12.792 -3.227 -7.372 1.00 92.75 340 ARG A N 1
ATOM 2489 C CA . ARG A 1 340 ? 12.339 -4.089 -8.480 1.00 92.75 340 ARG A CA 1
ATOM 2490 C C . ARG A 1 340 ? 11.359 -3.347 -9.388 1.00 92.75 340 ARG A C 1
ATOM 2492 O O . ARG A 1 340 ? 11.543 -3.338 -10.603 1.00 92.75 340 ARG A O 1
ATOM 2499 N N . ALA A 1 341 ? 10.368 -2.673 -8.808 1.00 91.81 341 ALA A N 1
ATOM 2500 C CA . ALA A 1 341 ? 9.349 -1.924 -9.542 1.00 91.81 341 ALA A CA 1
ATOM 2501 C C . ALA A 1 341 ? 9.925 -0.769 -10.377 1.00 91.81 341 ALA A C 1
ATOM 2503 O O . ALA A 1 341 ? 9.500 -0.565 -11.514 1.00 91.81 341 ALA A O 1
ATOM 2504 N N . ILE A 1 342 ? 10.947 -0.072 -9.872 1.00 94.94 342 ILE A N 1
ATOM 2505 C CA . ILE A 1 342 ? 11.704 0.948 -10.613 1.00 94.94 342 ILE A CA 1
ATOM 2506 C C . ILE A 1 342 ? 12.319 0.367 -11.891 1.00 94.94 342 ILE A C 1
ATOM 2508 O O . ILE A 1 342 ? 12.295 1.025 -12.931 1.00 94.94 342 ILE A O 1
ATOM 2512 N N . GLY A 1 343 ? 12.826 -0.870 -11.848 1.00 91.81 343 GLY A N 1
ATOM 2513 C CA . GLY A 1 343 ? 13.370 -1.559 -13.024 1.00 91.81 343 GLY A CA 1
ATOM 2514 C C . GLY A 1 343 ? 12.354 -1.722 -14.159 1.00 91.81 343 GLY A C 1
ATOM 2515 O O . GLY A 1 343 ? 12.724 -1.667 -15.330 1.00 91.81 343 GLY A O 1
ATOM 2516 N N . PHE A 1 344 ? 11.070 -1.838 -13.816 1.00 91.81 344 PHE A N 1
ATOM 2517 C CA . PHE A 1 344 ? 9.961 -1.960 -14.764 1.00 91.81 344 PHE A CA 1
ATOM 2518 C C . PHE A 1 344 ? 9.172 -0.659 -14.962 1.00 91.81 344 PHE A C 1
ATOM 2520 O O . PHE A 1 344 ? 8.167 -0.671 -15.670 1.00 91.81 344 PHE A O 1
ATOM 2527 N N . LYS A 1 345 ? 9.603 0.449 -14.338 1.00 93.38 345 LYS A N 1
ATOM 2528 C CA . LYS A 1 345 ? 8.856 1.718 -14.272 1.00 93.38 345 LYS A CA 1
ATOM 2529 C C . LYS A 1 345 ? 7.407 1.528 -13.794 1.00 93.38 345 LYS A C 1
ATOM 2531 O O . LYS A 1 345 ? 6.484 2.184 -14.267 1.00 93.38 345 LYS A O 1
ATOM 2536 N N . ASP A 1 346 ? 7.189 0.603 -12.860 1.00 91.31 346 ASP A N 1
ATOM 2537 C CA . ASP A 1 346 ? 5.862 0.312 -12.319 1.00 91.31 346 ASP A CA 1
ATOM 2538 C C . ASP A 1 346 ? 5.494 1.322 -11.223 1.00 91.31 346 ASP A C 1
ATOM 2540 O O . ASP A 1 346 ? 5.604 1.047 -10.025 1.00 91.31 346 ASP A O 1
ATOM 2544 N N . ALA A 1 347 ? 5.061 2.511 -11.649 1.00 92.81 347 ALA A N 1
ATOM 2545 C CA . ALA A 1 347 ? 4.680 3.607 -10.760 1.00 92.81 347 ALA A CA 1
ATOM 2546 C C . ALA A 1 347 ? 3.577 3.217 -9.760 1.00 92.81 347 ALA A C 1
ATOM 2548 O O . ALA A 1 347 ? 3.570 3.697 -8.629 1.00 92.81 347 ALA A O 1
ATOM 2549 N N . VAL A 1 348 ? 2.663 2.316 -10.144 1.00 88.69 348 VAL A N 1
ATOM 2550 C CA . VAL A 1 348 ? 1.602 1.826 -9.250 1.00 88.69 348 VAL A CA 1
ATOM 2551 C C . VAL A 1 348 ? 2.217 1.054 -8.087 1.00 88.69 348 VAL A C 1
ATOM 2553 O O . VAL A 1 348 ? 1.935 1.363 -6.931 1.00 88.69 348 VAL A O 1
ATOM 2556 N N . THR A 1 349 ? 3.103 0.102 -8.384 1.00 89.12 349 THR A N 1
ATOM 2557 C CA . THR A 1 349 ? 3.802 -0.668 -7.349 1.00 89.12 349 THR A CA 1
ATOM 2558 C C . THR A 1 349 ? 4.682 0.226 -6.476 1.00 89.12 349 THR A C 1
ATOM 2560 O O . THR A 1 349 ? 4.663 0.073 -5.259 1.00 89.12 349 THR A O 1
ATOM 2563 N N . ILE A 1 350 ? 5.397 1.194 -7.059 1.00 95.62 350 ILE A N 1
ATOM 2564 C CA . ILE A 1 350 ? 6.230 2.138 -6.296 1.00 95.62 350 ILE A CA 1
ATOM 2565 C C . ILE A 1 350 ? 5.379 2.914 -5.283 1.00 95.62 350 ILE A C 1
ATOM 2567 O O . ILE A 1 350 ? 5.713 2.956 -4.098 1.00 95.62 350 ILE A O 1
ATOM 2571 N N . ARG A 1 351 ? 4.242 3.484 -5.712 1.00 93.62 351 ARG A N 1
ATOM 2572 C CA . ARG A 1 351 ? 3.332 4.195 -4.798 1.00 93.62 351 ARG A CA 1
ATOM 2573 C C . ARG A 1 351 ? 2.772 3.282 -3.711 1.00 93.62 351 ARG A C 1
ATOM 2575 O O . ARG A 1 351 ? 2.649 3.732 -2.571 1.00 93.62 351 ARG A O 1
ATOM 2582 N N . ALA A 1 352 ? 2.486 2.025 -4.052 1.00 88.31 352 ALA A N 1
ATOM 2583 C CA . ALA A 1 352 ? 2.033 0.998 -3.117 1.00 88.31 352 ALA A CA 1
ATOM 2584 C C . ALA A 1 352 ? 3.009 0.763 -1.982 1.00 88.31 352 ALA A C 1
ATOM 2586 O O . ALA A 1 352 ? 2.664 0.911 -0.812 1.00 88.31 352 ALA A O 1
ATOM 2587 N N . THR A 1 353 ? 4.236 0.409 -2.345 1.00 91.50 353 THR A N 1
ATOM 2588 C CA . THR A 1 353 ? 5.271 0.044 -1.386 1.00 91.50 353 THR A CA 1
ATOM 2589 C C . THR A 1 353 ? 5.663 1.241 -0.531 1.00 91.50 353 THR A C 1
ATOM 2591 O O . THR A 1 353 ? 5.882 1.084 0.661 1.00 91.50 353 THR A O 1
ATOM 2594 N N . MET A 1 354 ? 5.663 2.452 -1.099 1.00 97.06 354 MET A N 1
ATOM 2595 C CA . MET A 1 354 ? 5.911 3.681 -0.341 1.00 97.06 354 MET A CA 1
ATOM 2596 C C . MET A 1 354 ? 4.762 4.017 0.618 1.00 97.06 354 MET A C 1
ATOM 2598 O O . MET A 1 354 ? 5.000 4.381 1.766 1.00 97.06 354 MET A O 1
ATOM 2602 N N . GLY A 1 355 ? 3.507 3.840 0.192 1.00 92.69 355 GLY A N 1
ATOM 2603 C CA . GLY A 1 355 ? 2.350 4.025 1.071 1.00 92.69 355 GLY A CA 1
ATOM 2604 C C . GLY A 1 355 ? 2.370 3.077 2.272 1.00 92.69 355 GLY A C 1
ATOM 2605 O O . GLY A 1 355 ? 2.186 3.528 3.399 1.00 92.69 355 GLY A O 1
ATOM 2606 N N . MET A 1 356 ? 2.652 1.791 2.038 1.00 89.06 356 MET A N 1
ATOM 2607 C CA . MET A 1 356 ? 2.797 0.819 3.126 1.00 89.06 356 MET A CA 1
ATOM 2608 C C . MET A 1 356 ? 3.980 1.123 4.021 1.00 89.06 356 MET A C 1
ATOM 2610 O O . MET A 1 356 ? 3.802 1.079 5.229 1.00 89.06 356 MET A O 1
ATOM 2614 N N . ALA A 1 357 ? 5.131 1.492 3.437 1.00 95.19 357 ALA A N 1
ATOM 2615 C CA . ALA A 1 357 ? 6.250 1.978 4.220 1.00 95.19 357 ALA A CA 1
ATOM 2616 C C . ALA A 1 357 ? 5.726 3.080 5.136 1.00 95.19 357 ALA A C 1
ATOM 2618 O O . ALA A 1 357 ? 5.608 2.817 6.314 1.00 95.19 357 ALA A O 1
ATOM 2619 N N . ALA A 1 358 ? 5.269 4.233 4.641 1.00 97.12 358 ALA A N 1
ATOM 2620 C CA . ALA A 1 358 ? 4.805 5.340 5.490 1.00 97.12 358 ALA A CA 1
ATOM 2621 C C . ALA A 1 358 ? 3.842 4.924 6.631 1.00 97.12 358 ALA A C 1
ATOM 2623 O O . ALA A 1 358 ? 3.981 5.432 7.745 1.00 97.12 358 ALA A O 1
ATOM 2624 N N . GLN A 1 359 ? 2.925 3.979 6.386 1.00 94.19 359 GLN A N 1
ATOM 2625 C CA . GLN A 1 359 ? 2.046 3.410 7.417 1.00 94.19 359 GLN A CA 1
ATOM 2626 C C . GLN A 1 359 ? 2.817 2.702 8.542 1.00 94.19 359 GLN A C 1
ATOM 2628 O O . GLN A 1 359 ? 2.493 2.909 9.707 1.00 94.19 359 GLN A O 1
ATOM 2633 N N . ASP A 1 360 ? 3.854 1.927 8.233 1.00 93.69 360 ASP A N 1
ATOM 2634 C CA . ASP A 1 360 ? 4.691 1.232 9.218 1.00 93.69 360 ASP A CA 1
ATOM 2635 C C . ASP A 1 360 ? 5.385 2.213 10.188 1.00 93.69 360 ASP A C 1
ATOM 2637 O O . ASP A 1 360 ? 5.393 1.991 11.399 1.00 93.69 360 ASP A O 1
ATOM 2641 N N . MET A 1 361 ? 5.877 3.362 9.703 1.00 97.12 361 MET A N 1
ATOM 2642 C CA . MET A 1 361 ? 6.457 4.410 10.571 1.00 97.12 361 MET A CA 1
ATOM 2643 C C . MET A 1 361 ? 5.386 5.095 11.419 1.00 97.12 361 MET A C 1
ATOM 2645 O O . MET A 1 361 ? 5.581 5.324 12.611 1.00 97.12 361 MET A O 1
ATOM 2649 N N . GLN A 1 362 ? 4.222 5.386 10.835 1.00 96.88 362 GLN A N 1
ATOM 2650 C CA . GLN A 1 362 ? 3.101 5.976 11.575 1.00 96.88 362 GLN A CA 1
ATOM 2651 C C . GLN A 1 362 ? 2.558 5.029 12.655 1.00 96.88 362 GLN A C 1
ATOM 2653 O O . GLN A 1 362 ? 2.168 5.481 13.733 1.00 96.88 362 GLN A O 1
ATOM 2658 N N . ASN A 1 363 ? 2.564 3.720 12.393 1.00 94.56 363 ASN A N 1
ATOM 2659 C CA . ASN A 1 363 ? 2.167 2.699 13.355 1.00 94.56 363 ASN A CA 1
ATOM 2660 C C . ASN A 1 363 ? 3.135 2.649 14.543 1.00 94.56 363 ASN A C 1
ATOM 2662 O O . ASN A 1 363 ? 2.670 2.553 15.677 1.00 94.56 363 ASN A O 1
ATOM 2666 N N . CYS A 1 364 ? 4.449 2.788 14.327 1.00 96.25 364 CYS A N 1
ATOM 2667 C CA . CYS A 1 364 ? 5.415 2.915 15.427 1.00 96.25 364 CYS A CA 1
ATOM 2668 C C . CYS A 1 364 ? 5.085 4.120 16.335 1.00 96.25 364 CYS A C 1
ATOM 2670 O O . CYS A 1 364 ? 4.970 3.969 17.556 1.00 96.25 364 CYS A O 1
ATOM 2672 N N . ASP A 1 365 ? 4.826 5.294 15.745 1.00 97.12 365 ASP A N 1
ATOM 2673 C CA . ASP A 1 365 ? 4.410 6.502 16.474 1.00 97.12 365 ASP A CA 1
ATOM 2674 C C . ASP A 1 365 ? 3.107 6.304 17.277 1.00 97.12 365 ASP A C 1
ATOM 2676 O O . ASP A 1 365 ? 2.982 6.773 18.414 1.00 97.12 365 ASP A O 1
ATOM 2680 N N . GLU A 1 366 ? 2.119 5.623 16.694 1.00 96.31 366 GLU A N 1
ATOM 2681 C CA . GLU A 1 366 ? 0.835 5.332 17.341 1.00 96.31 366 GLU A CA 1
ATOM 2682 C C . GLU A 1 366 ? 0.993 4.389 18.541 1.00 96.31 366 GLU A C 1
ATOM 2684 O O . GLU A 1 366 ? 0.376 4.611 19.581 1.00 96.31 366 GLU A O 1
ATOM 2689 N N . GLN A 1 367 ? 1.860 3.381 18.462 1.00 97.38 367 GLN A N 1
ATOM 2690 C CA . GLN A 1 367 ? 2.070 2.449 19.575 1.00 97.38 367 GLN A CA 1
ATOM 2691 C C . GLN A 1 367 ? 2.660 3.140 20.811 1.00 97.38 367 GLN A C 1
ATOM 2693 O O . GLN A 1 367 ? 2.244 2.872 21.939 1.00 97.38 367 GLN A O 1
ATOM 2698 N N . PHE A 1 368 ? 3.563 4.103 20.615 1.00 98.06 368 PHE A N 1
ATOM 2699 C CA . PHE A 1 368 ? 4.062 4.933 21.712 1.00 98.06 368 PHE A CA 1
ATOM 2700 C C . PHE A 1 368 ? 2.981 5.835 22.313 1.00 98.06 368 PHE A C 1
ATOM 2702 O O . PHE A 1 368 ? 2.888 5.978 23.534 1.00 98.06 368 PHE A O 1
ATOM 2709 N N . ARG A 1 369 ? 2.114 6.396 21.463 1.00 97.69 369 ARG A N 1
ATOM 2710 C CA . ARG A 1 369 ? 0.958 7.188 21.900 1.00 97.69 369 ARG A CA 1
ATOM 2711 C C . ARG A 1 369 ? 0.017 6.371 22.787 1.00 97.69 369 ARG A C 1
ATOM 2713 O O . ARG A 1 369 ? -0.448 6.893 23.796 1.00 97.69 369 ARG A O 1
ATOM 2720 N N . GLN A 1 370 ? -0.213 5.100 22.454 1.00 97.12 370 GLN A N 1
ATOM 2721 C CA . GLN A 1 370 ? -1.080 4.195 23.218 1.00 97.12 370 GLN A CA 1
ATOM 2722 C C . GLN A 1 370 ? -0.544 3.881 24.618 1.00 97.12 370 GLN A C 1
ATOM 2724 O O . GLN A 1 370 ? -1.331 3.762 25.555 1.00 97.12 370 GLN A O 1
ATOM 2729 N N . ILE A 1 371 ? 0.779 3.787 24.784 1.00 97.69 371 ILE A N 1
ATOM 2730 C CA . ILE A 1 371 ? 1.395 3.570 26.104 1.00 97.69 371 ILE A CA 1
ATOM 2731 C C . ILE A 1 371 ? 1.642 4.873 26.881 1.00 97.69 371 ILE A C 1
ATOM 2733 O O . ILE A 1 371 ? 2.068 4.824 28.032 1.00 97.69 371 ILE A O 1
ATOM 2737 N N . GLY A 1 372 ? 1.372 6.036 26.276 1.00 97.62 372 GLY A N 1
ATOM 2738 C CA . GLY A 1 372 ? 1.547 7.344 26.910 1.00 97.62 372 GLY A CA 1
ATOM 2739 C C . GLY A 1 372 ? 3.009 7.760 27.111 1.00 97.62 372 GLY A C 1
ATOM 2740 O O . GLY A 1 372 ? 3.280 8.628 27.940 1.00 97.62 372 GLY A O 1
ATOM 2741 N N . GLU A 1 373 ? 3.947 7.166 26.369 1.00 97.81 373 GLU A N 1
ATOM 2742 C CA . GLU A 1 373 ? 5.377 7.485 26.444 1.00 97.81 373 GLU A CA 1
ATOM 2743 C C . GLU A 1 373 ? 5.854 8.259 25.205 1.00 97.81 373 GLU A C 1
ATOM 2745 O O . GLU A 1 373 ? 5.262 8.204 24.125 1.00 97.81 373 GLU A O 1
ATOM 2750 N N . VAL A 1 374 ? 6.950 9.008 25.352 1.00 97.31 374 VAL A N 1
ATOM 2751 C CA . VAL A 1 374 ? 7.555 9.746 24.235 1.00 97.31 374 VAL A CA 1
ATOM 2752 C C . VAL A 1 374 ? 8.265 8.763 23.307 1.00 97.31 374 VAL A C 1
ATOM 2754 O O . VAL A 1 374 ? 9.183 8.073 23.740 1.00 97.31 374 VAL A O 1
ATOM 2757 N N . ASN A 1 375 ? 7.888 8.746 22.026 1.00 97.56 375 ASN A N 1
ATOM 2758 C CA . ASN A 1 375 ? 8.566 7.936 21.014 1.00 97.56 375 ASN A CA 1
ATOM 2759 C C . ASN A 1 375 ? 10.000 8.456 20.756 1.00 97.56 375 ASN A C 1
ATOM 2761 O O . ASN A 1 375 ? 10.139 9.555 20.200 1.00 97.56 375 ASN A O 1
ATOM 2765 N N . PRO A 1 376 ? 11.067 7.698 21.083 1.00 97.88 376 PRO A N 1
ATOM 2766 C CA . PRO A 1 376 ? 12.436 8.074 20.728 1.00 97.88 376 PRO A CA 1
ATOM 2767 C C . PRO A 1 376 ? 12.681 8.023 19.208 1.00 97.88 376 PRO A C 1
ATOM 2769 O O . PRO A 1 376 ? 13.578 8.697 18.706 1.00 97.88 376 PRO A O 1
ATOM 2772 N N . MET A 1 377 ? 11.843 7.303 18.456 1.00 98.19 377 MET A N 1
ATOM 2773 C CA . MET A 1 377 ? 11.938 7.147 17.004 1.00 98.19 377 MET A CA 1
ATOM 2774 C C . MET A 1 377 ? 11.254 8.263 16.211 1.00 98.19 377 MET A C 1
ATOM 2776 O O . MET A 1 377 ? 11.491 8.392 15.013 1.00 98.19 377 MET A O 1
ATOM 2780 N N . LYS A 1 378 ? 10.508 9.156 16.873 1.00 97.62 378 LYS A N 1
ATOM 2781 C CA . LYS A 1 378 ? 9.644 10.168 16.238 1.00 97.62 378 LYS A CA 1
ATOM 2782 C C . LYS A 1 378 ? 10.310 10.975 15.117 1.00 97.62 378 LYS A C 1
ATOM 2784 O O . LYS A 1 378 ? 9.679 11.315 14.121 1.00 97.62 378 LYS A O 1
ATOM 2789 N N . ARG A 1 379 ? 11.589 11.341 15.275 1.00 97.81 379 ARG A N 1
ATOM 2790 C CA . ARG A 1 379 ? 12.327 12.100 14.244 1.00 97.81 379 ARG A CA 1
ATOM 2791 C C . ARG A 1 379 ? 12.692 11.243 13.033 1.00 97.81 379 ARG A C 1
ATOM 2793 O O . ARG A 1 379 ? 12.674 11.756 11.912 1.00 97.81 379 ARG A O 1
ATOM 2800 N N . PHE A 1 380 ? 13.043 9.977 13.256 1.00 98.00 380 PHE A N 1
ATOM 2801 C CA . PHE A 1 380 ? 13.254 9.022 12.175 1.00 98.00 380 PHE A CA 1
ATOM 2802 C C . PHE A 1 380 ? 11.940 8.787 11.440 1.00 98.00 380 PHE A C 1
ATOM 2804 O O . PHE A 1 380 ? 11.905 9.023 10.236 1.00 98.00 380 PHE A O 1
ATOM 2811 N N . ASP A 1 381 ? 10.870 8.467 12.172 1.00 97.62 381 ASP A N 1
ATOM 2812 C CA . ASP A 1 381 ? 9.542 8.203 11.613 1.00 97.62 381 ASP A CA 1
ATOM 2813 C C . ASP A 1 381 ? 9.056 9.350 10.730 1.00 97.62 381 ASP A C 1
ATOM 2815 O O . ASP A 1 381 ? 8.766 9.144 9.552 1.00 97.62 381 ASP A O 1
ATOM 2819 N N . ALA A 1 382 ? 9.094 10.583 11.246 1.00 97.94 382 ALA A N 1
ATOM 2820 C CA . ALA A 1 382 ? 8.716 11.767 10.483 1.00 97.94 382 ALA A CA 1
ATOM 2821 C C . ALA A 1 382 ? 9.534 11.913 9.191 1.00 97.94 382 ALA A C 1
ATOM 2823 O O . ALA A 1 382 ? 8.962 12.069 8.116 1.00 97.94 382 ALA A O 1
ATOM 2824 N N . THR A 1 383 ? 10.866 11.807 9.266 1.00 98.12 383 THR A N 1
ATOM 2825 C CA . THR A 1 383 ? 11.693 11.996 8.063 1.00 98.12 383 THR A CA 1
ATOM 2826 C C . THR A 1 383 ? 11.457 10.888 7.037 1.00 98.12 383 THR A C 1
ATOM 2828 O O . THR A 1 383 ? 11.434 11.153 5.842 1.00 98.12 383 THR A O 1
ATOM 2831 N N . LEU A 1 384 ? 11.312 9.637 7.477 1.00 98.31 384 LEU A N 1
ATOM 2832 C CA . LEU A 1 384 ? 11.108 8.506 6.574 1.00 98.31 384 LEU A CA 1
ATOM 2833 C C . LEU A 1 384 ? 9.732 8.576 5.887 1.00 98.31 384 LEU A C 1
ATOM 2835 O O . LEU A 1 384 ? 9.630 8.280 4.697 1.00 98.31 384 LEU A O 1
ATOM 2839 N N . VAL A 1 385 ? 8.695 9.058 6.583 1.00 98.56 385 VAL A N 1
ATOM 2840 C CA . VAL A 1 385 ? 7.390 9.372 5.975 1.00 98.56 385 VAL A CA 1
ATOM 2841 C C . VAL A 1 385 ? 7.534 10.447 4.891 1.00 98.56 385 VAL A C 1
ATOM 2843 O O . VAL A 1 385 ? 7.028 10.272 3.784 1.00 98.56 385 VAL A O 1
ATOM 2846 N N . GLU A 1 386 ? 8.275 11.526 5.150 1.00 98.38 386 GLU A N 1
ATOM 2847 C CA . GLU A 1 386 ? 8.521 12.580 4.152 1.00 98.38 386 GLU A CA 1
ATOM 2848 C C . GLU A 1 386 ? 9.301 12.053 2.930 1.00 98.38 386 GLU A C 1
ATOM 2850 O O . GLU A 1 386 ? 8.978 12.372 1.781 1.00 98.38 386 GLU A O 1
ATOM 2855 N N . MET A 1 387 ? 10.299 11.188 3.151 1.00 98.44 387 MET A N 1
ATOM 2856 C CA . MET A 1 387 ? 11.034 10.515 2.070 1.00 98.44 387 MET A CA 1
ATOM 2857 C C . MET A 1 387 ? 10.128 9.598 1.242 1.00 98.44 387 MET A C 1
ATOM 2859 O O . MET A 1 387 ? 10.255 9.554 0.014 1.00 98.44 387 MET A O 1
ATOM 2863 N N . SER A 1 388 ? 9.187 8.908 1.888 1.00 98.19 388 SER A N 1
ATOM 2864 C CA . SER A 1 388 ? 8.175 8.098 1.210 1.00 98.19 388 SER A CA 1
ATOM 2865 C C . SER A 1 388 ? 7.299 8.932 0.269 1.00 98.19 388 SER A C 1
ATOM 2867 O O . SER A 1 388 ? 7.127 8.581 -0.903 1.00 98.19 388 SER A O 1
ATOM 2869 N N . GLU A 1 389 ? 6.812 10.088 0.724 1.00 98.12 389 GLU A N 1
ATOM 2870 C CA . GLU A 1 389 ? 6.002 10.990 -0.106 1.00 98.12 389 GLU A CA 1
ATOM 2871 C C . GLU A 1 389 ? 6.792 11.605 -1.271 1.00 98.12 389 GLU A C 1
ATOM 2873 O O . GLU A 1 389 ? 6.259 11.777 -2.374 1.00 98.12 389 GLU A O 1
ATOM 2878 N N . ASN A 1 390 ? 8.089 11.860 -1.088 1.00 98.38 390 ASN A N 1
ATOM 2879 C CA . ASN A 1 390 ? 8.968 12.238 -2.194 1.00 98.38 390 ASN A CA 1
ATOM 2880 C C . ASN A 1 390 ? 9.093 11.118 -3.232 1.00 98.38 390 ASN A C 1
ATOM 2882 O O . ASN A 1 390 ? 8.940 11.381 -4.426 1.00 98.38 390 ASN A O 1
ATOM 2886 N N . CYS A 1 391 ? 9.295 9.867 -2.805 1.00 98.19 391 CYS A N 1
ATOM 2887 C CA . CYS A 1 391 ? 9.335 8.717 -3.714 1.00 98.19 391 CYS A CA 1
ATOM 2888 C C . CYS A 1 391 ? 8.010 8.548 -4.476 1.00 98.19 391 CYS A C 1
ATOM 2890 O O . CYS A 1 391 ? 8.013 8.307 -5.685 1.00 98.19 391 CYS A O 1
ATOM 2892 N N . ARG A 1 392 ? 6.867 8.742 -3.802 1.00 97.62 392 ARG A N 1
ATOM 2893 C CA . ARG A 1 392 ? 5.534 8.742 -4.433 1.00 97.62 392 ARG A CA 1
ATOM 2894 C C . ARG A 1 392 ? 5.408 9.857 -5.469 1.00 97.62 392 ARG A C 1
ATOM 2896 O O . ARG A 1 392 ? 4.959 9.592 -6.583 1.00 97.62 392 ARG A O 1
ATOM 2903 N N . SER A 1 393 ? 5.852 11.069 -5.144 1.00 97.94 393 SER A N 1
ATOM 2904 C CA . SER A 1 393 ? 5.832 12.212 -6.067 1.00 97.94 393 SER A CA 1
ATOM 2905 C C . SER A 1 393 ? 6.673 11.945 -7.318 1.00 97.94 393 SER A C 1
ATOM 2907 O O . SER A 1 393 ? 6.188 12.105 -8.436 1.00 97.94 393 SER A O 1
ATOM 2909 N N . LEU A 1 394 ? 7.906 11.466 -7.137 1.00 97.94 394 LEU A N 1
ATOM 2910 C CA . LEU A 1 394 ? 8.828 11.135 -8.228 1.00 97.94 394 LEU A CA 1
ATOM 2911 C C . LEU A 1 394 ? 8.303 9.998 -9.109 1.00 97.94 394 LEU A C 1
ATOM 2913 O O . LEU A 1 394 ? 8.490 10.023 -10.321 1.00 97.94 394 LEU A O 1
ATOM 2917 N N . SER A 1 395 ? 7.584 9.032 -8.532 1.00 96.94 395 SER A N 1
ATOM 2918 C CA . SER A 1 395 ? 6.965 7.950 -9.305 1.00 96.94 395 SER A CA 1
ATOM 2919 C C . SER A 1 395 ? 5.892 8.426 -10.293 1.00 96.94 395 SER A C 1
ATOM 2921 O O . SER A 1 395 ? 5.581 7.712 -11.236 1.00 96.94 395 SER A O 1
ATOM 2923 N N . ASN A 1 396 ? 5.329 9.626 -10.108 1.00 94.44 396 ASN A N 1
ATOM 2924 C CA . ASN A 1 396 ? 4.387 10.217 -11.064 1.00 94.44 396 ASN A CA 1
ATOM 2925 C C . ASN A 1 396 ? 5.090 10.892 -12.255 1.00 94.44 396 ASN A C 1
ATOM 2927 O O . ASN A 1 396 ? 4.417 11.342 -13.178 1.00 94.44 396 ASN A O 1
ATOM 2931 N N . MET A 1 397 ? 6.422 10.999 -12.215 1.00 95.25 397 MET A N 1
ATOM 2932 C CA . MET A 1 397 ? 7.248 11.644 -13.242 1.00 95.25 397 MET A CA 1
ATOM 2933 C C . MET A 1 397 ? 7.936 10.635 -14.177 1.00 95.25 397 MET A C 1
ATOM 2935 O O . MET A 1 397 ? 8.654 11.048 -15.088 1.00 95.25 397 MET A O 1
ATOM 2939 N N . ILE A 1 398 ? 7.754 9.333 -13.934 1.00 90.31 398 ILE A N 1
ATOM 2940 C CA . ILE A 1 398 ? 8.319 8.219 -14.716 1.00 90.31 398 ILE A CA 1
ATOM 2941 C C . ILE A 1 398 ? 7.220 7.481 -15.473 1.00 90.31 398 ILE A C 1
ATOM 2943 O O . ILE A 1 398 ? 7.565 6.911 -16.536 1.00 90.31 398 ILE A O 1
#

Foldseek 3Di:
DDDPDDPPPPVPVVPPVPPDPDPPVVVQLVVLLVLQLVLLVLFPCSPLLSVQQSVVSSVDPDDDLLSSLLSLLVSLLVLLVVLLVVLVVQLVVPPDPLSNVLSVLLNVLSVLLNLLSVQLNVCSVVLLLLLQLLSLVSNLVSLVVSVVSCVVSVHDDPCNVSSVSSNSSSRSSNSSSCVSCVVVVCVLPDDPVVVVVVPDDDDDPDDDDDDDDDDDDDDDDDDDDDDDDDDDDDDDDPDPPPPPPPVLVVLLVLQLVLLVQFPDSVLLSVQQSVVSVVDPDDDLLSSLVSLLVSLLVLLVVLLVVLVVCLVPDDPQVVVLSVQLNVLSVSLNSLSVQLVVCSVVLVLSSLLSSLVSNLVSLVVSVVSCVVVVHDRPSVVSSVSSNSSSRRSNSSSVVD

Organism: NCBI:txid547442

Radius of gyration: 32.19 Å; chains: 1; bounding box: 109×83×90 Å